Protein AF-A0A7S6S1T5-F1 (afdb_monomer_lite)

Radius of gyration: 40.33 Å; chains: 1; bounding box: 112×84×113 Å

Structure (mmCIF, N/CA/C/O backbone):
data_AF-A0A7S6S1T5-F1
#
_entry.id   AF-A0A7S6S1T5-F1
#
loop_
_atom_site.group_PDB
_atom_site.id
_atom_site.type_symbol
_atom_site.label_atom_id
_atom_site.label_alt_id
_atom_site.label_comp_id
_atom_site.label_asym_id
_atom_site.label_entity_id
_atom_site.label_seq_id
_atom_site.pdbx_PDB_ins_code
_atom_site.Cartn_x
_atom_site.Cartn_y
_atom_site.Cartn_z
_atom_site.occupancy
_atom_site.B_iso_or_equiv
_atom_site.auth_seq_id
_atom_site.auth_comp_id
_atom_site.auth_asym_id
_atom_site.auth_atom_id
_atom_site.pdbx_PDB_model_num
ATOM 1 N N . MET A 1 1 ? -32.052 -44.253 0.504 1.00 46.09 1 MET A N 1
ATOM 2 C CA . MET A 1 1 ? -31.466 -43.103 -0.218 1.00 46.09 1 MET A CA 1
ATOM 3 C C . MET A 1 1 ? -30.905 -43.620 -1.529 1.00 46.09 1 MET A C 1
ATOM 5 O O . MET A 1 1 ? -30.151 -44.583 -1.513 1.00 46.09 1 MET A O 1
ATOM 9 N N . SER A 1 2 ? -31.410 -43.095 -2.644 1.00 46.75 2 SER A N 1
ATOM 10 C CA . SER A 1 2 ? -31.248 -43.653 -3.990 1.00 46.75 2 SER A CA 1
ATOM 11 C C . SER A 1 2 ? -29.966 -43.134 -4.639 1.00 46.75 2 SER A C 1
ATOM 13 O O . SER A 1 2 ? -29.722 -41.930 -4.651 1.00 46.75 2 SER A O 1
ATOM 15 N N . THR A 1 3 ? -29.173 -44.019 -5.244 1.00 53.69 3 THR A N 1
ATOM 16 C CA . THR A 1 3 ? -27.955 -43.706 -6.023 1.00 53.69 3 THR A CA 1
ATOM 17 C C . THR A 1 3 ? -28.199 -42.784 -7.229 1.00 53.69 3 THR A C 1
ATOM 19 O O . THR A 1 3 ? -27.252 -42.365 -7.892 1.00 53.69 3 THR A O 1
ATOM 22 N N . ARG A 1 4 ? -29.458 -42.420 -7.506 1.00 52.22 4 ARG A N 1
ATOM 23 C CA . ARG A 1 4 ? -29.841 -41.433 -8.524 1.00 52.22 4 ARG A CA 1
ATOM 24 C C . ARG A 1 4 ? -29.655 -39.973 -8.085 1.00 52.22 4 ARG A C 1
ATOM 26 O O . ARG A 1 4 ? -29.379 -39.153 -8.953 1.00 52.22 4 ARG A O 1
ATOM 33 N N . ASP A 1 5 ? -29.689 -39.661 -6.786 1.00 51.62 5 ASP A N 1
ATOM 34 C CA . ASP A 1 5 ? -29.563 -38.270 -6.303 1.00 51.62 5 ASP A CA 1
ATOM 35 C C . ASP A 1 5 ? -28.108 -37.790 -6.153 1.00 51.62 5 ASP A C 1
ATOM 37 O O . ASP A 1 5 ? -27.838 -36.591 -6.172 1.00 51.62 5 ASP A O 1
ATOM 41 N N . GLN A 1 6 ? -27.126 -38.698 -6.104 1.00 49.88 6 GLN A N 1
ATOM 42 C CA . GLN A 1 6 ? -25.705 -38.323 -6.006 1.00 49.88 6 GLN A CA 1
ATOM 43 C C . GLN A 1 6 ? -25.082 -37.842 -7.328 1.00 49.88 6 GLN A C 1
ATOM 45 O O . GLN A 1 6 ? -24.028 -37.208 -7.307 1.00 49.88 6 GLN A O 1
ATOM 50 N N . ARG A 1 7 ? -25.716 -38.081 -8.487 1.00 48.19 7 ARG A N 1
ATOM 51 C CA . ARG A 1 7 ? -25.187 -37.612 -9.785 1.00 48.19 7 ARG A CA 1
ATOM 52 C C . ARG A 1 7 ? -25.528 -36.158 -10.115 1.00 48.19 7 ARG A C 1
ATOM 54 O O . ARG A 1 7 ? -24.829 -35.565 -10.929 1.00 48.19 7 ARG A O 1
ATOM 61 N N . VAL A 1 8 ? -26.542 -35.565 -9.481 1.00 52.66 8 VAL A N 1
ATOM 62 C CA . VAL A 1 8 ? -26.924 -34.163 -9.742 1.00 52.66 8 VAL A CA 1
ATOM 63 C C . VAL A 1 8 ? -25.980 -33.184 -9.031 1.00 52.66 8 VAL A C 1
ATOM 65 O O . VAL A 1 8 ? -25.664 -32.129 -9.575 1.00 52.66 8 VAL A O 1
ATOM 68 N N . ILE A 1 9 ? -25.435 -33.573 -7.875 1.00 51.41 9 ILE A N 1
ATOM 69 C CA . ILE A 1 9 ? -24.578 -32.705 -7.050 1.00 51.41 9 ILE A CA 1
ATOM 70 C C . ILE A 1 9 ? -23.128 -32.659 -7.573 1.00 51.41 9 ILE A C 1
ATOM 72 O O . ILE A 1 9 ? -22.481 -31.619 -7.500 1.00 51.41 9 ILE A O 1
ATOM 76 N N . LEU A 1 10 ? -22.624 -33.735 -8.190 1.00 50.78 10 LEU A N 1
ATOM 77 C CA . LEU A 1 10 ? -21.249 -33.781 -8.719 1.00 50.78 10 LEU A CA 1
ATOM 78 C C . LEU A 1 10 ? -21.095 -33.202 -10.140 1.00 50.78 10 LEU A C 1
ATOM 80 O O . LEU A 1 10 ? -19.977 -32.941 -10.576 1.00 50.78 10 LEU A O 1
ATOM 84 N N . GLY A 1 11 ? -22.196 -32.971 -10.863 1.00 51.03 11 GLY A N 1
ATOM 85 C CA . GLY A 1 11 ? -22.166 -32.404 -12.219 1.00 51.03 11 GLY A CA 1
ATOM 86 C C . GLY A 1 11 ? -22.032 -30.876 -12.276 1.00 51.03 11 GLY A C 1
ATOM 87 O O . GLY A 1 11 ? -21.579 -30.348 -13.288 1.00 51.03 11 GLY A O 1
ATOM 88 N N . HIS A 1 12 ? -22.387 -30.162 -11.201 1.00 54.97 12 HIS A N 1
ATOM 89 C CA . HIS A 1 12 ? -22.347 -28.692 -11.176 1.00 54.97 12 HIS A CA 1
ATOM 90 C C . HIS A 1 12 ? -20.927 -28.125 -11.007 1.00 54.97 12 HIS A C 1
ATOM 92 O O . HIS A 1 12 ? -20.636 -27.050 -11.524 1.00 54.97 12 HIS A O 1
ATOM 98 N N . GLY A 1 13 ? -20.013 -28.860 -10.361 1.00 66.94 13 GLY A N 1
ATOM 99 C CA . GLY A 1 13 ? -18.645 -28.378 -10.120 1.00 66.94 13 GLY A CA 1
ATOM 100 C C . GLY A 1 13 ? -17.786 -28.291 -11.386 1.00 66.94 13 GLY A C 1
ATOM 101 O O . GLY A 1 13 ? -17.101 -27.296 -11.610 1.00 66.94 13 GLY A O 1
ATOM 102 N N . ALA A 1 14 ? -17.855 -29.301 -12.260 1.00 76.06 14 ALA A N 1
ATOM 103 C CA . ALA A 1 14 ? -17.019 -29.348 -13.464 1.00 76.06 14 ALA A CA 1
ATOM 104 C C . ALA A 1 14 ? -17.441 -28.315 -14.526 1.00 76.06 14 ALA A C 1
ATOM 106 O O . ALA A 1 14 ? -16.587 -27.725 -15.189 1.00 76.06 14 ALA A O 1
ATOM 107 N N . ALA A 1 15 ? -18.750 -28.075 -14.673 1.00 80.38 15 ALA A N 1
ATOM 108 C CA . ALA A 1 15 ? -19.269 -27.048 -15.574 1.00 80.38 15 ALA A CA 1
ATOM 109 C C . ALA A 1 15 ? -18.910 -25.634 -15.083 1.00 80.38 15 ALA A C 1
ATOM 111 O O . ALA A 1 15 ? -18.465 -24.814 -15.886 1.00 80.38 15 ALA A O 1
ATOM 112 N N . GLY A 1 16 ? -19.007 -25.386 -13.769 1.00 83.44 16 GLY A N 1
ATOM 113 C CA . GLY A 1 16 ? -18.603 -24.118 -13.155 1.00 83.44 16 G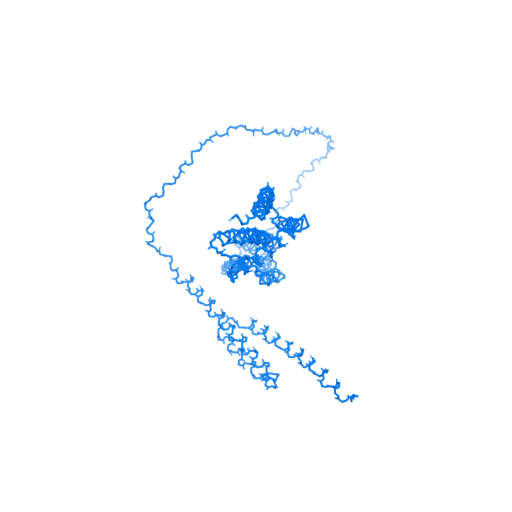LY A CA 1
ATOM 114 C C . GLY A 1 16 ? -17.124 -23.799 -13.384 1.00 83.44 16 GLY A C 1
ATOM 115 O O . GLY A 1 16 ? -16.799 -22.752 -13.930 1.00 83.44 16 GLY A O 1
ATOM 116 N N . HIS A 1 17 ? -16.219 -24.742 -13.098 1.00 85.38 17 HIS A N 1
ATOM 117 C CA . HIS A 1 17 ? -14.779 -24.514 -13.292 1.00 85.38 17 HIS A CA 1
ATOM 118 C C . HIS A 1 17 ? -14.389 -24.259 -14.753 1.00 85.38 17 HIS A C 1
ATOM 120 O O . HIS A 1 17 ? -13.490 -23.459 -15.032 1.00 85.38 17 HIS A O 1
ATOM 126 N N . ARG A 1 18 ? -15.063 -24.920 -15.707 1.00 92.31 18 ARG A N 1
ATOM 127 C CA . ARG A 1 18 ? -14.840 -24.666 -17.136 1.00 92.31 18 ARG A CA 1
ATOM 128 C C . ARG A 1 18 ? -15.276 -23.251 -17.515 1.00 92.31 18 ARG A C 1
ATOM 130 O O . ARG A 1 18 ? -14.526 -22.573 -18.216 1.00 92.31 18 ARG A O 1
ATOM 137 N N . ARG A 1 19 ? -16.437 -22.808 -17.026 1.00 95.19 19 ARG A N 1
ATOM 138 C CA . ARG A 1 19 ? -16.948 -21.453 -17.249 1.00 95.19 19 ARG A CA 1
ATOM 139 C C . ARG A 1 19 ? -16.021 -20.397 -16.664 1.00 95.19 19 ARG A C 1
ATOM 141 O O . ARG A 1 19 ? -15.664 -19.470 -17.381 1.00 95.19 19 ARG A O 1
ATOM 148 N N . ASP A 1 20 ? -15.578 -20.568 -15.421 1.00 87.81 20 ASP A N 1
ATOM 149 C CA . ASP A 1 20 ? -14.663 -19.627 -14.761 1.00 87.81 20 ASP A CA 1
ATOM 150 C C . ASP A 1 20 ? -13.349 -19.504 -15.542 1.00 87.81 20 ASP A C 1
ATOM 152 O O . ASP A 1 20 ? -12.862 -18.405 -15.812 1.00 87.81 20 ASP A O 1
ATOM 156 N N . SER A 1 21 ? -12.809 -20.633 -16.007 1.00 92.25 21 SER A N 1
ATOM 157 C CA . SER A 1 21 ? -11.596 -20.652 -16.832 1.00 92.25 21 SER A CA 1
ATOM 158 C C . SER A 1 21 ? -11.791 -19.919 -18.166 1.00 92.25 21 SER A C 1
ATOM 160 O O . SER A 1 21 ? -10.929 -19.139 -18.576 1.00 92.25 21 SER A O 1
ATOM 162 N N . GLN A 1 22 ? -12.925 -20.135 -18.842 1.00 96.62 22 GLN A N 1
ATOM 163 C CA . GLN A 1 22 ? -13.270 -19.441 -20.089 1.00 96.62 22 GLN A CA 1
ATOM 164 C C . GLN A 1 22 ? -13.498 -17.942 -19.862 1.00 96.62 22 GLN A C 1
ATOM 166 O O . GLN A 1 22 ? -13.008 -17.125 -20.639 1.00 96.62 22 GLN A O 1
ATOM 171 N N . TYR A 1 23 ? -14.176 -17.572 -18.775 1.00 96.56 23 TYR A N 1
ATOM 172 C CA . TYR A 1 23 ? -14.367 -16.186 -18.365 1.00 96.56 23 TYR A CA 1
ATOM 173 C C . TYR A 1 23 ? -13.022 -15.478 -18.185 1.00 96.56 23 TYR A C 1
ATOM 175 O O . TYR A 1 23 ? -12.778 -14.449 -18.814 1.00 96.56 23 TYR A O 1
ATOM 183 N N . HIS A 1 24 ? -12.107 -16.057 -17.404 1.00 91.75 24 HIS A N 1
ATOM 184 C CA . HIS A 1 24 ? -10.778 -15.482 -17.196 1.00 91.75 24 HIS A CA 1
ATOM 185 C C . HIS A 1 24 ? -9.963 -15.391 -18.489 1.00 91.75 24 HIS A C 1
ATOM 187 O O . HIS A 1 24 ? -9.281 -14.387 -18.706 1.00 91.75 24 HIS A O 1
ATOM 193 N N . HIS A 1 25 ? -10.063 -16.393 -19.366 1.00 95.88 25 HIS A N 1
ATOM 194 C CA . HIS A 1 25 ? -9.418 -16.368 -20.676 1.00 95.88 25 HIS A CA 1
ATOM 195 C C . HIS A 1 25 ? -9.897 -15.184 -21.531 1.00 95.88 25 HIS A C 1
ATOM 197 O O . HIS A 1 25 ? -9.075 -14.394 -22.001 1.00 95.88 25 HIS A O 1
ATOM 203 N N . PHE A 1 26 ? -11.213 -15.008 -21.671 1.00 97.38 26 PHE A N 1
ATOM 204 C CA . PHE A 1 26 ? -11.787 -13.911 -22.451 1.00 97.38 26 PHE A CA 1
ATOM 205 C C . PHE A 1 26 ? -11.518 -12.541 -21.818 1.00 97.38 26 PHE A C 1
ATOM 207 O O . PHE A 1 26 ? -11.185 -11.596 -22.531 1.00 97.38 26 PHE A O 1
ATOM 214 N N . CYS A 1 27 ? -11.571 -12.423 -20.488 1.00 95.56 27 CYS A N 1
ATOM 215 C CA . CYS A 1 27 ? -11.186 -11.196 -19.787 1.00 95.56 27 CYS A CA 1
ATOM 216 C C . CYS A 1 27 ? -9.728 -10.811 -20.076 1.00 95.56 27 CYS A C 1
ATOM 218 O O . CYS A 1 27 ? -9.442 -9.646 -20.359 1.00 95.56 27 CYS A O 1
ATOM 220 N N . ALA A 1 28 ? -8.808 -11.779 -20.056 1.00 86.81 28 ALA A N 1
ATOM 221 C CA . ALA A 1 28 ? -7.406 -11.541 -20.387 1.00 86.81 28 ALA A CA 1
ATOM 222 C C . ALA A 1 28 ? -7.225 -11.110 -21.853 1.00 86.81 28 ALA A C 1
ATOM 224 O O . ALA A 1 28 ? -6.453 -10.190 -22.131 1.00 86.81 28 ALA A O 1
ATOM 225 N N . GLU A 1 29 ? -7.956 -11.728 -22.785 1.00 96.38 29 GLU A N 1
ATOM 226 C CA . GLU A 1 29 ? -7.937 -11.354 -24.202 1.00 96.38 29 GLU A CA 1
ATOM 227 C C . GLU A 1 29 ? -8.446 -9.920 -24.420 1.00 96.38 29 GLU A C 1
ATOM 229 O O . GLU A 1 29 ? -7.769 -9.127 -25.080 1.00 96.38 29 GLU A O 1
ATOM 234 N N . ILE A 1 30 ? -9.566 -9.552 -23.786 1.00 96.56 30 ILE A N 1
ATOM 235 C CA . ILE A 1 30 ? -10.125 -8.192 -23.817 1.00 96.56 30 ILE A CA 1
ATOM 236 C C . ILE A 1 30 ? -9.113 -7.183 -23.271 1.00 96.56 30 ILE A C 1
ATOM 238 O O . ILE A 1 30 ? -8.816 -6.200 -23.942 1.00 96.56 30 ILE A O 1
ATOM 242 N N . VAL A 1 31 ? -8.544 -7.418 -22.084 1.00 91.44 31 VAL A N 1
ATOM 243 C CA . VAL A 1 31 ? -7.581 -6.491 -21.457 1.00 91.44 31 VAL A CA 1
ATOM 244 C C . VAL A 1 31 ? -6.328 -6.300 -22.312 1.00 91.44 31 VAL A C 1
ATOM 246 O O . VAL A 1 31 ? -5.751 -5.213 -22.320 1.00 91.44 31 VAL A O 1
ATOM 249 N N . ARG A 1 32 ? -5.903 -7.340 -23.033 1.00 92.94 32 ARG A N 1
ATOM 250 C CA . ARG A 1 32 ? -4.724 -7.292 -23.901 1.00 92.94 32 ARG A CA 1
ATOM 251 C C . ARG A 1 32 ? -4.963 -6.492 -25.185 1.00 92.94 32 ARG A C 1
ATOM 253 O O . ARG A 1 32 ? -4.038 -5.832 -25.649 1.00 92.94 32 ARG A O 1
ATOM 260 N N . GLU A 1 33 ? -6.157 -6.572 -25.772 1.00 95.50 33 GLU A N 1
ATOM 261 C CA . GLU A 1 33 ? -6.464 -5.964 -27.078 1.00 95.50 33 GLU A CA 1
ATOM 262 C C . GLU A 1 33 ? -7.145 -4.589 -26.987 1.00 95.50 33 GLU A C 1
ATOM 264 O O . GLU A 1 33 ? -6.945 -3.745 -27.863 1.00 95.50 33 GLU A O 1
ATOM 269 N N . ALA A 1 34 ? -7.933 -4.343 -25.939 1.00 95.06 34 ALA A N 1
ATOM 270 C CA . ALA A 1 34 ? -8.736 -3.135 -25.782 1.00 95.06 34 ALA A CA 1
ATOM 271 C C . ALA A 1 34 ? -7.922 -1.968 -25.198 1.00 95.06 34 ALA A C 1
ATOM 273 O O . ALA A 1 34 ? -7.898 -1.739 -23.987 1.00 95.06 34 ALA A O 1
ATOM 274 N N . VAL A 1 35 ? -7.262 -1.210 -26.076 1.00 91.62 35 VAL A N 1
ATOM 275 C CA . VAL A 1 35 ? -6.514 0.009 -25.714 1.00 91.62 35 VAL A CA 1
ATOM 276 C C . VAL A 1 35 ? -7.430 1.241 -25.666 1.00 91.62 35 VAL A C 1
ATOM 278 O O . VAL A 1 35 ? -7.197 2.162 -24.886 1.00 91.62 35 VAL A O 1
ATOM 281 N N . ASP A 1 36 ? -8.482 1.250 -26.484 1.00 96.69 36 ASP A N 1
ATOM 282 C CA . ASP A 1 36 ? -9.471 2.321 -26.623 1.00 96.69 36 ASP A CA 1
ATOM 283 C C . ASP A 1 36 ? -10.894 1.747 -26.810 1.00 96.69 36 ASP A C 1
ATOM 285 O O . ASP A 1 36 ? -11.073 0.539 -26.977 1.00 96.69 36 ASP A O 1
ATOM 289 N N . GLU A 1 37 ? -11.933 2.595 -26.797 1.00 97.19 37 GLU A N 1
ATOM 290 C CA . GLU A 1 37 ? -13.323 2.121 -26.952 1.00 97.19 37 GLU A CA 1
ATOM 291 C C . GLU A 1 37 ? -13.551 1.390 -28.288 1.00 97.19 37 GLU A C 1
ATOM 293 O O . GLU A 1 37 ? -14.263 0.391 -28.334 1.00 97.19 37 GLU A O 1
ATOM 298 N N . ARG A 1 38 ? -12.896 1.816 -29.376 1.00 97.25 38 ARG A N 1
ATOM 299 C CA . ARG A 1 38 ? -13.079 1.207 -30.707 1.00 97.25 38 ARG A CA 1
ATOM 300 C C . ARG A 1 38 ? -12.459 -0.182 -30.812 1.00 97.25 38 ARG A C 1
ATOM 302 O O . ARG A 1 38 ? -12.915 -1.004 -31.606 1.00 97.25 38 ARG A O 1
ATOM 309 N N . THR A 1 39 ? -11.345 -0.412 -30.131 1.00 95.94 39 THR A N 1
ATOM 310 C CA . THR A 1 39 ? -10.686 -1.720 -30.050 1.00 95.94 39 THR A CA 1
ATOM 311 C C . THR A 1 39 ? -11.458 -2.636 -29.110 1.00 95.94 39 THR A C 1
ATOM 313 O O . THR A 1 39 ? -11.698 -3.778 -29.488 1.00 95.94 39 THR A O 1
ATOM 316 N N . LEU A 1 40 ? -11.973 -2.115 -27.988 1.00 97.38 40 LEU A N 1
ATOM 317 C CA . LEU A 1 40 ? -12.885 -2.845 -27.102 1.00 97.38 40 LEU A CA 1
ATOM 318 C C . LEU A 1 40 ? -14.129 -3.351 -27.845 1.00 97.38 40 LEU A C 1
ATOM 320 O O . LEU A 1 40 ? -14.436 -4.539 -27.774 1.00 97.38 40 LEU A O 1
ATOM 324 N N . ASP A 1 41 ? -14.805 -2.482 -28.602 1.00 97.81 41 ASP A N 1
ATOM 325 C CA . ASP A 1 41 ? -16.013 -2.849 -29.351 1.00 97.81 41 ASP A CA 1
ATOM 326 C C . ASP A 1 41 ? -15.727 -3.915 -30.417 1.00 97.81 41 ASP A C 1
ATOM 328 O O . ASP A 1 41 ? -16.496 -4.864 -30.573 1.00 97.81 41 ASP A O 1
ATOM 332 N N . ARG A 1 42 ? -14.591 -3.808 -31.122 1.00 97.62 42 ARG A N 1
ATOM 333 C CA . ARG A 1 42 ? -14.170 -4.801 -32.124 1.00 97.62 42 ARG A CA 1
ATOM 334 C C . ARG A 1 42 ? -13.854 -6.157 -31.498 1.00 97.62 42 ARG A C 1
ATOM 336 O O . ARG A 1 42 ? -14.293 -7.181 -32.024 1.00 97.62 42 ARG A O 1
ATOM 343 N N . THR A 1 43 ? -13.115 -6.177 -30.389 1.00 97.38 43 THR A N 1
ATOM 344 C CA . THR A 1 43 ? -12.811 -7.418 -29.665 1.00 97.38 43 THR A CA 1
ATOM 345 C C . THR A 1 43 ? -14.093 -8.037 -29.111 1.00 97.38 43 THR A C 1
ATOM 347 O O . THR A 1 43 ? -14.316 -9.229 -29.304 1.00 97.38 43 THR A O 1
ATOM 350 N N . TRP A 1 44 ? -14.994 -7.237 -28.532 1.00 97.62 44 TRP A N 1
ATOM 351 C CA . TRP A 1 44 ? -16.291 -7.716 -28.052 1.00 97.62 44 TRP A CA 1
ATOM 352 C C . TRP A 1 44 ? -17.144 -8.315 -29.176 1.00 97.62 44 TRP A C 1
ATOM 354 O O . TRP A 1 44 ? -17.630 -9.438 -29.048 1.00 97.62 44 TRP A O 1
ATOM 364 N N . GLN A 1 45 ? -17.262 -7.628 -30.315 1.00 97.69 45 GLN A N 1
ATOM 365 C CA . GLN A 1 45 ? -18.012 -8.130 -31.466 1.00 97.69 45 GLN A CA 1
ATOM 366 C C . GLN A 1 45 ? -17.456 -9.475 -31.960 1.00 97.69 45 GLN A C 1
ATOM 368 O O . GLN A 1 45 ? -18.222 -10.403 -32.214 1.00 97.69 45 GLN A O 1
ATOM 373 N N . ARG A 1 46 ? -16.127 -9.631 -32.020 1.00 97.75 46 ARG A N 1
ATOM 374 C CA . ARG A 1 46 ? -15.491 -10.913 -32.361 1.00 97.75 46 ARG A CA 1
ATOM 375 C C . ARG A 1 46 ? -15.842 -12.012 -31.353 1.00 97.75 46 ARG A C 1
ATOM 377 O O . ARG A 1 46 ? -16.217 -13.107 -31.767 1.00 97.75 46 ARG A O 1
ATOM 384 N N . LEU A 1 47 ? -15.762 -11.717 -30.056 1.00 96.75 47 LEU A N 1
ATOM 385 C CA . LEU A 1 47 ? -16.053 -12.679 -28.991 1.00 96.75 47 LEU A CA 1
ATOM 386 C C . LEU A 1 47 ? -17.519 -13.123 -28.982 1.00 96.75 47 LEU A C 1
ATOM 388 O O . LEU A 1 47 ? -17.785 -14.305 -28.796 1.00 96.75 47 LEU A O 1
ATOM 392 N N . THR A 1 48 ? -18.474 -12.237 -29.284 1.00 96.38 48 THR A N 1
ATOM 393 C CA . THR A 1 48 ? -19.900 -12.624 -29.359 1.00 96.38 48 THR A CA 1
ATOM 394 C C . THR A 1 48 ? -20.209 -13.677 -30.428 1.00 96.38 48 THR A C 1
ATOM 396 O O . THR A 1 48 ? -21.249 -14.331 -30.367 1.00 96.38 48 THR A O 1
ATOM 399 N N . HIS A 1 49 ? -19.311 -13.880 -31.397 1.00 96.12 49 HIS A N 1
ATOM 400 C CA . HIS A 1 49 ? -19.448 -14.930 -32.404 1.00 96.12 49 HIS A CA 1
ATOM 401 C C . HIS A 1 49 ? -18.809 -16.267 -32.002 1.00 96.12 49 HIS A C 1
ATOM 403 O O . HIS A 1 49 ? -19.096 -17.268 -32.670 1.00 96.12 49 HIS A O 1
ATOM 409 N N . ALA A 1 50 ? -18.001 -16.309 -30.935 1.00 96.31 50 ALA A N 1
ATOM 410 C CA . ALA A 1 50 ? -17.393 -17.534 -30.422 1.00 96.31 50 ALA A CA 1
ATOM 411 C C . ALA A 1 50 ? -18.475 -18.543 -30.000 1.00 96.31 50 ALA A C 1
ATOM 413 O O . ALA A 1 50 ? -19.516 -18.166 -29.455 1.00 96.31 50 ALA A O 1
ATOM 414 N N . ALA A 1 51 ? -18.252 -19.826 -30.292 1.00 96.25 51 ALA A N 1
ATOM 415 C CA . ALA A 1 51 ? -19.240 -20.873 -30.032 1.00 96.25 51 ALA A CA 1
ATOM 416 C C . ALA A 1 51 ? -19.512 -21.006 -28.525 1.00 96.25 51 ALA A C 1
ATOM 418 O O . ALA A 1 51 ? -20.658 -21.077 -28.097 1.00 96.25 51 ALA A O 1
ATOM 419 N N . GLU A 1 52 ? -18.458 -20.898 -27.720 1.00 95.19 52 GLU A N 1
ATOM 420 C CA . GLU A 1 52 ? -18.477 -21.000 -26.263 1.00 95.19 52 GLU A CA 1
ATOM 421 C C . GLU A 1 52 ? -19.401 -19.962 -25.610 1.00 95.19 52 GLU A C 1
ATOM 423 O O . GLU A 1 52 ? -20.101 -20.265 -24.651 1.00 95.19 52 GLU A O 1
ATOM 428 N N . LEU A 1 53 ? -19.424 -18.742 -26.150 1.00 95.38 53 LEU A N 1
ATOM 429 C CA . LEU A 1 53 ? -20.257 -17.633 -25.676 1.00 95.38 53 LEU A CA 1
ATOM 430 C C . LEU A 1 53 ? -21.707 -17.734 -26.154 1.00 95.38 53 LEU A C 1
ATOM 432 O O . LEU A 1 53 ? -22.618 -17.236 -25.497 1.00 95.38 53 LEU A O 1
ATOM 436 N N . ARG A 1 54 ? -21.920 -18.358 -27.314 1.00 96.19 54 ARG A N 1
ATOM 437 C CA . ARG A 1 54 ? -23.252 -18.577 -27.880 1.00 96.19 54 ARG A CA 1
ATOM 438 C C . ARG A 1 54 ? -24.020 -19.644 -27.110 1.00 96.19 54 ARG A C 1
ATOM 440 O O . ARG A 1 54 ? -25.228 -19.511 -26.938 1.00 96.19 54 ARG A O 1
ATOM 447 N N . ASP A 1 55 ? -23.303 -20.663 -26.653 1.00 96.19 55 ASP A N 1
ATOM 448 C CA . ASP A 1 55 ? -23.877 -21.818 -25.971 1.00 96.19 55 ASP A CA 1
ATOM 449 C C . ASP A 1 55 ? -24.051 -21.587 -24.453 1.00 96.19 55 ASP A C 1
ATOM 451 O O . ASP A 1 55 ? -24.839 -22.292 -23.823 1.00 96.19 55 ASP A O 1
ATOM 455 N N . ASP A 1 56 ? -23.377 -20.585 -23.864 1.00 97.06 56 ASP A N 1
ATOM 456 C CA . ASP A 1 56 ? -23.477 -20.235 -22.437 1.00 97.06 56 ASP A CA 1
ATOM 457 C C . ASP A 1 56 ? -23.936 -18.768 -22.221 1.00 97.06 56 ASP A C 1
ATOM 459 O O . ASP A 1 56 ? -23.122 -17.833 -22.227 1.00 97.06 56 ASP A O 1
ATOM 463 N N . PRO A 1 57 ? -25.245 -18.525 -21.992 1.00 95.44 57 PRO A N 1
ATOM 464 C CA . PRO A 1 57 ? -25.779 -17.176 -21.801 1.00 95.44 57 PRO A CA 1
ATOM 465 C C . PRO A 1 57 ? -25.335 -16.523 -20.484 1.00 95.44 57 PRO A C 1
ATOM 467 O O . PRO A 1 57 ? -25.329 -15.291 -20.388 1.00 95.44 57 PRO A O 1
ATOM 470 N N . GLU A 1 58 ? -24.966 -17.318 -19.477 1.00 95.31 58 GLU A N 1
ATOM 471 C CA . GLU A 1 58 ? -24.490 -16.829 -18.182 1.00 95.31 58 GLU A CA 1
ATOM 472 C C . GLU A 1 58 ? -23.083 -16.244 -18.339 1.00 95.31 58 GLU A C 1
ATOM 474 O O . GLU A 1 58 ? -22.852 -15.085 -17.983 1.00 95.31 58 GLU A O 1
ATOM 479 N N . LEU A 1 59 ? -22.188 -16.982 -19.006 1.00 96.06 59 LEU A N 1
ATOM 480 C CA . LEU A 1 59 ? -20.860 -16.496 -19.389 1.00 96.06 59 LEU A CA 1
ATOM 481 C C . LEU A 1 59 ? -20.949 -15.215 -20.236 1.00 96.06 59 LEU A C 1
ATOM 483 O O . LEU A 1 59 ? -20.229 -14.244 -19.989 1.00 96.06 59 LEU A O 1
ATOM 487 N N . ALA A 1 60 ? -21.879 -15.171 -21.197 1.00 97.31 60 ALA A N 1
ATOM 488 C CA . ALA A 1 60 ? -22.121 -13.984 -22.016 1.00 97.31 60 ALA A CA 1
ATOM 489 C C . ALA A 1 60 ? -22.651 -12.784 -21.214 1.00 97.31 60 ALA A C 1
ATOM 491 O O . ALA A 1 60 ? -22.421 -11.633 -21.597 1.00 97.31 60 ALA A O 1
ATOM 492 N N . SER A 1 61 ? -23.382 -13.017 -20.122 1.00 96.56 61 SER A N 1
ATOM 493 C CA . SER A 1 61 ? -23.819 -11.960 -19.203 1.00 96.56 61 SER A CA 1
ATOM 494 C C . SER A 1 61 ? -22.651 -11.429 -18.370 1.00 96.56 61 SER A C 1
ATOM 496 O O . SER A 1 61 ? -22.460 -10.215 -18.289 1.00 96.56 61 SER A O 1
ATOM 498 N N . MET A 1 62 ? -21.825 -12.323 -17.814 1.00 96.75 62 MET A N 1
ATOM 499 C CA . MET A 1 62 ? -20.630 -11.952 -17.046 1.00 96.75 62 MET A CA 1
ATOM 500 C C . MET A 1 62 ? -19.663 -11.112 -17.886 1.00 96.75 62 MET A C 1
ATOM 502 O O . MET A 1 62 ? -19.212 -10.053 -17.449 1.00 96.75 62 MET A O 1
ATOM 506 N N . LEU A 1 63 ? -19.391 -11.533 -19.124 1.00 97.81 63 LEU A N 1
ATOM 507 C CA . LEU A 1 63 ? -18.490 -10.799 -20.012 1.00 97.81 63 LEU A CA 1
ATOM 508 C C . LEU A 1 63 ? -19.062 -9.453 -20.465 1.00 97.81 63 LEU A C 1
ATOM 510 O O . LEU A 1 63 ? -18.300 -8.498 -20.594 1.00 97.81 63 LEU A O 1
ATOM 514 N N . ARG A 1 64 ? -20.386 -9.322 -20.631 1.00 98.25 64 ARG A N 1
ATOM 515 C CA . ARG A 1 64 ? -21.017 -8.013 -20.877 1.00 98.25 64 ARG A CA 1
ATOM 516 C C . ARG A 1 64 ? -20.781 -7.044 -19.724 1.00 98.25 64 ARG A C 1
ATOM 518 O O . ARG A 1 64 ? -20.386 -5.908 -19.972 1.00 98.25 64 ARG A O 1
ATOM 525 N N . ALA A 1 65 ? -20.984 -7.493 -18.484 1.00 96.12 65 ALA A N 1
ATOM 526 C CA . ALA A 1 65 ? -20.728 -6.668 -17.305 1.00 96.12 65 ALA A CA 1
ATOM 527 C C . ALA A 1 65 ? -19.256 -6.223 -17.241 1.00 96.12 65 ALA A C 1
ATOM 529 O O . ALA A 1 65 ? -18.973 -5.041 -17.041 1.00 96.12 65 ALA A O 1
ATOM 530 N N . PHE A 1 66 ? -18.326 -7.146 -17.508 1.00 96.50 66 PHE A N 1
ATOM 531 C CA . PHE A 1 66 ? -16.897 -6.844 -17.567 1.00 96.50 66 PHE A CA 1
ATOM 532 C C . PHE A 1 66 ? -16.545 -5.828 -18.669 1.00 96.50 66 PHE A C 1
ATOM 534 O O . PHE A 1 66 ? -15.779 -4.896 -18.429 1.00 96.50 66 PHE A O 1
ATOM 541 N N . VAL A 1 67 ? -17.118 -5.962 -19.871 1.00 97.88 67 VAL A N 1
ATOM 542 C CA . VAL A 1 67 ? -16.894 -5.024 -20.987 1.00 97.88 67 VAL A CA 1
ATOM 543 C C . VAL A 1 67 ? -17.404 -3.622 -20.656 1.00 97.88 67 VAL A C 1
ATOM 545 O O . VAL A 1 67 ? -16.696 -2.653 -20.927 1.00 97.88 67 VAL A O 1
ATOM 548 N N . GLU A 1 68 ? -18.581 -3.484 -20.039 1.00 97.50 68 GLU A N 1
ATOM 549 C CA . GLU A 1 68 ? -19.094 -2.168 -19.627 1.00 97.50 68 GLU A CA 1
ATOM 550 C C . GLU A 1 68 ? -18.213 -1.517 -18.555 1.00 97.50 68 GLU A C 1
ATOM 552 O O . GLU A 1 68 ? -17.871 -0.337 -18.672 1.00 97.50 68 GLU A O 1
ATOM 557 N N . GLN A 1 69 ? -17.766 -2.291 -17.557 1.00 95.00 69 GLN A N 1
ATOM 558 C CA . GLN A 1 69 ? -16.789 -1.813 -16.577 1.00 95.00 69 GLN A CA 1
ATOM 559 C C . GLN A 1 69 ? -15.507 -1.343 -17.276 1.00 95.00 69 GLN A C 1
ATOM 561 O O . GLN A 1 69 ? -15.022 -0.238 -17.022 1.00 95.00 69 GLN A O 1
ATOM 566 N N . LYS A 1 70 ? -14.980 -2.142 -18.211 1.00 96.81 70 LYS A N 1
ATOM 567 C CA . LYS A 1 70 ? -13.750 -1.799 -18.925 1.00 96.81 70 LYS A CA 1
ATOM 568 C C . LYS A 1 70 ? -13.904 -0.547 -19.784 1.00 96.81 70 LYS A C 1
ATOM 570 O O . LYS A 1 70 ? -12.981 0.265 -19.866 1.00 96.81 70 LYS A O 1
ATOM 575 N N . ARG A 1 71 ? -15.075 -0.354 -20.392 1.00 98.25 71 ARG A N 1
ATOM 576 C CA . ARG A 1 71 ? -15.403 0.853 -21.154 1.00 98.25 71 ARG A CA 1
ATOM 577 C C . ARG A 1 71 ? -15.391 2.095 -20.260 1.00 98.25 71 ARG A C 1
ATOM 579 O O . ARG A 1 71 ? -14.837 3.117 -20.661 1.00 98.25 71 ARG A O 1
ATOM 586 N N . ALA A 1 72 ? -15.944 2.006 -19.049 1.00 95.50 72 ALA A N 1
ATOM 587 C CA . ALA A 1 72 ? -15.902 3.097 -18.075 1.00 95.50 72 ALA A CA 1
ATOM 588 C C . ALA A 1 72 ? -14.461 3.456 -17.666 1.00 95.50 72 ALA A C 1
ATOM 590 O O . ALA A 1 72 ? -14.110 4.635 -17.650 1.00 95.50 72 ALA A O 1
ATOM 591 N N . GLU A 1 73 ? -13.602 2.457 -17.428 1.00 90.50 73 GLU A N 1
ATOM 592 C CA . GLU A 1 73 ? -12.174 2.678 -17.141 1.00 90.50 73 GLU A CA 1
ATOM 593 C C . GLU A 1 73 ? -11.452 3.398 -18.292 1.00 90.50 73 GLU A C 1
ATOM 595 O O . GLU A 1 73 ? -10.715 4.359 -18.066 1.00 90.50 73 GLU A O 1
ATOM 600 N N . ILE A 1 74 ? -11.675 2.964 -19.540 1.00 94.50 74 ILE A N 1
ATOM 601 C CA . ILE A 1 74 ? -11.069 3.589 -20.729 1.00 94.50 74 ILE A CA 1
ATOM 602 C C . ILE A 1 74 ? -11.509 5.054 -20.857 1.00 94.50 74 ILE A C 1
ATOM 604 O O . ILE A 1 74 ? -10.676 5.921 -21.129 1.00 94.50 74 ILE A O 1
ATOM 608 N N . ARG A 1 75 ? -12.794 5.348 -20.620 1.00 96.69 75 ARG A N 1
ATOM 609 C CA . ARG A 1 75 ? -13.329 6.721 -20.631 1.00 96.69 75 ARG A CA 1
ATOM 610 C C . ARG A 1 75 ? -12.684 7.600 -19.580 1.00 96.69 75 ARG A C 1
ATOM 612 O O . ARG A 1 75 ? -12.314 8.731 -19.884 1.00 96.69 75 ARG A O 1
ATOM 619 N N . GLU A 1 76 ? -12.529 7.086 -18.367 1.00 91.62 76 GLU A N 1
ATOM 620 C CA . GLU A 1 76 ? -11.913 7.840 -17.283 1.00 91.62 76 GLU A CA 1
ATOM 621 C C . GLU A 1 76 ? -10.439 8.137 -17.578 1.00 91.62 76 GLU A C 1
ATOM 623 O O . GLU A 1 76 ? -9.993 9.277 -17.445 1.00 91.62 76 GLU A O 1
ATOM 628 N N . HIS A 1 77 ? -9.692 7.160 -18.098 1.00 86.75 77 HIS A N 1
ATOM 629 C CA . HIS A 1 77 ? -8.318 7.390 -18.549 1.00 86.75 77 HIS A CA 1
ATOM 630 C C . HIS A 1 77 ? -8.237 8.417 -19.685 1.00 86.75 77 HIS A C 1
ATOM 632 O O . HIS A 1 77 ? -7.367 9.290 -19.660 1.00 86.75 77 HIS A O 1
ATOM 638 N N . ALA A 1 78 ? -9.151 8.357 -20.657 1.00 88.88 78 ALA A N 1
ATOM 639 C CA . ALA A 1 78 ? -9.225 9.343 -21.731 1.00 88.88 78 ALA A CA 1
ATOM 640 C C . ALA A 1 78 ? -9.549 10.747 -21.193 1.00 88.88 78 ALA A C 1
ATOM 642 O O . ALA A 1 78 ? -8.947 11.725 -21.637 1.00 88.88 78 ALA A O 1
ATOM 643 N N . ARG A 1 79 ? -10.436 10.854 -20.194 1.00 91.88 79 ARG A N 1
ATOM 644 C CA . ARG A 1 79 ? -10.777 12.112 -19.515 1.00 91.88 79 ARG A CA 1
ATOM 645 C C . ARG A 1 79 ? -9.572 12.705 -18.785 1.00 91.88 79 ARG A C 1
ATOM 647 O O . ARG A 1 79 ? -9.289 13.889 -18.954 1.00 91.88 79 ARG A O 1
ATOM 654 N N . ILE A 1 80 ? -8.836 11.894 -18.024 1.00 82.31 80 ILE A N 1
ATOM 655 C CA . ILE A 1 80 ? -7.619 12.315 -17.309 1.00 82.31 80 ILE A CA 1
ATOM 656 C C . ILE A 1 80 ? -6.534 12.767 -18.298 1.00 82.31 80 ILE A C 1
ATOM 658 O O . ILE A 1 80 ? -5.902 13.810 -18.101 1.00 82.31 80 ILE A O 1
ATOM 662 N N . ALA A 1 81 ? -6.337 12.018 -19.387 1.00 76.38 81 ALA A N 1
ATOM 663 C CA . ALA A 1 81 ? -5.383 12.372 -20.434 1.00 76.38 81 ALA A CA 1
ATOM 664 C C . ALA A 1 81 ? -5.770 13.683 -21.139 1.00 76.38 81 ALA A C 1
ATOM 666 O O . ALA A 1 81 ? -4.917 14.547 -21.339 1.00 76.38 81 ALA A O 1
ATOM 667 N N . ALA A 1 82 ? -7.055 13.876 -21.453 1.00 80.62 82 ALA A N 1
ATOM 668 C CA . ALA A 1 82 ? -7.565 15.112 -22.040 1.00 80.62 82 ALA A CA 1
ATOM 669 C C . ALA A 1 82 ? -7.416 16.313 -21.091 1.00 80.62 82 ALA A C 1
ATOM 671 O O . ALA A 1 82 ? -7.011 17.384 -21.533 1.00 80.62 82 ALA A O 1
ATOM 672 N N . ALA A 1 83 ? -7.671 16.139 -19.790 1.00 81.69 83 ALA A N 1
ATOM 673 C CA . ALA A 1 83 ? -7.457 17.186 -18.789 1.00 81.69 83 ALA A CA 1
ATOM 674 C C . ALA A 1 83 ? -5.972 17.570 -18.670 1.00 81.69 83 ALA A C 1
ATOM 676 O O . ALA A 1 83 ? -5.641 18.748 -18.563 1.00 81.69 83 ALA A O 1
ATOM 677 N N . SER A 1 84 ? -5.076 16.585 -18.772 1.00 72.81 84 SER A N 1
ATOM 678 C CA . SER A 1 84 ? -3.625 16.795 -18.723 1.00 72.81 84 SER A CA 1
ATOM 679 C C . SER A 1 84 ? -3.084 17.495 -19.977 1.00 72.81 84 SER A C 1
ATOM 681 O O . SER A 1 84 ? -2.142 18.274 -19.885 1.00 72.81 84 SER A O 1
ATOM 683 N N . LEU A 1 85 ? -3.692 17.261 -21.144 1.00 79.25 85 LEU A N 1
ATOM 684 C CA . LEU A 1 85 ? -3.354 17.944 -22.402 1.00 79.25 85 LEU A CA 1
ATOM 685 C C . LEU A 1 85 ? -4.034 19.321 -22.540 1.00 79.25 85 LEU A C 1
ATOM 687 O O . LEU A 1 85 ? -3.524 20.191 -23.243 1.00 79.25 85 LEU A O 1
ATOM 691 N N . GLY A 1 86 ? -5.182 19.519 -21.884 1.00 58.78 86 GLY A N 1
ATOM 692 C CA . GLY A 1 86 ? -5.964 20.760 -21.878 1.00 58.78 86 GLY A CA 1
ATOM 693 C C . GLY A 1 86 ? -5.521 21.789 -20.834 1.00 58.78 86 GLY A C 1
ATOM 694 O O . GLY A 1 86 ? -5.873 22.963 -20.960 1.00 58.78 86 GLY A O 1
ATOM 695 N N . ALA A 1 87 ? -4.710 21.393 -19.849 1.00 50.94 87 ALA A N 1
ATOM 696 C CA . ALA A 1 87 ? -3.986 22.315 -18.985 1.00 50.94 87 ALA A CA 1
ATOM 697 C C . ALA A 1 87 ? -2.862 22.990 -19.789 1.00 50.94 87 ALA A C 1
ATOM 699 O O . ALA A 1 87 ? -1.685 22.644 -19.689 1.00 50.94 87 ALA A O 1
ATOM 700 N N . ARG A 1 88 ? -3.232 23.976 -20.617 1.00 41.00 88 ARG A N 1
ATOM 701 C CA . ARG A 1 88 ? -2.290 25.008 -21.055 1.00 41.00 88 ARG A CA 1
ATOM 702 C C . ARG A 1 88 ? -1.611 25.548 -19.791 1.00 41.00 88 ARG A C 1
ATOM 704 O O . ARG A 1 88 ? -2.337 25.978 -18.895 1.00 41.00 88 ARG A O 1
ATOM 711 N N . PRO A 1 89 ? -0.271 25.563 -19.691 1.00 45.16 89 PRO A N 1
ATOM 712 C CA . PRO A 1 89 ? 0.360 26.382 -18.675 1.00 45.16 89 PRO A CA 1
ATOM 713 C C . PRO A 1 89 ? -0.087 27.812 -18.967 1.00 45.16 89 PRO A C 1
ATOM 715 O O . PRO A 1 89 ? 0.183 28.341 -20.048 1.00 45.16 89 PRO A O 1
ATOM 718 N N . ASP A 1 90 ? -0.856 28.397 -18.053 1.00 42.75 90 ASP A N 1
ATOM 719 C CA . ASP A 1 90 ? -1.220 29.801 -18.112 1.00 42.75 90 ASP A CA 1
ATOM 720 C C . ASP A 1 90 ? 0.074 30.608 -18.238 1.00 42.75 90 ASP A C 1
ATOM 722 O O . ASP A 1 90 ? 0.806 30.813 -17.270 1.00 42.75 90 ASP A O 1
ATOM 726 N N . ALA A 1 91 ? 0.346 31.109 -19.442 1.00 45.00 91 ALA A N 1
ATOM 727 C CA . ALA A 1 91 ? 1.438 32.031 -19.734 1.00 45.00 91 ALA A CA 1
ATOM 728 C C . ALA A 1 91 ? 1.217 33.420 -19.091 1.00 45.00 91 ALA A C 1
ATOM 730 O O . ALA A 1 91 ? 1.802 34.408 -19.523 1.00 45.00 91 ALA A O 1
ATOM 731 N N . ASN A 1 92 ? 0.343 33.517 -18.083 1.00 44.81 92 ASN A N 1
ATOM 732 C CA . ASN A 1 92 ? -0.036 34.760 -17.424 1.00 44.81 92 ASN A CA 1
ATOM 733 C C . ASN A 1 92 ? -0.397 34.606 -15.938 1.00 44.81 92 ASN A C 1
ATOM 735 O O . ASN A 1 92 ? -1.049 35.487 -15.372 1.00 44.81 92 ASN A O 1
ATOM 739 N N . ALA A 1 93 ? 0.074 33.552 -15.263 1.00 41.84 93 ALA A N 1
ATOM 740 C CA . ALA A 1 93 ? 0.092 33.547 -13.804 1.00 41.84 93 ALA A CA 1
ATOM 741 C C . ALA A 1 93 ? 1.131 34.573 -13.310 1.00 41.84 93 ALA A C 1
ATOM 743 O O . ALA A 1 93 ? 2.297 34.262 -13.071 1.00 41.84 93 ALA A O 1
ATOM 744 N N . ARG A 1 94 ? 0.704 35.839 -13.199 1.00 45.28 94 ARG A N 1
ATOM 745 C CA . ARG A 1 94 ? 1.418 36.877 -12.453 1.00 45.28 94 ARG A CA 1
ATOM 746 C C . ARG A 1 94 ? 1.688 36.336 -11.053 1.00 45.28 94 ARG A C 1
ATOM 748 O O . ARG A 1 94 ? 0.760 36.125 -10.277 1.00 45.28 94 ARG A O 1
ATOM 755 N N . LEU A 1 95 ? 2.966 36.121 -10.756 1.00 41.62 95 LEU A N 1
ATOM 756 C CA . LEU A 1 95 ? 3.444 35.818 -9.414 1.00 41.62 95 LEU A CA 1
ATOM 757 C C . LEU A 1 95 ? 2.890 36.866 -8.432 1.00 41.62 95 LEU A C 1
ATOM 759 O O . LEU A 1 95 ? 2.989 38.065 -8.718 1.00 41.62 95 LEU A O 1
ATOM 763 N N . PRO A 1 96 ? 2.333 36.462 -7.279 1.00 40.97 96 PRO A N 1
ATOM 764 C CA . PRO A 1 96 ? 2.011 37.407 -6.226 1.00 40.97 96 PRO A CA 1
ATOM 765 C C . PRO A 1 96 ? 3.311 38.057 -5.740 1.00 40.97 96 PRO A C 1
ATOM 767 O O . PRO A 1 96 ? 4.239 37.392 -5.274 1.00 40.97 96 PRO A O 1
ATOM 770 N N . ALA A 1 97 ? 3.380 39.380 -5.870 1.00 48.75 97 ALA A N 1
ATOM 771 C CA . ALA A 1 97 ? 4.412 40.193 -5.253 1.00 48.75 97 ALA A CA 1
ATOM 772 C C . ALA A 1 97 ? 4.349 39.984 -3.732 1.00 48.75 97 ALA A C 1
ATOM 774 O O . ALA A 1 97 ? 3.399 40.429 -3.093 1.00 48.75 97 ALA A O 1
ATOM 775 N N . GLY A 1 98 ? 5.332 39.293 -3.146 1.00 49.66 98 GLY A N 1
ATOM 776 C CA . GLY A 1 98 ? 5.387 39.198 -1.685 1.00 49.66 98 GLY A CA 1
ATOM 777 C C . GLY A 1 98 ? 6.232 38.105 -1.041 1.00 49.66 98 GLY A C 1
ATOM 778 O O . GLY A 1 98 ? 6.411 38.164 0.171 1.00 49.66 98 GLY A O 1
ATOM 779 N N . VAL A 1 99 ? 6.797 37.138 -1.770 1.00 37.53 99 VAL A N 1
ATOM 780 C CA . VAL A 1 99 ? 7.624 36.103 -1.122 1.00 37.53 99 VAL A CA 1
ATOM 781 C C . VAL A 1 99 ? 9.081 36.565 -1.038 1.00 37.53 99 VAL A C 1
ATOM 783 O O . VAL A 1 99 ? 9.866 36.416 -1.973 1.00 37.53 99 VAL A O 1
ATOM 786 N N . ARG A 1 100 ? 9.445 37.164 0.104 1.00 41.09 100 ARG A N 1
ATOM 787 C CA . ARG A 1 100 ? 10.844 37.394 0.493 1.00 41.09 100 ARG A CA 1
ATOM 788 C C . ARG A 1 100 ? 11.524 36.044 0.713 1.00 41.09 100 ARG A C 1
ATOM 790 O O . ARG A 1 100 ? 11.284 35.378 1.713 1.00 41.09 100 ARG A O 1
ATOM 797 N N . VAL A 1 101 ? 12.407 35.678 -0.208 1.00 38.31 101 VAL A N 1
ATOM 798 C CA . VAL A 1 101 ? 13.370 34.590 -0.022 1.00 38.31 101 VAL A CA 1
ATOM 799 C C . VAL A 1 101 ? 14.353 35.000 1.087 1.00 38.31 101 VAL A C 1
ATOM 801 O O . VAL A 1 101 ? 14.940 36.084 0.992 1.00 38.31 101 VAL A O 1
ATOM 804 N N . PRO A 1 102 ? 14.563 34.193 2.142 1.00 38.88 102 PRO A N 1
ATOM 805 C CA . PRO A 1 102 ? 15.594 34.484 3.124 1.00 38.88 102 PRO A CA 1
ATOM 806 C C . PRO A 1 102 ? 16.975 34.321 2.476 1.00 38.88 102 PRO A C 1
ATOM 808 O O . PRO A 1 102 ? 17.332 33.258 1.968 1.00 38.88 102 PRO A O 1
ATOM 811 N N . ARG A 1 103 ? 17.762 35.403 2.504 1.00 36.94 103 ARG A N 1
ATOM 812 C CA . ARG A 1 103 ? 19.204 35.382 2.238 1.00 36.94 103 ARG A CA 1
ATOM 813 C C . ARG A 1 103 ? 19.856 34.387 3.200 1.00 36.94 103 ARG A C 1
ATOM 815 O O . ARG A 1 103 ? 19.948 34.661 4.393 1.00 36.94 103 ARG A O 1
ATOM 822 N N . ARG A 1 104 ? 20.337 33.256 2.682 1.00 34.16 104 ARG A N 1
ATOM 823 C CA . ARG A 1 104 ? 21.329 32.438 3.384 1.00 34.16 104 ARG A CA 1
ATOM 824 C C . ARG A 1 104 ? 22.653 33.195 3.371 1.00 34.16 104 ARG A C 1
ATOM 826 O O . ARG A 1 104 ? 23.317 33.286 2.343 1.00 34.16 104 ARG A O 1
ATOM 833 N N . SER A 1 105 ? 22.991 33.771 4.517 1.00 36.81 105 SER A N 1
ATOM 834 C CA . SER A 1 105 ? 24.339 34.222 4.834 1.00 36.81 105 SER A CA 1
ATOM 835 C C . SER A 1 105 ? 25.271 33.013 4.814 1.00 36.81 105 SER A C 1
ATOM 837 O O . SER A 1 105 ? 25.063 32.052 5.551 1.00 36.81 105 SER A O 1
ATOM 839 N N . ALA A 1 106 ? 26.278 33.062 3.949 1.00 38.97 106 ALA A N 1
ATOM 840 C CA . ALA A 1 106 ? 27.408 32.153 3.986 1.00 38.97 106 ALA A CA 1
ATOM 841 C C . ALA A 1 106 ? 28.263 32.499 5.212 1.00 38.97 106 ALA A C 1
ATOM 843 O O . ALA A 1 106 ? 28.963 33.509 5.225 1.00 38.97 106 ALA A O 1
ATOM 844 N N . THR A 1 107 ? 28.185 31.679 6.254 1.00 43.69 107 THR A N 1
ATOM 845 C CA . THR A 1 107 ? 29.222 31.618 7.283 1.00 43.69 107 THR A CA 1
ATOM 846 C C . THR A 1 107 ? 30.280 30.632 6.816 1.00 43.69 107 THR A C 1
ATOM 848 O O . THR A 1 107 ? 30.014 29.435 6.712 1.00 43.69 107 THR A O 1
ATOM 851 N N . LEU A 1 108 ? 31.466 31.169 6.515 1.00 50.00 108 LEU A N 1
ATOM 852 C CA . LEU A 1 108 ? 32.727 30.436 6.496 1.00 50.00 108 LEU A CA 1
ATOM 853 C C . LEU A 1 108 ? 32.831 29.631 7.800 1.00 50.00 108 LEU A C 1
ATOM 855 O O . LEU A 1 108 ? 32.897 30.212 8.883 1.00 50.00 108 LEU A O 1
ATOM 859 N N . GLY A 1 109 ? 32.790 28.309 7.668 1.00 39.06 109 GLY A N 1
ATOM 860 C CA . GLY A 1 109 ? 33.032 27.341 8.728 1.00 39.06 109 GLY A CA 1
ATOM 861 C C . GLY A 1 109 ? 34.394 26.706 8.508 1.00 39.06 109 GLY A C 1
ATOM 862 O O . GLY A 1 109 ? 34.607 25.9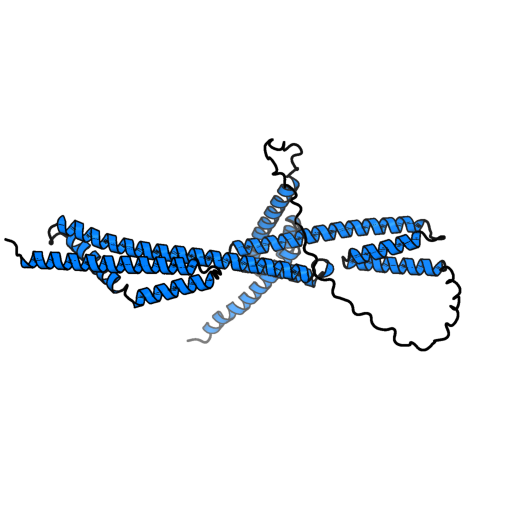96 7.532 1.00 39.06 109 GLY A O 1
ATOM 863 N N . ASP A 1 110 ? 35.283 27.066 9.413 1.00 39.91 110 ASP A N 1
ATOM 864 C CA . ASP A 1 110 ? 36.689 26.736 9.549 1.00 39.91 110 ASP A CA 1
ATOM 865 C C . ASP A 1 110 ? 36.987 25.225 9.642 1.00 39.91 110 ASP A C 1
ATOM 867 O O . ASP A 1 110 ? 36.229 24.456 10.233 1.00 39.91 110 ASP A O 1
ATOM 871 N N . GLY A 1 111 ? 38.135 24.844 9.079 1.00 50.50 111 GLY A N 1
ATOM 872 C CA . GLY A 1 111 ? 39.073 23.871 9.639 1.00 50.50 111 GLY A CA 1
ATOM 873 C C . GLY A 1 111 ? 38.563 22.528 10.170 1.00 50.50 111 GLY A C 1
ATOM 874 O O . GLY A 1 111 ? 38.347 22.369 11.369 1.00 50.50 111 GLY A O 1
ATOM 875 N N . ARG A 1 112 ? 38.604 21.492 9.324 1.00 37.97 112 ARG A N 1
ATOM 876 C CA . ARG A 1 112 ? 39.025 20.150 9.765 1.00 37.97 112 ARG A CA 1
ATOM 877 C C . ARG A 1 112 ? 39.647 19.375 8.608 1.00 37.97 112 ARG A C 1
ATOM 879 O O . ARG A 1 112 ? 38.971 18.778 7.781 1.00 37.97 112 ARG A O 1
ATOM 886 N N . THR A 1 113 ? 40.968 19.467 8.536 1.00 45.97 113 THR A N 1
ATOM 887 C CA . THR A 1 113 ? 41.828 18.561 7.779 1.00 45.97 113 THR A CA 1
ATOM 888 C C . THR A 1 113 ? 41.899 17.241 8.536 1.00 45.97 113 THR A C 1
ATOM 890 O O . THR A 1 113 ? 42.511 17.186 9.605 1.00 45.97 113 THR A O 1
ATOM 893 N N . ASP A 1 114 ? 41.269 16.201 8.001 1.00 43.41 114 ASP A N 1
ATOM 894 C CA . ASP A 1 114 ? 41.547 14.831 8.421 1.00 43.41 114 ASP A CA 1
ATOM 895 C C . ASP A 1 114 ? 42.954 14.415 7.958 1.00 43.41 114 ASP A C 1
ATOM 897 O O . ASP A 1 114 ? 43.458 14.927 6.949 1.00 43.41 114 ASP A O 1
ATOM 901 N N . PRO A 1 115 ? 43.632 13.549 8.729 1.00 49.00 115 PRO A N 1
ATOM 902 C CA . PRO A 1 115 ? 45.039 13.254 8.539 1.00 49.00 115 PRO A CA 1
ATOM 903 C C . PRO A 1 115 ? 45.248 12.512 7.222 1.00 49.00 115 PRO A C 1
ATOM 905 O O . PRO A 1 115 ? 44.673 11.454 6.976 1.00 49.00 115 PRO A O 1
ATOM 908 N N . VAL A 1 116 ? 46.115 13.086 6.390 1.00 44.84 116 VAL A N 1
ATOM 909 C CA . VAL A 1 116 ? 46.732 12.414 5.252 1.00 44.84 116 VAL A CA 1
ATOM 910 C C . VAL A 1 116 ? 47.382 11.142 5.786 1.00 44.84 116 VAL A C 1
ATOM 912 O O . VAL A 1 116 ? 48.325 11.207 6.575 1.00 44.84 116 VAL A O 1
ATOM 915 N N . GLU A 1 117 ? 46.835 9.996 5.392 1.00 44.38 117 GLU A N 1
ATOM 916 C CA . GLU A 1 117 ? 47.422 8.693 5.652 1.00 44.38 117 GLU A CA 1
ATOM 917 C C . GLU A 1 117 ? 48.826 8.693 5.040 1.00 44.38 117 GLU A C 1
ATOM 919 O O . GLU A 1 117 ? 49.018 8.841 3.831 1.00 44.38 117 GLU A O 1
ATOM 924 N N . GLU A 1 118 ? 49.814 8.652 5.926 1.00 47.47 118 GLU A N 1
ATOM 925 C CA . GLU A 1 118 ? 51.234 8.703 5.631 1.00 47.47 118 GLU A CA 1
ATOM 926 C C . GLU A 1 118 ? 51.607 7.446 4.835 1.00 47.47 118 GLU A C 1
ATOM 928 O O . GLU A 1 118 ? 51.925 6.386 5.380 1.00 47.47 118 GLU A O 1
ATOM 933 N N . VAL A 1 119 ? 51.514 7.555 3.507 1.00 52.34 119 VAL A N 1
ATOM 934 C CA . VAL A 1 119 ? 52.005 6.552 2.566 1.00 52.34 119 VAL A CA 1
ATOM 935 C C . VAL A 1 119 ? 53.503 6.413 2.801 1.00 52.34 119 VAL A C 1
ATOM 937 O O . VAL A 1 119 ? 54.310 7.244 2.382 1.00 52.34 119 VAL A O 1
ATOM 940 N N . ARG A 1 120 ? 53.873 5.348 3.515 1.00 49.88 120 ARG A N 1
ATOM 941 C CA . ARG A 1 120 ? 55.261 4.954 3.736 1.00 49.88 120 ARG A CA 1
ATOM 942 C C . ARG A 1 120 ? 55.995 4.883 2.391 1.00 49.88 120 ARG A C 1
ATOM 944 O O . ARG A 1 120 ? 55.516 4.195 1.486 1.00 49.88 120 ARG A O 1
ATOM 951 N N . PRO A 1 121 ? 57.175 5.510 2.255 1.00 45.19 121 PRO A N 1
ATOM 952 C CA . PRO A 1 121 ? 58.003 5.336 1.075 1.00 45.19 121 PRO A CA 1
ATOM 953 C C . PRO A 1 121 ? 58.479 3.881 1.031 1.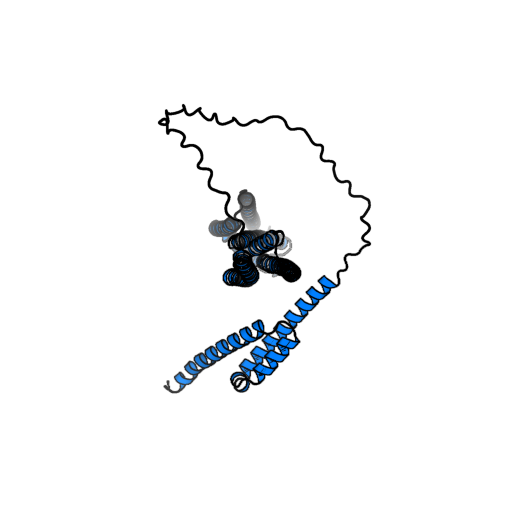00 45.19 121 PRO A C 1
ATOM 955 O O . PRO A 1 121 ? 59.304 3.446 1.835 1.00 45.19 121 PRO A O 1
ATOM 958 N N . VAL A 1 122 ? 57.928 3.110 0.095 1.00 55.94 122 VAL A N 1
ATOM 959 C CA . VAL A 1 122 ? 58.470 1.805 -0.273 1.00 55.94 122 VAL A CA 1
ATOM 960 C C . VAL A 1 122 ? 59.843 2.062 -0.887 1.00 55.94 122 VAL A C 1
ATOM 962 O O . VAL A 1 122 ? 59.965 2.682 -1.943 1.00 55.94 122 VAL A O 1
ATOM 965 N N . LEU A 1 123 ? 60.879 1.626 -0.172 1.00 56.09 123 LEU A N 1
ATOM 966 C CA . LEU A 1 123 ? 62.261 1.602 -0.638 1.00 56.09 123 LEU A CA 1
ATOM 967 C C . LEU A 1 123 ? 62.333 0.955 -2.033 1.00 56.09 123 LEU A C 1
ATOM 969 O O . LEU A 1 123 ? 61.716 -0.093 -2.241 1.00 56.09 123 LEU A O 1
ATOM 973 N N . PRO A 1 124 ? 63.098 1.527 -2.980 1.00 49.81 124 PRO A N 1
ATOM 974 C CA . PRO A 1 124 ? 63.299 0.926 -4.286 1.00 49.81 124 PRO A CA 1
ATOM 975 C C . PRO A 1 124 ? 64.092 -0.371 -4.112 1.00 49.81 124 PRO A C 1
ATOM 977 O O . PRO A 1 124 ? 65.314 -0.369 -3.965 1.00 49.81 124 PRO A O 1
ATOM 980 N N . GLY A 1 125 ? 63.376 -1.494 -4.109 1.00 48.59 125 GLY A N 1
ATOM 981 C CA . GLY A 1 125 ? 63.977 -2.801 -4.301 1.00 48.59 125 GLY A CA 1
ATOM 982 C C . GLY A 1 125 ? 64.700 -2.795 -5.641 1.00 48.59 125 GLY A C 1
ATOM 983 O O . GLY A 1 125 ? 64.112 -2.435 -6.660 1.00 48.59 125 GLY A O 1
ATOM 984 N N . HIS A 1 126 ? 65.983 -3.145 -5.611 1.00 55.47 126 HIS A N 1
ATOM 985 C CA . HIS A 1 126 ? 66.828 -3.348 -6.777 1.00 55.47 126 HIS A CA 1
ATOM 986 C C . HIS A 1 126 ? 66.128 -4.247 -7.801 1.00 55.47 126 HIS A C 1
ATOM 988 O O . HIS A 1 126 ? 66.188 -5.473 -7.725 1.00 55.47 126 HIS A O 1
ATOM 994 N N . LEU A 1 127 ? 65.461 -3.620 -8.770 1.00 58.53 127 LEU A N 1
ATOM 995 C CA . LEU A 1 127 ? 65.066 -4.289 -9.993 1.00 58.53 127 LEU A CA 1
ATOM 996 C C . LEU A 1 127 ? 66.354 -4.648 -10.739 1.00 58.53 127 LEU A C 1
ATOM 998 O O . LEU A 1 127 ? 67.252 -3.802 -10.841 1.00 58.53 127 LEU A O 1
ATOM 1002 N N . PRO A 1 128 ? 66.477 -5.889 -11.239 1.00 55.34 128 PRO A N 1
ATOM 1003 C CA . PRO A 1 128 ? 67.597 -6.257 -12.079 1.00 55.34 128 PRO A CA 1
ATOM 1004 C C . PRO A 1 128 ? 67.653 -5.277 -13.246 1.00 55.34 128 PRO A C 1
ATOM 1006 O O . PRO A 1 128 ? 66.623 -4.891 -13.799 1.00 55.34 128 PRO A O 1
ATOM 1009 N N . HIS A 1 129 ? 68.868 -4.853 -13.573 1.00 48.38 129 HIS A N 1
ATOM 1010 C CA . HIS A 1 129 ? 69.186 -4.016 -14.716 1.00 48.38 129 HIS A CA 1
ATOM 1011 C C . HIS A 1 129 ? 68.777 -4.779 -15.987 1.00 48.38 129 HIS A C 1
ATOM 1013 O O . HIS A 1 129 ? 69.573 -5.492 -16.590 1.00 48.38 129 HIS A O 1
ATOM 1019 N N . VAL A 1 130 ? 67.491 -4.715 -16.339 1.00 53.25 130 VAL A N 1
ATOM 1020 C CA . VAL A 1 130 ? 66.992 -5.144 -17.638 1.00 53.25 130 VAL A CA 1
ATOM 1021 C C . VAL A 1 130 ? 67.505 -4.084 -18.591 1.00 53.25 130 VAL A C 1
ATOM 1023 O O . VAL A 1 130 ? 66.995 -2.966 -18.617 1.00 53.25 130 VAL A O 1
ATOM 1026 N N . GLU A 1 131 ? 68.584 -4.431 -19.288 1.00 48.44 131 GLU A N 1
ATOM 1027 C CA . GLU A 1 131 ? 69.090 -3.739 -20.466 1.00 48.44 131 GLU A CA 1
ATOM 1028 C C . GLU A 1 131 ? 67.892 -3.215 -21.261 1.00 48.44 131 GLU A C 1
ATOM 1030 O O . GLU A 1 131 ? 67.101 -3.994 -21.802 1.00 48.44 131 GLU A O 1
ATOM 1035 N N . ALA A 1 132 ? 67.703 -1.894 -21.228 1.00 56.03 132 ALA A N 1
ATOM 1036 C CA . ALA A 1 132 ? 66.613 -1.221 -21.905 1.00 56.03 132 ALA A CA 1
ATOM 1037 C C . ALA A 1 132 ? 66.790 -1.465 -23.402 1.00 56.03 132 ALA A C 1
ATOM 1039 O O . ALA A 1 132 ? 67.537 -0.765 -24.085 1.00 56.03 132 ALA A O 1
ATOM 1040 N N . GLN A 1 133 ? 66.136 -2.517 -23.892 1.00 59.56 133 GLN A N 1
ATOM 1041 C CA . GLN A 1 133 ? 66.061 -2.817 -25.305 1.00 59.56 133 GLN A CA 1
ATOM 1042 C C . GLN A 1 133 ? 65.479 -1.554 -25.956 1.00 59.56 133 GLN A C 1
ATOM 1044 O O . GLN A 1 133 ? 64.398 -1.122 -25.541 1.00 59.56 133 GLN A O 1
ATOM 1049 N N . PRO A 1 134 ? 66.201 -0.905 -26.890 1.00 61.62 134 PRO A N 1
ATOM 1050 C CA . PRO A 1 134 ? 65.750 0.346 -27.483 1.00 61.62 134 PRO A CA 1
ATOM 1051 C C . PRO A 1 134 ? 64.329 0.133 -28.005 1.00 61.62 134 PRO A C 1
ATOM 1053 O O . PRO A 1 134 ? 64.078 -0.932 -28.584 1.00 61.62 134 PRO A O 1
ATOM 1056 N N . PRO A 1 135 ? 63.395 1.076 -27.761 1.00 63.00 135 PRO A N 1
ATOM 1057 C CA . PRO A 1 135 ? 62.005 0.915 -28.152 1.00 63.00 135 PRO A CA 1
ATOM 1058 C C . PRO A 1 135 ? 62.002 0.544 -29.624 1.00 63.00 135 PRO A C 1
ATOM 1060 O O . PRO A 1 135 ? 62.424 1.330 -30.475 1.00 63.00 135 PRO A O 1
ATOM 1063 N N . ARG A 1 136 ? 61.617 -0.703 -29.917 1.00 62.19 136 ARG A N 1
ATOM 1064 C CA . ARG A 1 136 ? 61.457 -1.149 -31.292 1.00 62.19 136 ARG A CA 1
ATOM 1065 C C . ARG A 1 136 ? 60.415 -0.207 -31.863 1.00 62.19 136 ARG A C 1
ATOM 1067 O O . ARG A 1 136 ? 59.264 -0.241 -31.434 1.00 62.19 136 ARG A O 1
ATOM 1074 N N . LEU A 1 137 ? 60.853 0.689 -32.745 1.00 65.50 137 LEU A N 1
ATOM 1075 C CA . LEU A 1 137 ? 59.990 1.572 -33.510 1.00 65.50 137 LEU A CA 1
ATOM 1076 C C . LEU A 1 137 ? 59.120 0.654 -34.361 1.00 65.50 137 LEU A C 1
ATOM 1078 O O . LEU A 1 137 ? 59.487 0.281 -35.474 1.00 65.50 137 LEU A O 1
ATOM 1082 N N . HIS A 1 138 ? 58.012 0.194 -33.783 1.00 72.75 138 HIS A N 1
ATOM 1083 C CA . HIS A 1 138 ? 57.005 -0.526 -34.525 1.00 72.75 138 HIS A CA 1
ATOM 1084 C C . HIS A 1 138 ? 56.571 0.428 -35.636 1.00 72.75 138 HIS A C 1
ATOM 1086 O O . HIS A 1 138 ? 56.223 1.576 -35.334 1.00 72.75 138 HIS A O 1
ATOM 1092 N N . PRO A 1 139 ? 56.667 0.013 -36.910 1.00 76.44 139 PRO A N 1
ATOM 1093 C CA . PRO A 1 139 ? 56.211 0.851 -38.003 1.00 76.44 139 PRO A CA 1
ATOM 1094 C C . PRO A 1 139 ? 54.773 1.262 -37.697 1.00 76.44 139 PRO A C 1
ATOM 1096 O O . PRO A 1 139 ? 53.972 0.425 -37.267 1.00 76.44 139 PRO A O 1
ATOM 1099 N N . ALA A 1 140 ? 54.479 2.555 -37.853 1.00 75.56 140 ALA A N 1
ATOM 1100 C CA . ALA A 1 140 ? 53.136 3.071 -37.640 1.00 75.56 140 ALA A CA 1
ATOM 1101 C C . ALA A 1 140 ? 52.147 2.178 -38.412 1.00 75.56 140 ALA A C 1
ATOM 1103 O O . ALA A 1 140 ? 52.427 1.843 -39.570 1.00 75.56 140 ALA A O 1
ATOM 1104 N N . PRO A 1 141 ? 51.047 1.729 -37.780 1.00 83.06 141 PRO A N 1
ATOM 1105 C CA . PRO A 1 141 ? 50.100 0.842 -38.435 1.00 83.06 141 PRO A CA 1
ATOM 1106 C C . PRO A 1 141 ? 49.652 1.484 -39.746 1.00 83.06 141 PRO A C 1
ATOM 1108 O O . PRO A 1 141 ? 49.334 2.675 -39.786 1.00 83.06 141 PRO A O 1
ATOM 1111 N N . ALA A 1 142 ? 49.675 0.701 -40.826 1.00 86.00 142 ALA A N 1
ATOM 1112 C CA . ALA A 1 142 ? 49.228 1.178 -42.125 1.00 86.00 142 ALA A CA 1
ATOM 1113 C C . ALA A 1 142 ? 47.800 1.746 -41.999 1.00 86.00 142 ALA A C 1
ATOM 1115 O O . ALA A 1 142 ? 46.990 1.182 -41.253 1.00 86.00 142 ALA A O 1
ATOM 1116 N N . PRO A 1 143 ? 47.477 2.854 -42.695 1.00 87.38 143 PRO A N 1
ATOM 1117 C CA . PRO A 1 143 ? 46.135 3.412 -42.653 1.00 87.38 143 PRO A CA 1
ATOM 1118 C C . PRO A 1 143 ? 45.116 2.348 -43.092 1.00 87.38 143 PRO A C 1
ATOM 1120 O O . PRO A 1 143 ? 45.408 1.556 -43.994 1.00 87.38 143 PRO A O 1
ATOM 1123 N N . PRO A 1 144 ? 43.931 2.304 -42.461 1.00 90.25 144 PRO A N 1
ATOM 1124 C CA . PRO A 1 144 ? 42.921 1.308 -42.779 1.00 90.25 144 PRO A CA 1
ATOM 1125 C C . PRO A 1 144 ? 42.513 1.411 -44.248 1.00 90.25 144 PRO A C 1
ATOM 1127 O O . PRO A 1 144 ? 42.304 2.497 -44.790 1.00 90.25 144 PRO A O 1
ATOM 1130 N N . THR A 1 145 ? 42.381 0.258 -44.891 1.00 91.56 145 THR A N 1
ATOM 1131 C CA . THR A 1 145 ? 41.909 0.167 -46.275 1.00 91.56 145 THR A CA 1
ATOM 1132 C C . THR A 1 145 ? 40.429 0.548 -46.371 1.00 91.56 145 THR A C 1
ATOM 1134 O O . THR A 1 145 ? 39.669 0.428 -45.408 1.00 91.56 145 THR A O 1
ATOM 1137 N N . ARG A 1 146 ? 39.981 0.962 -47.564 1.00 89.88 146 ARG A N 1
ATOM 1138 C CA . ARG A 1 146 ? 38.566 1.279 -47.826 1.00 89.88 146 ARG A CA 1
ATOM 1139 C C . ARG A 1 146 ? 37.633 0.122 -47.452 1.00 89.88 146 ARG A C 1
ATOM 1141 O O . ARG A 1 146 ? 36.572 0.353 -46.885 1.00 89.88 146 ARG A O 1
ATOM 1148 N N . GLU A 1 147 ? 38.034 -1.112 -47.743 1.00 91.06 147 GLU A N 1
ATOM 1149 C CA . GLU A 1 147 ? 37.263 -2.310 -47.395 1.00 91.06 147 GLU A CA 1
ATOM 1150 C C . GLU A 1 147 ? 37.132 -2.483 -45.878 1.00 91.06 147 GLU A C 1
ATOM 1152 O O . GLU A 1 147 ? 36.038 -2.746 -45.383 1.00 91.06 147 GLU A O 1
ATOM 1157 N N . GLN A 1 148 ? 38.214 -2.252 -45.127 1.00 92.44 148 GLN A N 1
ATOM 1158 C CA . GLN A 1 148 ? 38.186 -2.281 -43.663 1.00 92.44 148 GLN A CA 1
ATOM 1159 C C . GLN A 1 148 ? 37.270 -1.197 -43.084 1.00 92.44 148 GLN A C 1
ATOM 1161 O O . GLN A 1 148 ? 36.537 -1.478 -42.139 1.00 92.44 148 GLN A O 1
ATOM 1166 N N . LEU A 1 149 ? 37.258 0.011 -43.661 1.00 91.00 149 LEU A N 1
ATOM 1167 C CA . LEU A 1 149 ? 36.345 1.082 -43.241 1.00 91.00 149 LEU A CA 1
ATOM 1168 C C . LEU A 1 149 ? 34.875 0.715 -43.500 1.00 91.00 149 LEU A C 1
ATOM 1170 O O . LEU A 1 149 ? 34.036 0.905 -42.623 1.00 91.00 149 LEU A O 1
ATOM 1174 N N . VAL A 1 150 ? 34.564 0.128 -44.662 1.00 91.19 150 VAL A N 1
ATOM 1175 C CA . VAL A 1 150 ? 33.203 -0.342 -44.986 1.00 91.19 150 VAL A CA 1
ATOM 1176 C C . VAL A 1 150 ? 32.758 -1.457 -44.035 1.00 91.19 150 VAL A C 1
ATOM 1178 O O . VAL A 1 150 ? 31.615 -1.453 -43.575 1.00 91.19 150 VAL A O 1
ATOM 1181 N N . LEU A 1 151 ? 33.642 -2.408 -43.718 1.00 93.62 151 LEU A N 1
ATOM 1182 C CA . LEU A 1 151 ? 33.345 -3.486 -42.771 1.00 93.62 151 LEU A CA 1
ATOM 1183 C C . LEU A 1 151 ? 33.134 -2.963 -41.346 1.00 93.62 151 LEU A C 1
ATOM 1185 O O . LEU A 1 151 ? 32.164 -3.362 -40.703 1.00 93.62 151 LEU A O 1
ATOM 1189 N N . ALA A 1 152 ? 33.990 -2.051 -40.876 1.00 94.06 152 ALA A N 1
ATOM 1190 C CA . ALA A 1 152 ? 33.844 -1.415 -39.568 1.00 94.06 152 ALA A CA 1
ATOM 1191 C C . ALA A 1 152 ? 32.505 -0.672 -39.463 1.00 94.06 152 ALA A C 1
ATOM 1193 O O . ALA A 1 152 ? 31.737 -0.913 -38.538 1.00 94.06 152 ALA A O 1
ATOM 1194 N N . ARG A 1 153 ? 32.157 0.119 -40.483 1.00 94.31 153 ARG A N 1
ATOM 1195 C CA . ARG A 1 153 ? 30.893 0.862 -40.532 1.00 94.31 153 ARG A CA 1
ATOM 1196 C C . ARG A 1 153 ? 29.669 -0.056 -40.505 1.00 94.31 153 ARG A C 1
ATOM 1198 O O . ARG A 1 153 ? 28.721 0.202 -39.770 1.00 94.31 153 ARG A O 1
ATOM 1205 N N . ARG A 1 154 ? 29.683 -1.158 -41.267 1.00 95.06 154 ARG A N 1
ATOM 1206 C CA . ARG A 1 154 ? 28.602 -2.165 -41.232 1.00 95.06 154 ARG A CA 1
ATOM 1207 C C . ARG A 1 154 ? 28.449 -2.794 -39.853 1.00 95.06 154 ARG A C 1
ATOM 1209 O O . ARG A 1 154 ? 27.323 -3.017 -39.415 1.00 95.06 154 ARG A O 1
ATOM 1216 N N . ARG A 1 155 ? 29.567 -3.077 -39.187 1.00 96.75 155 ARG A N 1
ATOM 1217 C CA . ARG A 1 155 ? 29.577 -3.622 -37.832 1.00 96.75 155 ARG A CA 1
ATOM 1218 C C . ARG A 1 155 ? 28.996 -2.620 -36.832 1.00 96.75 155 ARG A C 1
ATOM 1220 O O . ARG A 1 155 ? 28.040 -2.973 -36.154 1.00 96.75 155 ARG A O 1
ATOM 1227 N N . ASP A 1 156 ? 29.497 -1.387 -36.790 1.00 96.94 156 ASP A N 1
ATOM 1228 C CA . ASP A 1 156 ? 28.993 -0.354 -35.870 1.00 96.94 156 ASP A CA 1
ATOM 1229 C C . ASP A 1 156 ? 27.509 -0.043 -36.125 1.00 96.94 156 ASP A C 1
ATOM 1231 O O . ASP A 1 156 ? 26.736 0.181 -35.195 1.00 96.94 156 ASP A O 1
ATOM 1235 N N . ARG A 1 157 ? 27.062 -0.114 -37.386 1.00 96.88 157 ARG A N 1
ATOM 1236 C CA . ARG A 1 157 ? 25.645 0.006 -37.742 1.00 96.88 157 ARG A CA 1
ATOM 1237 C C . ARG A 1 157 ? 24.798 -1.141 -37.193 1.00 96.88 157 ARG A C 1
ATOM 1239 O O . ARG A 1 157 ? 23.715 -0.887 -36.668 1.00 96.88 157 ARG A O 1
ATOM 1246 N N . ALA A 1 158 ? 25.272 -2.379 -37.314 1.00 97.44 158 ALA A N 1
ATOM 1247 C CA . ALA A 1 158 ? 24.591 -3.537 -36.747 1.00 97.44 158 ALA A CA 1
ATOM 1248 C C . ALA A 1 158 ? 24.520 -3.441 -35.213 1.00 97.44 158 ALA A C 1
ATOM 1250 O O . ALA A 1 158 ? 23.454 -3.666 -34.645 1.00 97.44 158 ALA A O 1
ATOM 1251 N N . GLU A 1 159 ? 25.610 -3.018 -34.564 1.00 98.06 159 GLU A N 1
ATOM 1252 C CA . GLU A 1 159 ? 25.659 -2.766 -33.117 1.00 98.06 159 GLU A CA 1
ATOM 1253 C C . GLU A 1 159 ? 24.673 -1.654 -32.703 1.00 98.06 159 GLU A C 1
ATOM 1255 O O . GLU A 1 159 ? 23.930 -1.818 -31.736 1.00 98.06 159 GLU A O 1
ATOM 1260 N N . PHE A 1 160 ? 24.579 -0.558 -33.467 1.00 98.06 160 PHE A N 1
ATOM 1261 C CA . PHE A 1 160 ? 23.580 0.496 -33.248 1.00 98.06 160 PHE A CA 1
ATOM 1262 C C . PHE A 1 160 ? 22.144 -0.035 -33.368 1.00 98.06 160 PHE A C 1
ATOM 1264 O O . PHE A 1 160 ? 21.292 0.248 -32.525 1.00 98.06 160 PHE A O 1
ATOM 1271 N N . ASP A 1 161 ? 21.846 -0.799 -34.421 1.00 97.88 161 ASP A N 1
ATOM 1272 C CA . ASP A 1 161 ? 20.504 -1.338 -34.655 1.00 97.88 161 ASP A CA 1
ATOM 1273 C C . ASP A 1 161 ? 20.096 -2.354 -33.576 1.00 97.88 161 ASP A C 1
ATOM 1275 O O . ASP A 1 161 ? 18.937 -2.373 -33.142 1.00 97.88 161 ASP A O 1
ATOM 1279 N N . GLU A 1 162 ? 21.050 -3.149 -33.095 1.00 97.44 162 GLU A N 1
ATOM 1280 C CA . GLU A 1 162 ? 20.879 -4.051 -31.962 1.00 97.44 162 GLU A CA 1
ATOM 1281 C C . GLU A 1 162 ? 20.624 -3.286 -30.656 1.00 97.44 162 GLU A C 1
ATOM 1283 O O . GLU A 1 162 ? 19.650 -3.584 -29.958 1.00 97.44 162 GLU A O 1
ATOM 1288 N N . ALA A 1 163 ? 21.422 -2.257 -30.355 1.00 97.00 163 ALA A N 1
ATOM 1289 C CA . ALA A 1 163 ? 21.243 -1.410 -29.176 1.00 97.00 163 ALA A CA 1
ATOM 1290 C C . ALA A 1 163 ? 19.865 -0.726 -29.169 1.00 97.00 163 ALA A C 1
ATOM 1292 O O . ALA A 1 163 ? 19.137 -0.787 -28.175 1.00 97.00 163 ALA A O 1
ATOM 1293 N N . VAL A 1 164 ? 19.435 -0.176 -30.312 1.00 97.19 164 VAL A N 1
ATOM 1294 C CA . VAL A 1 164 ? 18.093 0.410 -30.467 1.00 97.19 164 VAL A CA 1
ATOM 1295 C C . VAL A 1 164 ? 16.990 -0.625 -30.236 1.00 97.19 164 VAL A C 1
ATOM 1297 O O . VAL A 1 164 ? 15.970 -0.307 -29.621 1.00 97.19 164 VAL A O 1
ATOM 1300 N N . SER A 1 165 ? 17.180 -1.861 -30.699 1.00 95.31 165 SER A N 1
ATOM 1301 C CA . SER A 1 165 ? 16.207 -2.948 -30.512 1.00 95.31 165 SER A CA 1
ATOM 1302 C C . SER A 1 165 ? 16.107 -3.398 -29.051 1.00 95.31 165 SER A C 1
ATOM 1304 O O . SER A 1 165 ? 15.025 -3.764 -28.590 1.00 95.31 165 SER A O 1
ATOM 1306 N N . ARG A 1 166 ? 17.218 -3.324 -28.309 1.00 95.31 166 ARG A N 1
ATOM 1307 C CA . ARG A 1 166 ? 17.307 -3.637 -26.873 1.00 95.31 166 ARG A CA 1
ATOM 1308 C C . ARG A 1 166 ? 16.950 -2.466 -25.955 1.00 95.31 166 ARG A C 1
ATOM 1310 O O . ARG A 1 166 ? 16.871 -2.666 -24.749 1.00 95.31 166 ARG A O 1
ATOM 1317 N N . PHE A 1 167 ? 16.676 -1.286 -26.513 1.00 96.50 167 PHE A N 1
ATOM 1318 C CA . PHE A 1 167 ? 16.456 -0.031 -25.785 1.00 96.50 167 PHE A CA 1
ATOM 1319 C C . PHE A 1 167 ? 17.661 0.458 -24.966 1.00 96.50 167 PHE A C 1
ATOM 1321 O O . PHE A 1 167 ? 17.493 1.168 -23.978 1.00 96.50 167 PHE A O 1
ATOM 1328 N N . ASP A 1 168 ? 18.873 0.112 -25.390 1.00 96.25 168 ASP A N 1
ATOM 1329 C CA . ASP A 1 168 ? 20.103 0.563 -24.746 1.00 96.25 168 ASP A CA 1
ATOM 1330 C C . ASP A 1 168 ? 20.558 1.892 -25.366 1.00 96.25 168 ASP A C 1
ATOM 1332 O O . ASP A 1 168 ? 21.150 1.933 -26.448 1.00 96.25 168 ASP A O 1
ATOM 1336 N N . VAL A 1 169 ? 20.214 2.998 -24.701 1.00 96.88 169 VAL A N 1
ATOM 1337 C CA . VAL A 1 169 ? 20.538 4.356 -25.168 1.00 96.88 169 VAL A CA 1
ATOM 1338 C C . VAL A 1 169 ? 22.047 4.580 -25.189 1.00 96.88 169 VAL A C 1
ATOM 1340 O O . VAL A 1 169 ? 22.557 5.125 -26.163 1.00 96.88 169 VAL A O 1
ATOM 1343 N N . HIS A 1 170 ? 22.759 4.118 -24.160 1.00 96.69 170 HIS A N 1
ATOM 1344 C CA . HIS A 1 170 ? 24.194 4.341 -24.029 1.00 96.69 170 HIS A CA 1
ATOM 1345 C C . HIS A 1 170 ? 24.983 3.568 -25.092 1.00 96.69 170 HIS A C 1
ATOM 1347 O O . HIS A 1 170 ? 25.841 4.135 -25.767 1.00 96.69 170 HIS A O 1
ATOM 1353 N N . ALA A 1 171 ? 24.657 2.292 -25.320 1.00 97.00 171 ALA A N 1
ATOM 1354 C CA . ALA A 1 171 ? 25.298 1.518 -26.383 1.00 97.00 171 ALA A CA 1
ATOM 1355 C C . ALA A 1 171 ? 25.002 2.095 -27.780 1.00 97.00 171 ALA A C 1
ATOM 1357 O O . ALA A 1 171 ? 25.886 2.109 -28.641 1.00 97.00 171 ALA A O 1
ATOM 1358 N N . ALA A 1 172 ? 23.785 2.607 -28.003 1.00 97.81 172 ALA A N 1
ATOM 1359 C CA . ALA A 1 172 ? 23.419 3.258 -29.258 1.00 97.81 172 ALA A CA 1
ATOM 1360 C C . ALA A 1 172 ? 24.165 4.590 -29.465 1.00 97.81 172 ALA A C 1
ATOM 1362 O O . ALA A 1 172 ? 24.591 4.870 -30.584 1.00 97.81 172 ALA A O 1
ATOM 1363 N N . GLU A 1 173 ? 24.364 5.386 -28.410 1.00 98.19 173 GLU A N 1
ATOM 1364 C CA . GLU A 1 173 ? 25.206 6.594 -28.431 1.00 98.19 173 GLU A CA 1
ATOM 1365 C C . GLU A 1 173 ? 26.645 6.248 -28.807 1.00 98.19 173 GLU A C 1
ATOM 1367 O O . GLU A 1 173 ? 27.156 6.750 -29.804 1.00 98.19 173 GLU A O 1
ATOM 1372 N N . MET A 1 174 ? 27.248 5.291 -28.100 1.00 98.00 174 MET A N 1
ATOM 1373 C CA . MET A 1 174 ? 28.617 4.852 -28.362 1.00 98.00 174 MET A CA 1
ATOM 1374 C C . MET A 1 174 ? 28.812 4.338 -29.796 1.00 98.00 174 MET A C 1
ATOM 1376 O O . MET A 1 174 ? 29.857 4.573 -30.401 1.00 98.00 174 MET A O 1
ATOM 1380 N N . ALA A 1 175 ? 27.836 3.610 -30.348 1.00 97.69 175 ALA A N 1
ATOM 1381 C CA . ALA A 1 175 ? 27.888 3.135 -31.730 1.00 97.69 175 ALA A CA 1
ATOM 1382 C C . ALA A 1 175 ? 27.745 4.282 -32.746 1.00 97.69 175 ALA A C 1
ATOM 1384 O O . ALA A 1 175 ? 28.427 4.283 -33.770 1.00 97.69 175 ALA A O 1
ATOM 1385 N N . LEU A 1 176 ? 26.897 5.276 -32.461 1.00 97.69 176 LEU A N 1
ATOM 1386 C CA . LEU A 1 176 ? 26.749 6.463 -33.303 1.00 97.69 176 LEU A CA 1
ATOM 1387 C C . LEU A 1 176 ? 28.014 7.332 -33.297 1.00 97.69 176 LEU A C 1
ATOM 1389 O O . LEU A 1 176 ? 28.415 7.814 -34.355 1.00 97.69 176 LEU A O 1
ATOM 1393 N N . ASP A 1 177 ? 28.665 7.477 -32.145 1.00 97.56 177 ASP A N 1
ATOM 1394 C CA . ASP A 1 177 ? 29.926 8.211 -32.023 1.00 97.56 177 ASP A CA 1
ATOM 1395 C C . ASP A 1 177 ? 31.029 7.544 -32.859 1.00 97.56 177 ASP A C 1
ATOM 1397 O O . ASP A 1 177 ? 31.688 8.217 -33.655 1.00 97.56 177 ASP A O 1
ATOM 1401 N N . ARG A 1 178 ? 31.154 6.206 -32.798 1.00 96.94 178 ARG A N 1
ATOM 1402 C CA . ARG A 1 178 ? 32.081 5.443 -33.662 1.00 96.94 178 ARG A CA 1
ATOM 1403 C C . ARG A 1 178 ? 31.787 5.623 -35.154 1.00 96.94 178 ARG A C 1
ATOM 1405 O O . ARG A 1 178 ? 32.715 5.797 -35.946 1.00 96.94 178 ARG A O 1
ATOM 1412 N N . LEU A 1 179 ? 30.512 5.633 -35.555 1.00 95.94 179 LEU A N 1
ATOM 1413 C CA . LEU A 1 179 ? 30.122 5.929 -36.942 1.00 95.94 179 LEU A CA 1
ATOM 1414 C C . LEU A 1 179 ? 30.547 7.347 -37.358 1.00 95.94 179 LEU A C 1
ATOM 1416 O O . LEU A 1 179 ? 31.064 7.530 -38.464 1.00 95.94 179 LEU A O 1
ATOM 1420 N N . GLY A 1 180 ? 30.400 8.326 -36.461 1.00 95.31 180 GLY A N 1
ATOM 1421 C CA . GLY A 1 180 ? 30.860 9.700 -36.659 1.00 95.31 180 GLY A CA 1
ATOM 1422 C C . GLY A 1 180 ? 32.381 9.811 -36.808 1.00 95.31 180 GLY A C 1
ATOM 1423 O O . GLY A 1 180 ? 32.862 10.520 -37.694 1.00 95.31 180 GLY A O 1
ATOM 1424 N N . GLU A 1 181 ? 33.151 9.069 -36.010 1.00 95.00 181 GLU A N 1
ATOM 1425 C CA . GLU A 1 181 ? 34.614 8.997 -36.135 1.00 95.00 181 GLU A CA 1
ATOM 1426 C C . GLU A 1 181 ? 35.054 8.390 -37.473 1.00 95.00 181 GLU A C 1
ATOM 1428 O O . GLU A 1 181 ? 35.989 8.887 -38.107 1.00 95.00 181 GLU A O 1
ATOM 1433 N N . LEU A 1 182 ? 34.379 7.330 -37.934 1.00 93.69 182 LEU A N 1
ATOM 1434 C CA . LEU A 1 182 ? 34.638 6.739 -39.250 1.00 93.69 182 LEU A CA 1
ATOM 1435 C C . LEU A 1 182 ? 34.304 7.721 -40.379 1.00 93.69 182 LEU A C 1
ATOM 1437 O O . LEU A 1 182 ? 35.040 7.777 -41.364 1.00 93.69 182 LEU A O 1
ATOM 1441 N N . HIS A 1 183 ? 33.249 8.526 -40.223 1.00 91.69 183 HIS A N 1
ATOM 1442 C CA . HIS A 1 183 ? 32.850 9.528 -41.209 1.00 91.69 183 HIS A CA 1
ATOM 1443 C C . HIS A 1 183 ? 33.909 10.620 -41.419 1.00 91.69 183 HIS A C 1
ATOM 1445 O O . HIS A 1 183 ? 34.155 11.031 -42.552 1.00 91.69 183 HIS A O 1
ATOM 1451 N N . GLN A 1 184 ? 34.595 11.038 -40.351 1.00 92.12 184 GLN A N 1
ATOM 1452 C CA . GLN A 1 184 ? 35.659 12.049 -40.416 1.00 92.12 184 GLN A CA 1
ATOM 1453 C C . GLN A 1 184 ? 36.926 11.567 -41.148 1.00 92.12 184 GLN A C 1
ATOM 1455 O O . GLN A 1 184 ? 37.807 12.375 -41.452 1.00 92.12 184 GLN A O 1
ATOM 1460 N N . ARG A 1 185 ? 37.050 10.265 -41.448 1.00 90.69 185 ARG A N 1
ATOM 1461 C CA . ARG A 1 185 ? 38.223 9.719 -42.143 1.00 90.69 185 ARG A CA 1
ATOM 1462 C C . ARG A 1 185 ? 38.170 10.008 -43.654 1.00 90.69 185 ARG A C 1
ATOM 1464 O O . ARG A 1 185 ? 37.106 9.899 -44.265 1.00 90.69 185 ARG A O 1
ATOM 1471 N N . PRO A 1 186 ? 39.311 10.328 -44.298 1.00 88.06 186 PRO A N 1
ATOM 1472 C CA . PRO A 1 186 ? 39.358 10.562 -45.741 1.00 88.06 186 PRO A CA 1
ATOM 1473 C C . PRO A 1 186 ? 38.910 9.327 -46.538 1.00 88.06 186 PRO A C 1
ATOM 1475 O O . PRO A 1 186 ? 39.401 8.225 -46.302 1.00 88.06 186 PRO A O 1
ATOM 1478 N N . GLY A 1 187 ? 38.026 9.519 -47.524 1.00 82.06 187 GLY A N 1
ATOM 1479 C CA . GLY A 1 187 ? 37.566 8.453 -48.427 1.00 82.06 187 GLY A CA 1
ATOM 1480 C C . GLY A 1 187 ? 36.176 7.876 -48.129 1.00 82.06 187 GLY A C 1
ATOM 1481 O O . GLY A 1 187 ? 35.761 6.940 -48.816 1.00 82.06 187 GLY A O 1
ATOM 1482 N N . THR A 1 188 ? 35.449 8.433 -47.157 1.00 80.62 188 THR A N 1
ATOM 1483 C CA . THR A 1 188 ? 34.068 8.038 -46.836 1.00 80.62 188 THR A CA 1
ATOM 1484 C C . THR A 1 188 ? 33.061 8.596 -47.869 1.00 80.62 188 THR A C 1
ATOM 1486 O O . THR A 1 188 ? 33.097 9.791 -48.169 1.00 80.62 188 THR A O 1
ATOM 1489 N N . PRO A 1 189 ? 32.176 7.766 -48.459 1.00 82.25 189 PRO A N 1
ATOM 1490 C CA . PRO A 1 189 ? 31.131 8.198 -49.397 1.00 82.25 189 PRO A CA 1
ATOM 1491 C C . PRO A 1 189 ? 30.161 9.253 -48.833 1.00 82.25 189 PRO A C 1
ATOM 1493 O O . PRO A 1 189 ? 29.777 9.194 -47.676 1.00 82.25 189 PRO A O 1
ATOM 1496 N N . ALA A 1 190 ? 29.642 10.161 -49.669 1.00 78.75 190 ALA A N 1
ATOM 1497 C CA . ALA A 1 190 ? 28.629 11.142 -49.242 1.00 78.75 190 ALA A CA 1
ATOM 1498 C C . ALA A 1 190 ? 27.279 10.514 -48.821 1.00 78.75 190 ALA A C 1
ATOM 1500 O O . ALA A 1 190 ? 26.569 11.087 -47.997 1.00 78.75 190 ALA A O 1
ATOM 1501 N N . ALA A 1 191 ? 26.931 9.332 -49.351 1.00 76.94 191 ALA A N 1
ATOM 1502 C CA . ALA A 1 191 ? 25.720 8.590 -48.973 1.00 76.94 191 ALA A CA 1
ATOM 1503 C C . ALA A 1 191 ? 25.687 8.228 -47.473 1.00 76.94 191 ALA A C 1
ATOM 1505 O O . ALA A 1 191 ? 24.617 8.113 -46.879 1.00 76.94 191 ALA A O 1
ATOM 1506 N N . ASP A 1 192 ? 26.861 8.142 -46.851 1.00 84.62 192 ASP A N 1
ATOM 1507 C CA . ASP A 1 192 ? 27.029 7.801 -45.444 1.00 84.62 192 ASP A CA 1
ATOM 1508 C C . ASP A 1 192 ? 26.542 8.927 -44.510 1.00 84.62 192 ASP A C 1
ATOM 1510 O O . ASP A 1 192 ? 26.039 8.655 -43.420 1.00 84.62 192 ASP A O 1
ATOM 1514 N N . VAL A 1 193 ? 26.568 10.188 -44.966 1.00 87.06 193 VAL A N 1
ATOM 1515 C CA . VAL A 1 193 ? 26.072 11.350 -44.197 1.00 87.06 193 VAL A CA 1
ATOM 1516 C C . VAL A 1 193 ? 24.575 11.225 -43.901 1.00 87.06 193 VAL A C 1
ATOM 1518 O O . VAL A 1 193 ? 24.114 11.510 -42.794 1.00 87.06 193 VAL A O 1
ATOM 1521 N N . GLU A 1 194 ? 23.787 10.813 -44.898 1.00 91.25 194 GLU A N 1
ATOM 1522 C CA . GLU A 1 194 ? 22.335 10.703 -44.751 1.00 91.25 194 GLU A CA 1
ATOM 1523 C C . GLU A 1 194 ? 21.955 9.536 -43.828 1.00 91.25 194 GLU A C 1
ATOM 1525 O O . GLU A 1 194 ? 20.989 9.621 -43.057 1.00 91.25 194 GLU A O 1
ATOM 1530 N N . GLU A 1 195 ? 22.728 8.449 -43.878 1.00 92.38 195 GLU A N 1
ATOM 1531 C CA . GLU A 1 195 ? 22.574 7.319 -42.968 1.00 92.38 195 GLU A CA 1
ATOM 1532 C C . GLU A 1 195 ? 22.891 7.704 -41.524 1.00 92.38 195 GLU A C 1
ATOM 1534 O O . GLU A 1 195 ? 22.091 7.390 -40.642 1.00 92.38 195 GLU A O 1
ATOM 1539 N N . ASP A 1 196 ? 23.976 8.441 -41.279 1.00 92.69 196 ASP A N 1
ATOM 1540 C CA . ASP A 1 196 ? 24.347 8.902 -39.936 1.00 92.69 196 ASP A CA 1
ATOM 1541 C C . ASP A 1 196 ? 23.280 9.851 -39.374 1.00 92.69 196 ASP A C 1
ATOM 1543 O O . ASP A 1 196 ? 22.818 9.686 -38.241 1.00 92.69 196 ASP A O 1
ATOM 1547 N N . ALA A 1 197 ? 22.751 10.757 -40.204 1.00 93.50 197 ALA A N 1
ATOM 1548 C CA . ALA A 1 197 ? 21.616 11.599 -39.831 1.00 93.50 197 ALA A CA 1
ATOM 1549 C C . ALA A 1 197 ? 20.351 10.776 -39.506 1.00 93.50 197 ALA A C 1
ATOM 1551 O O . ALA A 1 197 ? 19.559 11.145 -38.633 1.00 93.50 197 ALA A O 1
ATOM 1552 N N . ARG A 1 198 ? 20.134 9.644 -40.188 1.00 95.88 198 ARG A N 1
ATOM 1553 C CA . ARG A 1 198 ? 19.026 8.716 -39.906 1.00 95.88 198 ARG A CA 1
ATOM 1554 C C . ARG A 1 198 ? 19.241 7.958 -38.598 1.00 95.88 198 ARG A C 1
ATOM 1556 O O . ARG A 1 198 ? 18.273 7.781 -37.858 1.00 95.88 198 ARG A O 1
ATOM 1563 N N . CYS A 1 199 ? 20.470 7.532 -38.304 1.00 96.94 199 CYS A N 1
ATOM 1564 C CA . CYS A 1 199 ? 20.845 6.956 -37.012 1.00 96.94 199 CYS A CA 1
ATOM 1565 C C . CYS A 1 199 ? 20.581 7.960 -35.883 1.00 96.94 199 CYS A C 1
ATOM 1567 O O . CYS A 1 199 ? 19.863 7.631 -34.943 1.00 96.94 199 CYS A O 1
ATOM 1569 N N . ALA A 1 200 ? 21.034 9.208 -36.029 1.00 97.50 200 ALA A N 1
ATOM 1570 C CA . ALA A 1 200 ? 20.808 10.268 -35.047 1.00 97.50 200 ALA A CA 1
ATOM 1571 C C . ALA A 1 200 ? 19.311 10.503 -34.766 1.00 97.50 200 ALA A C 1
ATOM 1573 O O . ALA A 1 200 ? 18.888 10.520 -33.611 1.00 97.50 200 ALA A O 1
ATOM 1574 N N . ARG A 1 201 ? 18.467 10.578 -35.809 1.00 98.25 201 ARG A N 1
ATOM 1575 C CA . ARG A 1 201 ? 17.002 10.684 -35.634 1.00 98.25 201 ARG A CA 1
ATOM 1576 C C . ARG A 1 201 ? 16.401 9.479 -34.905 1.00 98.25 201 ARG A C 1
ATOM 1578 O O . ARG A 1 201 ? 15.485 9.642 -34.102 1.00 98.25 201 ARG A O 1
ATOM 1585 N N . ARG A 1 202 ? 16.890 8.265 -35.180 1.00 98.06 202 ARG A N 1
ATOM 1586 C CA . ARG A 1 202 ? 16.437 7.041 -34.497 1.00 98.06 202 ARG A CA 1
ATOM 1587 C C . ARG A 1 202 ? 16.861 7.008 -33.032 1.00 98.06 202 ARG A C 1
ATOM 1589 O O . ARG A 1 202 ? 16.067 6.556 -32.212 1.00 98.06 202 ARG A O 1
ATOM 1596 N N . LEU A 1 203 ? 18.060 7.491 -32.709 1.00 98.00 203 LEU A N 1
ATOM 1597 C CA . LEU A 1 203 ? 18.529 7.620 -31.331 1.00 98.00 203 LEU A CA 1
ATOM 1598 C C . LEU A 1 203 ? 17.656 8.604 -30.543 1.00 98.00 203 LEU A C 1
ATOM 1600 O O . LEU A 1 203 ? 17.218 8.287 -29.443 1.00 98.00 203 LEU A O 1
ATOM 1604 N N . GLU A 1 204 ? 17.316 9.751 -31.129 1.00 97.94 204 GLU A N 1
ATOM 1605 C CA . GLU A 1 204 ? 16.441 10.726 -30.470 1.00 97.94 204 GLU A CA 1
ATOM 1606 C C . GLU A 1 204 ? 15.021 10.176 -30.244 1.00 97.94 204 GLU A C 1
ATOM 1608 O O . GLU A 1 204 ? 14.436 10.309 -29.164 1.00 97.94 204 GLU A O 1
ATOM 1613 N N . ALA A 1 205 ? 14.485 9.453 -31.233 1.00 97.44 205 ALA A N 1
ATOM 1614 C CA . ALA A 1 205 ? 13.221 8.738 -31.082 1.00 97.44 205 ALA A CA 1
ATOM 1615 C C . ALA A 1 205 ? 13.297 7.645 -29.999 1.00 97.44 205 ALA A C 1
ATOM 1617 O O . ALA A 1 205 ? 12.328 7.436 -29.265 1.00 97.44 205 ALA A O 1
ATOM 1618 N N . LEU A 1 206 ? 14.434 6.949 -29.878 1.00 97.06 206 LEU A N 1
ATOM 1619 C CA . LEU A 1 206 ? 14.672 5.984 -28.807 1.00 97.06 206 LEU A C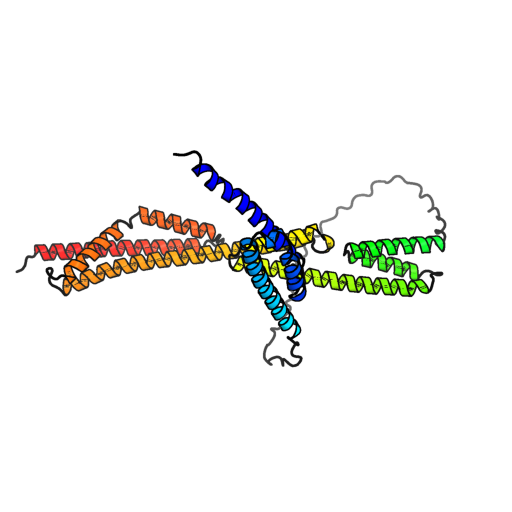A 1
ATOM 1620 C C . LEU A 1 206 ? 14.670 6.675 -27.439 1.00 97.06 206 LEU A C 1
ATOM 1622 O O . LEU A 1 206 ? 13.916 6.242 -26.571 1.00 97.06 206 LEU A O 1
ATOM 1626 N N . ARG A 1 207 ? 15.430 7.764 -27.261 1.00 97.75 207 ARG A N 1
ATOM 1627 C CA . ARG A 1 207 ? 15.461 8.552 -26.016 1.00 97.75 207 ARG A CA 1
ATOM 1628 C C . ARG A 1 207 ? 14.065 9.002 -25.600 1.00 97.75 207 ARG A C 1
ATOM 1630 O O . ARG A 1 207 ? 13.655 8.764 -24.468 1.00 97.75 207 ARG A O 1
ATOM 1637 N N . THR A 1 208 ? 13.290 9.546 -26.539 1.00 96.62 208 THR A N 1
ATOM 1638 C CA . THR A 1 208 ? 11.895 9.950 -26.295 1.00 96.62 208 THR A CA 1
ATOM 1639 C C . THR A 1 208 ? 11.036 8.774 -25.818 1.00 96.62 208 THR A C 1
ATOM 1641 O O . THR A 1 208 ? 10.268 8.900 -24.862 1.00 96.62 208 THR A O 1
ATOM 1644 N N . ARG A 1 209 ? 11.166 7.600 -26.450 1.00 96.75 209 ARG A N 1
ATOM 1645 C CA . ARG A 1 209 ? 10.422 6.391 -26.056 1.00 96.75 209 ARG A CA 1
ATOM 1646 C C . ARG A 1 209 ? 10.835 5.871 -24.682 1.00 96.75 209 ARG A C 1
ATOM 1648 O O . ARG A 1 209 ? 9.958 5.470 -23.920 1.00 96.75 209 ARG A O 1
ATOM 1655 N N . VAL A 1 210 ? 12.132 5.869 -24.376 1.00 96.75 210 VAL A N 1
ATOM 1656 C CA . VAL A 1 210 ? 12.670 5.464 -23.069 1.00 96.75 210 VAL A CA 1
ATOM 1657 C C . VAL A 1 210 ? 12.168 6.412 -21.981 1.00 96.75 210 VAL A C 1
ATOM 1659 O O . VAL A 1 210 ? 11.622 5.944 -20.987 1.00 96.75 210 VAL A O 1
ATOM 1662 N N . ALA A 1 211 ? 12.223 7.728 -22.203 1.00 96.25 211 ALA A N 1
ATOM 1663 C CA . ALA A 1 211 ? 11.699 8.724 -21.268 1.00 96.25 211 ALA A CA 1
ATOM 1664 C C . ALA A 1 211 ? 10.189 8.558 -21.023 1.00 96.25 211 ALA A C 1
ATOM 1666 O O . ALA A 1 211 ? 9.733 8.531 -19.880 1.00 96.25 211 ALA A O 1
ATOM 1667 N N . HIS A 1 212 ? 9.401 8.372 -22.088 1.00 96.00 212 HIS A N 1
ATOM 1668 C CA . HIS A 1 212 ? 7.966 8.105 -21.966 1.00 96.00 212 HIS A CA 1
ATOM 1669 C C . HIS A 1 212 ? 7.683 6.823 -21.164 1.00 96.00 212 HIS A C 1
ATOM 1671 O O . HIS A 1 212 ? 6.740 6.776 -20.369 1.00 96.00 212 HIS A O 1
ATOM 1677 N N . PHE A 1 213 ? 8.491 5.780 -21.368 1.00 96.19 213 PHE A N 1
ATOM 1678 C CA . PHE A 1 213 ? 8.375 4.531 -20.624 1.00 96.19 213 PHE A CA 1
ATOM 1679 C C . PHE A 1 213 ? 8.733 4.700 -19.145 1.00 96.19 213 PHE A C 1
ATOM 1681 O O . PHE A 1 213 ? 7.976 4.232 -18.298 1.00 96.19 213 PHE A O 1
ATOM 1688 N N . GLY A 1 214 ? 9.814 5.423 -18.836 1.00 96.06 214 GLY A N 1
ATOM 1689 C CA . GLY A 1 214 ? 10.175 5.795 -17.466 1.00 96.06 214 GLY A CA 1
ATOM 1690 C C . GLY A 1 214 ? 9.012 6.487 -16.753 1.00 96.06 214 GLY A C 1
ATOM 1691 O O . GLY A 1 214 ? 8.564 6.027 -15.707 1.00 96.06 214 GLY A O 1
ATOM 1692 N N . GLY A 1 215 ? 8.384 7.470 -17.406 1.00 96.81 215 GLY A N 1
ATOM 1693 C CA . GLY A 1 215 ? 7.185 8.116 -16.865 1.00 96.81 215 GLY A CA 1
ATOM 1694 C C . GLY A 1 215 ? 5.988 7.170 -16.673 1.00 96.81 215 GLY A C 1
ATOM 1695 O O . GLY A 1 215 ? 5.154 7.403 -15.800 1.00 96.81 215 GLY A O 1
ATOM 1696 N N . HIS A 1 216 ? 5.862 6.095 -17.460 1.00 96.81 216 HIS A N 1
ATOM 1697 C CA . HIS A 1 216 ? 4.838 5.070 -17.224 1.00 96.81 216 HIS A CA 1
ATOM 1698 C C . HIS A 1 216 ? 5.152 4.210 -15.994 1.00 96.81 216 HIS A C 1
ATOM 1700 O O . HIS A 1 216 ? 4.238 3.943 -15.213 1.00 96.81 216 HIS A O 1
ATOM 1706 N N . VAL A 1 217 ? 6.414 3.810 -15.813 1.00 98.00 217 VAL A N 1
ATOM 1707 C CA . VAL A 1 217 ? 6.889 3.086 -14.623 1.00 98.00 217 VAL A CA 1
ATOM 1708 C C . VAL A 1 217 ? 6.627 3.909 -13.365 1.00 98.00 217 VAL A C 1
ATOM 1710 O O . VAL A 1 217 ? 6.013 3.396 -12.431 1.00 98.00 217 VAL A O 1
ATOM 1713 N N . ASP A 1 218 ? 6.989 5.193 -13.372 1.00 97.62 218 ASP A N 1
ATOM 1714 C CA . ASP A 1 218 ? 6.775 6.079 -12.224 1.00 97.62 218 ASP A CA 1
ATOM 1715 C C . ASP A 1 218 ? 5.282 6.239 -11.896 1.00 97.62 218 ASP A C 1
ATOM 1717 O O . ASP A 1 218 ? 4.897 6.207 -10.729 1.00 97.62 218 ASP A O 1
ATOM 1721 N N . ARG A 1 219 ? 4.404 6.318 -12.909 1.00 98.12 219 ARG A N 1
ATOM 1722 C CA . ARG A 1 219 ? 2.945 6.319 -12.688 1.00 98.12 219 ARG A CA 1
ATOM 1723 C C . ARG A 1 219 ? 2.448 5.021 -12.054 1.00 98.12 219 ARG A C 1
ATOM 1725 O O . ARG A 1 219 ? 1.622 5.078 -11.152 1.00 98.12 219 ARG A O 1
ATOM 1732 N N . LEU A 1 220 ? 2.929 3.860 -12.505 1.00 97.50 220 LEU A N 1
ATOM 1733 C CA . LEU A 1 220 ? 2.554 2.572 -11.907 1.00 97.50 220 LEU A CA 1
ATOM 1734 C C . LEU A 1 220 ? 3.015 2.475 -10.447 1.00 97.50 220 LEU A C 1
ATOM 1736 O O . LEU A 1 220 ? 2.241 2.029 -9.605 1.00 97.50 220 LEU A O 1
ATOM 1740 N N . ALA A 1 221 ? 4.235 2.925 -10.146 1.00 98.06 221 ALA A N 1
ATOM 1741 C CA . ALA A 1 221 ? 4.746 2.985 -8.779 1.00 98.06 221 ALA A CA 1
ATOM 1742 C C . ALA A 1 221 ? 3.913 3.938 -7.904 1.00 98.06 221 ALA A C 1
ATOM 1744 O O . ALA A 1 221 ? 3.551 3.584 -6.784 1.00 98.06 221 ALA A O 1
ATOM 1745 N N . ALA A 1 222 ? 3.536 5.108 -8.432 1.00 97.81 222 ALA A N 1
ATOM 1746 C CA . ALA A 1 222 ? 2.668 6.056 -7.737 1.00 97.81 222 ALA A CA 1
ATOM 1747 C C . ALA A 1 222 ? 1.267 5.482 -7.465 1.00 97.81 222 ALA A C 1
ATOM 1749 O O . ALA A 1 222 ? 0.746 5.656 -6.366 1.00 97.81 222 ALA A O 1
ATOM 1750 N N . TYR A 1 223 ? 0.670 4.760 -8.421 1.00 97.62 223 TYR A N 1
ATOM 1751 C CA . TYR A 1 223 ? -0.613 4.083 -8.208 1.00 97.62 223 TYR A CA 1
ATOM 1752 C C . TYR A 1 223 ? -0.519 2.946 -7.189 1.00 97.62 223 TYR A C 1
ATOM 1754 O O . TYR A 1 223 ? -1.442 2.775 -6.398 1.00 97.62 223 TYR A O 1
ATOM 1762 N N . ALA A 1 224 ? 0.585 2.195 -7.174 1.00 97.75 224 ALA A N 1
ATOM 1763 C CA . ALA A 1 224 ? 0.824 1.177 -6.155 1.00 97.75 224 ALA A CA 1
ATOM 1764 C C . ALA A 1 224 ? 0.930 1.801 -4.755 1.00 97.75 224 ALA A C 1
ATOM 1766 O O . ALA A 1 224 ? 0.293 1.319 -3.824 1.00 97.75 224 ALA A O 1
ATOM 1767 N N . ALA A 1 225 ? 1.674 2.903 -4.620 1.00 97.44 225 ALA A N 1
ATOM 1768 C CA . ALA A 1 225 ? 1.812 3.615 -3.351 1.00 97.44 225 ALA A CA 1
ATOM 1769 C C . ALA A 1 225 ? 0.470 4.187 -2.876 1.00 97.44 225 ALA A C 1
ATOM 1771 O O . ALA A 1 225 ? 0.131 4.084 -1.704 1.00 97.44 225 ALA A O 1
ATOM 1772 N N . GLU A 1 226 ? -0.316 4.762 -3.785 1.00 96.50 226 GLU A N 1
ATOM 1773 C CA . GLU A 1 226 ? -1.645 5.282 -3.461 1.00 96.50 226 GLU A CA 1
ATOM 1774 C C . GLU A 1 226 ? -2.630 4.179 -3.055 1.00 96.50 226 GLU A C 1
ATOM 1776 O O . GLU A 1 226 ? -3.433 4.392 -2.155 1.00 96.50 226 GLU A O 1
ATOM 1781 N N . ALA A 1 227 ? -2.559 3.001 -3.678 1.00 95.38 227 ALA A N 1
ATOM 1782 C CA . ALA A 1 227 ? -3.352 1.848 -3.262 1.00 95.38 227 ALA A CA 1
ATOM 1783 C C . ALA A 1 227 ? -2.990 1.393 -1.838 1.00 95.38 227 ALA A C 1
ATOM 1785 O O . ALA A 1 227 ? -3.886 1.161 -1.033 1.00 95.38 227 ALA A O 1
ATOM 1786 N N . LEU A 1 228 ? -1.696 1.349 -1.493 1.00 95.44 228 LEU A N 1
ATOM 1787 C CA . LEU A 1 228 ? -1.260 1.034 -0.126 1.00 95.44 228 LEU A CA 1
ATOM 1788 C C . LEU A 1 228 ? -1.782 2.045 0.896 1.00 95.44 228 LEU A C 1
ATOM 1790 O O . LEU A 1 228 ? -2.315 1.634 1.916 1.00 95.44 228 LEU A O 1
ATOM 1794 N N . ARG A 1 229 ? -1.747 3.348 0.585 1.00 93.06 229 ARG A N 1
ATOM 1795 C CA . ARG A 1 229 ? -2.317 4.396 1.459 1.00 93.06 229 ARG A CA 1
ATOM 1796 C C . ARG A 1 229 ? -3.829 4.294 1.679 1.00 93.06 229 ARG A C 1
ATOM 1798 O O . ARG A 1 229 ? -4.386 5.024 2.490 1.00 93.06 229 ARG A O 1
ATOM 1805 N N . ARG A 1 230 ? -4.522 3.473 0.892 1.00 93.00 230 ARG A N 1
ATOM 1806 C CA . ARG A 1 230 ? -5.958 3.205 1.044 1.00 93.00 230 ARG A CA 1
ATOM 1807 C C . ARG A 1 230 ? -6.231 1.868 1.730 1.00 93.00 230 ARG A C 1
ATOM 1809 O O . ARG A 1 230 ? -7.393 1.525 1.905 1.00 93.00 230 ARG A O 1
ATOM 1816 N N . GLY A 1 231 ? -5.187 1.114 2.079 1.00 91.12 231 GLY A N 1
ATOM 1817 C CA . GLY A 1 231 ? -5.298 -0.257 2.574 1.00 91.12 231 GLY A CA 1
ATOM 1818 C C . GLY A 1 231 ? -5.568 -1.302 1.481 1.00 91.12 231 GLY A C 1
ATOM 1819 O O . GLY A 1 231 ? -5.822 -2.462 1.794 1.00 91.12 231 GLY A O 1
ATOM 1820 N N . ASP A 1 232 ? -5.490 -0.943 0.193 1.00 95.19 232 ASP A N 1
ATOM 1821 C CA . ASP A 1 232 ? -5.775 -1.844 -0.932 1.00 95.19 232 ASP A CA 1
ATOM 1822 C C . ASP A 1 232 ? -4.528 -2.663 -1.343 1.00 95.19 232 ASP A C 1
ATOM 1824 O O . ASP A 1 232 ? -4.002 -2.532 -2.459 1.00 95.19 232 ASP A O 1
ATOM 1828 N N . ALA A 1 233 ? -4.037 -3.530 -0.450 1.00 92.81 233 ALA A N 1
ATOM 1829 C CA . ALA A 1 233 ? -2.807 -4.310 -0.656 1.00 92.81 233 ALA A CA 1
ATOM 1830 C C . ALA A 1 233 ? -2.825 -5.162 -1.945 1.00 92.81 233 ALA A C 1
ATOM 1832 O O . ALA A 1 233 ? -1.834 -5.213 -2.679 1.00 92.81 233 ALA A O 1
ATOM 1833 N N . ASP A 1 234 ? -3.971 -5.754 -2.293 1.00 92.25 234 ASP A N 1
ATOM 1834 C CA . ASP A 1 234 ? -4.136 -6.548 -3.519 1.00 92.25 234 ASP A CA 1
ATOM 1835 C C . ASP A 1 234 ? -3.939 -5.717 -4.794 1.00 92.25 234 ASP A C 1
ATOM 1837 O O . ASP A 1 234 ? -3.358 -6.171 -5.787 1.00 92.25 234 ASP A O 1
ATOM 1841 N N . VAL A 1 235 ? -4.435 -4.476 -4.793 1.00 95.06 235 VAL A N 1
ATOM 1842 C CA . VAL A 1 235 ? -4.285 -3.558 -5.928 1.00 95.06 235 VAL A CA 1
ATOM 1843 C C . VAL A 1 235 ? -2.811 -3.187 -6.090 1.00 95.06 235 VAL A C 1
ATOM 1845 O O . VAL A 1 235 ? -2.288 -3.241 -7.208 1.00 95.06 235 VAL A O 1
ATOM 1848 N N . ALA A 1 236 ? -2.127 -2.873 -4.987 1.00 96.75 236 ALA A N 1
ATOM 1849 C CA . ALA A 1 236 ? -0.699 -2.578 -4.987 1.00 96.75 236 ALA A CA 1
ATOM 1850 C C . ALA A 1 236 ? 0.137 -3.769 -5.487 1.00 96.75 236 ALA A C 1
ATOM 1852 O O . ALA A 1 236 ? 1.001 -3.597 -6.355 1.00 96.75 236 ALA A O 1
ATOM 1853 N N . ALA A 1 237 ? -0.174 -4.988 -5.033 1.00 94.50 237 ALA A N 1
ATOM 1854 C CA . ALA A 1 237 ? 0.491 -6.215 -5.466 1.00 94.50 237 ALA A CA 1
ATOM 1855 C C . ALA A 1 237 ? 0.361 -6.442 -6.982 1.00 94.50 237 ALA A C 1
ATOM 1857 O O . ALA A 1 237 ? 1.347 -6.770 -7.648 1.00 94.50 237 ALA A O 1
ATOM 1858 N N . ARG A 1 238 ? -0.817 -6.182 -7.570 1.00 96.88 238 ARG A N 1
ATOM 1859 C CA . ARG A 1 238 ? -1.014 -6.259 -9.031 1.00 96.88 238 ARG A CA 1
ATOM 1860 C C . ARG A 1 238 ? -0.143 -5.260 -9.794 1.00 96.88 238 ARG A C 1
ATOM 1862 O O . ARG A 1 238 ? 0.423 -5.607 -10.835 1.00 96.88 238 ARG A O 1
ATOM 1869 N N . PHE A 1 239 ? -0.002 -4.031 -9.297 1.00 97.69 239 PHE A N 1
ATOM 1870 C CA . PHE A 1 239 ? 0.899 -3.051 -9.910 1.00 97.69 239 PHE A CA 1
ATOM 1871 C C . PHE A 1 239 ? 2.368 -3.479 -9.802 1.00 97.69 239 PHE A C 1
ATOM 1873 O O . PHE A 1 239 ? 3.099 -3.385 -10.791 1.00 97.69 239 PHE A O 1
ATOM 1880 N N . LEU A 1 240 ? 2.788 -4.028 -8.660 1.00 97.31 240 LEU A N 1
ATOM 1881 C CA . LEU A 1 240 ? 4.146 -4.541 -8.475 1.00 97.31 240 LEU A CA 1
ATOM 1882 C C . LEU A 1 240 ? 4.443 -5.761 -9.364 1.00 97.31 240 LEU A C 1
ATOM 1884 O O . LEU A 1 240 ? 5.530 -5.867 -9.942 1.00 97.31 240 LEU A O 1
ATOM 1888 N N . GLN A 1 241 ? 3.470 -6.656 -9.547 1.00 96.50 241 GLN A N 1
ATOM 1889 C CA . GLN A 1 241 ? 3.572 -7.774 -10.487 1.00 96.50 241 GLN A CA 1
ATOM 1890 C C . GLN A 1 241 ? 3.723 -7.273 -11.929 1.00 96.50 241 GLN A C 1
ATOM 1892 O O . GLN A 1 241 ? 4.544 -7.793 -12.691 1.00 96.50 241 GLN A O 1
ATOM 1897 N N . ARG A 1 242 ? 2.981 -6.225 -12.308 1.00 97.38 242 ARG A N 1
ATOM 1898 C CA . ARG A 1 242 ? 3.109 -5.588 -13.625 1.00 97.38 242 ARG A CA 1
ATOM 1899 C C . ARG A 1 242 ? 4.489 -4.957 -13.824 1.00 97.38 242 ARG A C 1
ATOM 1901 O O . ARG A 1 242 ? 5.072 -5.133 -14.891 1.00 97.38 242 ARG A O 1
ATOM 1908 N N . LEU A 1 243 ? 5.032 -4.276 -12.814 1.00 97.69 243 LEU A N 1
ATOM 1909 C CA . LEU A 1 243 ? 6.398 -3.735 -12.838 1.00 97.69 243 LEU A CA 1
ATOM 1910 C C . LEU A 1 243 ? 7.451 -4.846 -12.963 1.00 97.69 243 LEU A C 1
ATOM 1912 O O . LEU A 1 243 ? 8.353 -4.753 -13.791 1.00 97.69 243 LEU A O 1
ATOM 1916 N N . SER A 1 244 ? 7.287 -5.941 -12.223 1.00 96.31 244 SER A N 1
ATOM 1917 C CA . SER A 1 244 ? 8.175 -7.109 -12.317 1.00 96.31 244 SER A CA 1
ATOM 1918 C C . SER A 1 244 ? 8.112 -7.757 -13.707 1.00 96.31 244 SER A C 1
ATOM 1920 O O . SER A 1 244 ? 9.137 -8.132 -14.271 1.00 96.31 244 SER A O 1
ATOM 1922 N N . SER A 1 245 ? 6.920 -7.815 -14.309 1.00 95.75 245 SER A N 1
ATOM 1923 C CA . SER A 1 245 ? 6.725 -8.308 -15.681 1.00 95.75 245 SER A CA 1
ATOM 1924 C C . SER A 1 245 ? 7.395 -7.399 -16.719 1.00 95.75 245 SER A C 1
ATOM 1926 O O . SER A 1 245 ? 7.978 -7.884 -17.686 1.00 95.75 245 SER A O 1
ATOM 1928 N N . ILE A 1 246 ? 7.345 -6.079 -16.509 1.00 95.38 246 ILE A N 1
ATOM 1929 C CA . ILE A 1 246 ? 8.062 -5.092 -17.324 1.00 95.38 246 ILE A CA 1
ATOM 1930 C C . ILE A 1 246 ? 9.575 -5.324 -17.252 1.00 95.38 246 ILE A C 1
ATOM 1932 O O . ILE A 1 246 ? 10.213 -5.393 -18.302 1.00 95.38 246 ILE A O 1
ATOM 1936 N N . HIS A 1 247 ? 10.128 -5.473 -16.044 1.00 96.06 247 HIS A N 1
ATOM 1937 C CA . HIS A 1 247 ? 11.550 -5.744 -15.839 1.00 96.06 247 HIS A CA 1
ATOM 1938 C C . HIS A 1 247 ? 11.974 -7.034 -16.551 1.00 96.06 247 HIS A C 1
ATOM 1940 O O . HIS A 1 247 ? 12.907 -7.014 -17.348 1.00 96.06 247 HIS A O 1
ATOM 1946 N N . ALA A 1 248 ? 11.231 -8.128 -16.353 1.00 93.94 248 ALA A N 1
ATOM 1947 C CA . ALA A 1 248 ? 11.527 -9.414 -16.983 1.00 93.94 248 ALA A CA 1
ATOM 1948 C C . ALA A 1 248 ? 11.503 -9.341 -18.520 1.00 93.94 248 ALA A C 1
ATOM 1950 O O . ALA A 1 248 ? 12.341 -9.943 -19.187 1.00 93.94 248 ALA A O 1
ATOM 1951 N N . ALA A 1 249 ? 10.557 -8.590 -19.093 1.00 93.25 249 ALA A N 1
ATOM 1952 C CA . ALA A 1 249 ? 10.454 -8.436 -20.539 1.00 93.25 249 ALA A CA 1
ATOM 1953 C C . ALA A 1 249 ? 11.516 -7.487 -21.119 1.00 93.25 249 ALA A C 1
ATOM 1955 O O . ALA A 1 249 ? 11.929 -7.664 -22.267 1.00 93.25 249 ALA A O 1
ATOM 1956 N N . ARG A 1 250 ? 11.903 -6.436 -20.380 1.00 95.38 250 ARG A N 1
ATOM 1957 C CA . ARG A 1 250 ? 12.798 -5.365 -20.853 1.00 95.38 250 ARG A CA 1
ATOM 1958 C C . ARG A 1 250 ? 13.680 -4.814 -19.720 1.00 95.38 250 ARG A C 1
ATOM 1960 O O . ARG A 1 250 ? 13.447 -3.689 -19.271 1.00 95.38 250 ARG A O 1
ATOM 1967 N N . PRO A 1 251 ? 14.741 -5.537 -19.319 1.00 94.56 251 PRO A N 1
ATOM 1968 C CA . PRO A 1 251 ? 15.605 -5.126 -18.208 1.00 94.56 251 PRO A CA 1
ATOM 1969 C C . PRO A 1 251 ? 16.288 -3.767 -18.423 1.00 94.56 251 PRO A C 1
ATOM 1971 O O . PRO A 1 251 ? 16.505 -3.028 -17.471 1.00 94.56 251 PRO A O 1
ATOM 1974 N N . ALA A 1 252 ? 16.579 -3.401 -19.677 1.00 91.12 252 ALA A N 1
ATOM 1975 C CA . ALA A 1 252 ? 17.180 -2.109 -20.017 1.00 91.12 252 ALA A CA 1
ATOM 1976 C C . ALA A 1 252 ? 16.258 -0.907 -19.733 1.00 91.12 252 ALA A C 1
ATOM 1978 O O . ALA A 1 252 ? 16.741 0.203 -19.538 1.00 91.12 252 ALA A O 1
ATOM 1979 N N . LEU A 1 253 ? 14.933 -1.109 -19.709 1.00 94.62 253 LEU A N 1
ATOM 1980 C CA . LEU A 1 253 ? 13.961 -0.040 -19.447 1.00 94.62 253 LEU A CA 1
ATOM 1981 C C . LEU A 1 253 ? 13.616 0.123 -17.963 1.00 94.62 253 LEU A C 1
ATOM 1983 O O . LEU A 1 253 ? 13.125 1.175 -17.562 1.00 94.62 253 LEU A O 1
ATOM 1987 N N . LEU A 1 254 ? 13.812 -0.926 -17.170 1.00 96.75 254 LEU A N 1
ATOM 1988 C CA . LEU A 1 254 ? 13.598 -0.930 -15.730 1.00 96.75 254 LEU A CA 1
ATOM 1989 C C . LEU A 1 254 ? 14.684 -1.802 -15.115 1.00 96.75 254 LEU A C 1
ATOM 1991 O O . LEU A 1 254 ? 14.573 -3.028 -15.145 1.00 96.75 254 LEU A O 1
ATOM 1995 N N . SER A 1 255 ? 15.735 -1.175 -14.592 1.00 96.12 255 SER A N 1
ATOM 1996 C CA . SER A 1 255 ? 16.825 -1.896 -13.937 1.00 96.12 255 SER A CA 1
ATOM 1997 C C . SER A 1 255 ? 16.332 -2.608 -12.673 1.00 96.12 255 SER A C 1
ATOM 1999 O O . SER A 1 255 ? 15.324 -2.222 -12.074 1.00 96.12 255 SER A O 1
ATOM 2001 N N . GLN A 1 256 ? 17.056 -3.651 -12.260 1.00 97.31 256 GLN A N 1
ATOM 2002 C CA . GLN A 1 256 ? 16.764 -4.363 -11.014 1.00 97.31 256 GLN A CA 1
ATOM 2003 C C . GLN A 1 256 ? 16.869 -3.422 -9.803 1.00 97.31 256 GLN A C 1
ATOM 2005 O O . GLN A 1 256 ? 15.975 -3.408 -8.966 1.00 97.31 256 GLN A O 1
ATOM 2010 N N . GLU A 1 257 ? 17.897 -2.568 -9.777 1.00 97.81 257 GLU A N 1
ATOM 2011 C CA . GLU A 1 257 ? 18.091 -1.535 -8.752 1.00 97.81 257 GLU A CA 1
ATOM 2012 C C . GLU A 1 257 ? 16.863 -0.627 -8.620 1.00 97.81 257 GLU A C 1
ATOM 2014 O O . GLU A 1 257 ? 16.310 -0.484 -7.533 1.00 97.81 257 GLU A O 1
ATOM 2019 N N . ARG A 1 258 ? 16.349 -0.097 -9.738 1.00 97.56 258 ARG A N 1
ATOM 2020 C CA . ARG A 1 258 ? 15.161 0.766 -9.727 1.00 97.56 258 ARG A CA 1
ATOM 2021 C C . ARG A 1 258 ? 13.898 0.021 -9.284 1.00 97.56 258 ARG A C 1
ATOM 2023 O O . ARG A 1 258 ? 13.041 0.602 -8.620 1.00 97.56 258 ARG A O 1
ATOM 2030 N N . LEU A 1 259 ? 13.748 -1.252 -9.650 1.00 98.19 259 LEU A N 1
ATOM 2031 C CA . LEU A 1 259 ? 12.636 -2.076 -9.170 1.00 98.19 259 LEU A CA 1
ATOM 2032 C C . LEU A 1 259 ? 12.715 -2.294 -7.650 1.00 98.19 259 LEU A C 1
ATOM 2034 O O . LEU A 1 259 ? 11.686 -2.231 -6.976 1.00 98.19 259 LEU A O 1
ATOM 2038 N N . ASP A 1 260 ? 13.912 -2.509 -7.110 1.00 97.69 260 ASP A N 1
ATOM 2039 C CA . ASP A 1 260 ? 14.132 -2.696 -5.675 1.00 97.69 260 ASP A CA 1
ATOM 2040 C C . ASP A 1 260 ? 13.972 -1.387 -4.883 1.00 97.69 260 ASP A C 1
ATOM 2042 O O . ASP A 1 260 ? 13.410 -1.405 -3.786 1.00 97.69 260 ASP A O 1
ATOM 2046 N N . GLU A 1 261 ? 14.337 -0.236 -5.458 1.00 97.94 261 GLU A N 1
ATOM 2047 C CA . GLU A 1 261 ? 13.987 1.085 -4.914 1.00 97.94 261 GLU A CA 1
ATOM 2048 C C . GLU A 1 261 ? 12.468 1.257 -4.790 1.00 97.94 261 GLU A C 1
ATOM 2050 O O . GLU A 1 261 ? 11.972 1.670 -3.741 1.00 97.94 261 GLU A O 1
ATOM 2055 N N . ILE A 1 262 ? 11.715 0.911 -5.843 1.00 98.12 262 ILE A N 1
ATOM 2056 C CA . ILE A 1 262 ? 10.248 0.984 -5.825 1.00 98.12 262 ILE A CA 1
ATOM 2057 C C . ILE A 1 262 ? 9.683 0.037 -4.762 1.00 98.12 262 ILE A C 1
ATOM 2059 O O . ILE A 1 262 ? 8.805 0.440 -4.007 1.00 98.12 262 ILE A O 1
ATOM 2063 N N . ARG A 1 263 ? 10.188 -1.199 -4.658 1.00 98.00 263 ARG A N 1
ATOM 2064 C CA . ARG A 1 263 ? 9.772 -2.152 -3.613 1.00 98.00 263 ARG A CA 1
ATOM 2065 C C . ARG A 1 263 ? 10.030 -1.607 -2.213 1.00 98.00 263 ARG A C 1
ATOM 2067 O O . ARG A 1 263 ? 9.131 -1.649 -1.384 1.00 98.00 263 ARG A O 1
ATOM 2074 N N . SER A 1 264 ? 11.216 -1.052 -1.978 1.00 97.19 264 SER A N 1
ATOM 2075 C CA . SER A 1 264 ? 11.598 -0.476 -0.684 1.00 97.19 264 SER A CA 1
ATOM 2076 C C . SER A 1 264 ? 10.734 0.734 -0.326 1.00 97.19 264 SER A C 1
ATOM 2078 O O . SER A 1 264 ? 10.309 0.882 0.814 1.00 97.19 264 SER A O 1
ATOM 2080 N N . MET A 1 265 ? 10.433 1.589 -1.307 1.00 97.94 265 MET A N 1
ATOM 2081 C CA . MET A 1 265 ? 9.501 2.703 -1.140 1.00 97.94 265 MET A CA 1
ATOM 2082 C C . MET A 1 265 ? 8.092 2.207 -0.787 1.00 97.94 265 MET A C 1
ATOM 2084 O O . MET A 1 265 ? 7.475 2.751 0.121 1.00 97.94 265 MET A O 1
ATOM 2088 N N . LEU A 1 266 ? 7.579 1.194 -1.491 1.00 96.44 266 LEU A N 1
ATOM 2089 C CA . LEU A 1 266 ? 6.251 0.636 -1.229 1.00 96.44 266 LEU A CA 1
ATOM 2090 C C . LEU A 1 266 ? 6.174 -0.056 0.136 1.00 96.44 266 LEU A C 1
ATOM 2092 O O . LEU A 1 266 ? 5.174 0.117 0.817 1.00 96.44 266 LEU A O 1
ATOM 2096 N N . ALA A 1 267 ? 7.223 -0.767 0.557 1.00 94.88 267 ALA A N 1
ATOM 2097 C CA . ALA A 1 267 ? 7.295 -1.370 1.887 1.00 94.88 267 ALA A CA 1
ATOM 2098 C C . ALA A 1 267 ? 7.141 -0.310 2.989 1.00 94.88 267 ALA A C 1
ATOM 2100 O O . ALA A 1 267 ? 6.244 -0.429 3.813 1.00 94.88 267 ALA A O 1
ATOM 2101 N N . ARG A 1 268 ? 7.902 0.793 2.909 1.00 94.88 268 ARG A N 1
ATOM 2102 C CA . ARG A 1 268 ? 7.783 1.920 3.854 1.00 94.88 268 ARG A CA 1
ATOM 2103 C C . ARG A 1 268 ? 6.386 2.543 3.866 1.00 94.88 268 ARG A C 1
ATOM 2105 O O . ARG A 1 268 ? 5.865 2.866 4.920 1.00 94.88 268 ARG A O 1
ATOM 2112 N N . VAL A 1 269 ? 5.762 2.707 2.695 1.00 96.00 269 VAL A N 1
ATOM 2113 C CA . VAL A 1 269 ? 4.385 3.232 2.614 1.00 96.00 269 VAL A CA 1
ATOM 2114 C C . VAL A 1 269 ? 3.376 2.269 3.251 1.00 96.00 269 VAL A C 1
ATOM 2116 O O . VAL A 1 269 ? 2.396 2.731 3.828 1.00 96.00 269 VAL A O 1
ATOM 2119 N N . GLY A 1 270 ? 3.600 0.957 3.130 1.00 92.75 270 GLY A N 1
ATOM 2120 C CA . GLY A 1 270 ? 2.800 -0.066 3.803 1.00 92.75 270 GLY A CA 1
ATOM 2121 C C . GLY A 1 270 ? 2.942 0.010 5.322 1.00 92.75 270 GLY A C 1
ATOM 2122 O O . GLY A 1 270 ? 1.935 0.148 6.006 1.00 92.75 270 GLY A O 1
ATOM 2123 N N . GLU A 1 271 ? 4.180 0.034 5.824 1.00 91.38 271 GLU A N 1
ATOM 2124 C CA . GLU A 1 271 ? 4.500 0.198 7.252 1.00 91.38 271 GLU A CA 1
ATOM 2125 C C . GLU A 1 271 ? 3.844 1.467 7.835 1.00 91.38 271 GLU A C 1
ATOM 2127 O O . GLU A 1 271 ? 3.198 1.416 8.880 1.00 91.38 271 GLU A O 1
ATOM 2132 N N . ASP A 1 272 ? 3.918 2.598 7.121 1.00 90.31 272 ASP A N 1
ATOM 2133 C CA . ASP A 1 272 ? 3.290 3.863 7.530 1.00 90.31 272 ASP A CA 1
ATOM 2134 C C . ASP A 1 272 ? 1.747 3.795 7.584 1.00 90.31 272 ASP A C 1
ATOM 2136 O O . ASP A 1 272 ? 1.117 4.555 8.325 1.00 90.31 272 ASP A O 1
ATOM 2140 N N . GLU A 1 273 ? 1.101 2.978 6.743 1.00 90.12 273 GLU A N 1
ATOM 2141 C CA . GLU A 1 273 ? -0.356 2.773 6.787 1.00 90.12 273 GLU A CA 1
ATOM 2142 C C . GLU A 1 273 ? -0.748 1.841 7.931 1.00 90.12 273 GLU A C 1
ATOM 2144 O O . GLU A 1 273 ? -1.680 2.161 8.664 1.00 90.12 273 GLU A O 1
ATOM 2149 N N . GLU A 1 274 ? -0.023 0.738 8.117 1.00 87.25 274 GLU A N 1
ATOM 2150 C CA . GLU A 1 274 ? -0.238 -0.205 9.220 1.00 87.25 274 GLU A CA 1
ATOM 2151 C C . GLU A 1 274 ? -0.093 0.502 10.573 1.00 87.25 274 GLU A C 1
ATOM 2153 O O . GLU A 1 274 ? -1.003 0.438 11.400 1.00 87.25 274 GLU A O 1
ATOM 2158 N N . ALA A 1 275 ? 0.963 1.303 10.749 1.00 88.38 275 ALA A N 1
ATOM 2159 C CA . ALA A 1 275 ? 1.153 2.129 11.938 1.00 88.38 275 ALA A CA 1
ATOM 2160 C C . ALA A 1 275 ? 0.002 3.135 12.141 1.00 88.38 275 ALA A C 1
ATOM 2162 O O . ALA A 1 275 ? -0.500 3.308 13.254 1.00 88.38 275 ALA A O 1
ATOM 2163 N N . ARG A 1 276 ? -0.483 3.788 11.072 1.00 88.31 276 ARG A N 1
ATOM 2164 C CA . ARG A 1 276 ? -1.642 4.699 11.162 1.00 88.31 276 ARG A CA 1
ATOM 2165 C C . ARG A 1 276 ? -2.932 3.969 11.530 1.00 88.31 276 ARG A C 1
ATOM 2167 O O . ARG A 1 276 ? -3.723 4.512 12.305 1.00 88.31 276 ARG A O 1
ATOM 2174 N N . ALA A 1 277 ? -3.151 2.773 10.993 1.00 89.25 277 ALA A N 1
ATOM 2175 C CA . ALA A 1 277 ? -4.302 1.943 11.316 1.00 89.25 277 ALA A CA 1
ATOM 2176 C C . ALA A 1 277 ? -4.261 1.483 12.783 1.00 89.25 277 ALA A C 1
ATOM 2178 O O . ALA A 1 277 ? -5.260 1.642 13.487 1.00 89.25 277 ALA A O 1
ATOM 2179 N N . ALA A 1 278 ? -3.102 1.023 13.265 1.00 89.88 278 ALA A N 1
ATOM 2180 C CA . ALA A 1 278 ? -2.876 0.655 14.663 1.00 89.88 278 ALA A CA 1
ATOM 2181 C C . ALA A 1 278 ? -3.113 1.844 15.612 1.00 89.88 278 ALA A C 1
ATOM 2183 O O . ALA A 1 278 ? -3.872 1.728 16.575 1.00 89.88 278 ALA A O 1
ATOM 2184 N N . ALA A 1 279 ? -2.576 3.030 15.295 1.00 90.50 279 ALA A N 1
ATOM 2185 C CA . ALA A 1 279 ? -2.821 4.249 16.073 1.00 90.50 279 ALA A CA 1
ATOM 2186 C C . ALA A 1 279 ? -4.314 4.620 16.128 1.00 90.50 279 ALA A C 1
ATOM 2188 O O . ALA A 1 279 ? -4.840 4.987 17.181 1.00 90.50 279 ALA A O 1
ATOM 2189 N N . ALA A 1 280 ? -5.024 4.523 14.999 1.00 91.69 280 ALA A N 1
ATOM 2190 C CA . ALA A 1 280 ? -6.456 4.800 14.951 1.00 91.69 280 ALA A CA 1
ATOM 2191 C C . ALA A 1 280 ? -7.266 3.787 15.778 1.00 91.69 280 ALA A C 1
ATOM 2193 O O . ALA A 1 280 ? -8.207 4.184 16.471 1.00 91.69 280 ALA A O 1
ATOM 2194 N N . ALA A 1 281 ? -6.892 2.505 15.730 1.00 92.50 281 ALA A N 1
ATOM 2195 C CA . ALA A 1 281 ? -7.501 1.446 16.527 1.00 92.50 281 ALA A CA 1
ATOM 2196 C C . ALA A 1 281 ? -7.269 1.662 18.030 1.00 92.50 281 ALA A C 1
ATOM 2198 O O . ALA A 1 281 ? -8.227 1.588 18.801 1.00 92.50 281 ALA A O 1
ATOM 2199 N N . LEU A 1 282 ? -6.046 2.030 18.430 1.00 93.38 282 LEU A N 1
ATOM 2200 C CA . LEU A 1 282 ? -5.694 2.364 19.812 1.00 93.38 282 LEU A CA 1
ATOM 2201 C C . LEU A 1 282 ? -6.579 3.496 20.347 1.00 93.38 282 LEU A C 1
ATOM 2203 O O . LEU A 1 282 ? -7.299 3.317 21.329 1.00 93.38 282 LEU A O 1
ATOM 2207 N N . VAL A 1 283 ? -6.637 4.625 19.634 1.00 93.81 283 VAL A N 1
ATOM 2208 C CA . VAL A 1 283 ? -7.467 5.778 20.023 1.00 93.81 283 VAL A CA 1
ATOM 2209 C C . VAL A 1 283 ? -8.958 5.425 20.057 1.00 93.81 283 VAL A C 1
ATOM 2211 O O . VAL A 1 283 ? -9.693 5.882 20.938 1.00 93.81 283 VAL A O 1
ATOM 2214 N N . ALA A 1 284 ? -9.447 4.635 19.097 1.00 95.00 284 ALA A N 1
ATOM 2215 C CA . ALA A 1 284 ? -10.839 4.192 19.086 1.00 95.00 284 ALA A CA 1
ATOM 2216 C C . ALA A 1 284 ? -11.159 3.328 20.313 1.00 95.00 284 ALA A C 1
ATOM 2218 O O . ALA A 1 284 ? -12.216 3.504 20.929 1.00 95.00 284 ALA A O 1
ATOM 2219 N N . ARG A 1 285 ? -10.236 2.444 20.701 1.00 96.69 285 ARG A N 1
ATOM 2220 C CA . ARG A 1 285 ? -10.402 1.573 21.860 1.00 96.69 285 ARG A CA 1
ATOM 2221 C C . ARG A 1 285 ? -10.361 2.344 23.174 1.00 96.69 285 ARG A C 1
ATOM 2223 O O . ARG A 1 285 ? -11.247 2.152 24.006 1.00 96.69 285 ARG A O 1
ATOM 2230 N N . GLU A 1 286 ? -9.418 3.270 23.334 1.00 94.88 286 GLU A N 1
ATOM 2231 C CA . GLU A 1 286 ? -9.357 4.162 24.498 1.00 94.88 286 GLU A CA 1
ATOM 2232 C C . GLU A 1 286 ? -10.663 4.943 24.687 1.00 94.88 286 GLU A C 1
ATOM 2234 O O . GLU A 1 286 ? -11.209 5.016 25.792 1.00 94.88 286 GLU A O 1
ATOM 2239 N N . ARG A 1 287 ? -11.212 5.492 23.593 1.00 95.75 287 ARG A N 1
ATOM 2240 C CA . ARG A 1 287 ? -12.502 6.199 23.611 1.00 95.75 287 ARG A CA 1
ATOM 2241 C C . ARG A 1 287 ? -13.647 5.288 24.038 1.00 95.75 287 ARG A C 1
ATOM 2243 O O . ARG A 1 287 ? -14.448 5.704 24.870 1.00 95.75 287 ARG A O 1
ATOM 2250 N N . ALA A 1 288 ? -13.701 4.062 23.518 1.00 95.88 288 ALA A N 1
ATOM 2251 C CA . ALA A 1 288 ? -14.722 3.091 23.899 1.00 95.88 288 ALA A CA 1
ATOM 2252 C C . ALA A 1 288 ? -14.682 2.795 25.408 1.00 95.88 288 ALA A C 1
ATOM 2254 O O . ALA A 1 288 ? -15.713 2.874 26.071 1.00 95.88 288 ALA A O 1
ATOM 2255 N N . VAL A 1 289 ? -13.491 2.569 25.973 1.00 94.75 289 VAL A N 1
ATOM 2256 C CA . VAL A 1 289 ? -13.312 2.346 27.419 1.00 94.75 289 VAL A CA 1
ATOM 2257 C C . VAL A 1 289 ? -13.748 3.567 28.236 1.00 94.75 289 VAL A C 1
ATOM 2259 O O . VAL A 1 289 ? -14.438 3.439 29.247 1.00 94.75 289 VAL A O 1
ATOM 2262 N N . VAL A 1 290 ? -13.392 4.779 27.802 1.00 94.69 290 VAL A N 1
ATOM 2263 C CA . VAL A 1 290 ? -13.833 6.015 28.473 1.00 94.69 290 VAL A CA 1
ATOM 2264 C C . VAL A 1 290 ? -15.356 6.149 28.447 1.00 94.69 290 VAL A C 1
ATOM 2266 O O . VAL A 1 290 ? -15.956 6.548 29.449 1.00 94.69 290 VAL A O 1
ATOM 2269 N N . ASP A 1 291 ? -15.993 5.827 27.325 1.00 96.19 291 ASP A N 1
ATOM 2270 C CA . ASP A 1 291 ? -17.444 5.902 27.180 1.00 96.19 291 ASP A CA 1
ATOM 2271 C C . ASP A 1 291 ? -18.166 4.833 28.013 1.00 96.19 291 ASP A C 1
ATOM 2273 O O . ASP A 1 291 ? -19.184 5.143 28.642 1.00 96.19 291 ASP A O 1
ATOM 2277 N N . GLU A 1 292 ? -17.611 3.621 28.109 1.00 94.25 292 GLU A N 1
ATOM 2278 C CA . GLU A 1 292 ? -18.065 2.567 29.026 1.00 94.25 292 GLU A CA 1
ATOM 2279 C C . GLU A 1 292 ? -18.039 3.061 30.483 1.00 94.25 292 GLU A C 1
ATOM 2281 O O . GLU A 1 292 ? -19.063 3.022 31.175 1.00 94.25 292 GLU A O 1
ATOM 2286 N N . LEU A 1 293 ? -16.919 3.638 30.935 1.00 91.81 293 LEU A N 1
ATOM 2287 C CA . LEU A 1 293 ? -16.787 4.189 32.290 1.00 91.81 293 LEU A CA 1
ATOM 2288 C C . LEU A 1 293 ? -17.759 5.348 32.549 1.00 91.81 293 LEU A C 1
ATOM 2290 O O . LEU A 1 293 ? -18.434 5.381 33.580 1.00 91.81 293 LEU A O 1
ATOM 2294 N N . LYS A 1 294 ? -17.894 6.290 31.608 1.00 94.06 294 LYS A N 1
ATOM 2295 C CA . LYS A 1 294 ? -18.868 7.392 31.714 1.00 94.06 294 LYS A CA 1
ATOM 2296 C C . LYS A 1 294 ? -20.302 6.882 31.778 1.00 94.06 294 LYS A C 1
ATOM 2298 O O . LYS A 1 294 ? -21.141 7.477 32.454 1.00 94.06 294 LYS A O 1
ATOM 2303 N N . ASN A 1 295 ? -20.622 5.814 31.052 1.00 94.81 295 ASN A N 1
ATOM 2304 C CA . ASN A 1 295 ? -21.938 5.196 31.106 1.00 94.81 295 ASN A CA 1
ATOM 2305 C C . ASN A 1 295 ? -22.224 4.611 32.495 1.00 94.81 295 ASN A C 1
ATOM 2307 O O . ASN A 1 295 ? -23.299 4.855 33.041 1.00 94.81 295 ASN A O 1
ATOM 2311 N N . LEU A 1 296 ? -21.249 3.924 33.095 1.00 92.00 296 LEU A N 1
ATOM 2312 C CA . LEU A 1 296 ? -21.352 3.403 34.461 1.00 92.00 296 LEU A CA 1
ATOM 2313 C C . LEU A 1 296 ? -21.564 4.522 35.490 1.00 92.00 296 LEU A C 1
ATOM 2315 O O . LEU A 1 296 ? -22.501 4.442 36.284 1.00 92.00 296 LEU A O 1
ATOM 2319 N N . ILE A 1 297 ? -20.772 5.599 35.417 1.00 91.88 297 ILE A N 1
ATOM 2320 C CA . ILE A 1 297 ? -20.916 6.784 36.284 1.00 91.88 297 ILE A CA 1
ATOM 2321 C C . ILE A 1 297 ? -22.327 7.374 36.163 1.00 91.88 297 ILE A C 1
ATOM 2323 O O . ILE A 1 297 ? -22.997 7.611 37.166 1.00 91.88 297 ILE A O 1
ATOM 2327 N N . ARG A 1 298 ? -22.827 7.563 34.934 1.00 95.00 298 ARG A N 1
ATOM 2328 C CA . ARG A 1 298 ? -24.176 8.106 34.705 1.00 95.00 298 ARG A CA 1
ATOM 2329 C C . ARG A 1 298 ? -25.275 7.224 35.294 1.00 95.00 298 ARG A C 1
ATOM 2331 O O . ARG A 1 298 ? -26.201 7.767 35.890 1.00 95.00 298 ARG A O 1
ATOM 2338 N N . LYS A 1 299 ? -25.190 5.895 35.142 1.00 93.00 299 LYS A N 1
ATOM 2339 C CA . LYS A 1 299 ? -26.158 4.952 35.738 1.00 93.00 299 LYS A CA 1
ATOM 2340 C C . LYS A 1 299 ? -26.177 5.075 37.268 1.00 93.00 299 LYS A C 1
ATOM 2342 O O . LYS A 1 299 ? -27.253 5.075 37.862 1.00 93.00 299 LYS A O 1
ATOM 2347 N N . ILE A 1 300 ? -25.004 5.220 37.888 1.00 91.88 300 ILE A N 1
ATOM 2348 C CA . ILE A 1 300 ? -24.852 5.399 39.339 1.00 91.88 300 ILE A CA 1
ATOM 2349 C C . ILE A 1 300 ? -25.479 6.721 39.789 1.00 91.88 300 ILE A C 1
ATOM 2351 O O . ILE A 1 300 ? -26.434 6.698 40.563 1.00 91.88 300 ILE A O 1
ATOM 2355 N N . HIS A 1 301 ? -25.044 7.857 39.237 1.00 92.38 301 HIS A N 1
ATOM 2356 C CA . HIS A 1 301 ? -25.58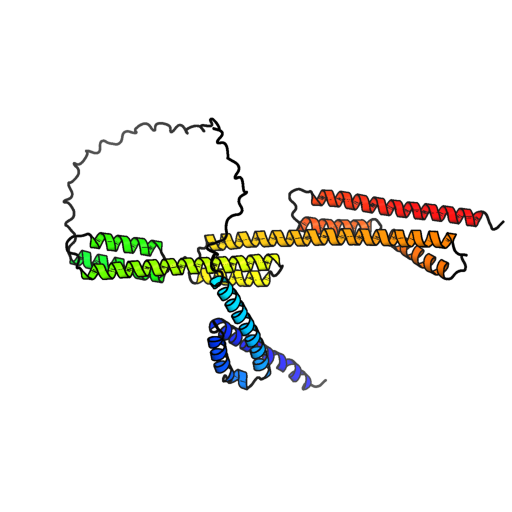7 9.173 39.598 1.00 92.38 301 HIS A CA 1
ATOM 2357 C C . HIS A 1 301 ? -27.104 9.264 39.384 1.00 92.38 301 HIS A C 1
ATOM 2359 O O . HIS A 1 301 ? -27.821 9.723 40.269 1.00 92.38 301 HIS A O 1
ATOM 2365 N N . ARG A 1 302 ? -27.618 8.748 38.256 1.00 93.56 302 ARG A N 1
ATOM 2366 C CA . ARG A 1 302 ? -29.062 8.732 37.965 1.00 93.56 302 ARG A CA 1
ATOM 2367 C C . ARG A 1 302 ? -29.853 8.012 39.053 1.00 93.56 302 ARG A C 1
ATOM 2369 O O . ARG A 1 302 ? -30.925 8.473 39.436 1.00 93.56 302 ARG A O 1
ATOM 2376 N N . PHE A 1 303 ? -29.353 6.875 39.533 1.00 93.88 303 PHE A N 1
ATOM 2377 C CA . PHE A 1 303 ? -30.008 6.163 40.622 1.00 93.88 303 PHE A CA 1
ATOM 2378 C C . PHE A 1 303 ? -30.027 7.004 41.903 1.00 93.88 303 PHE A C 1
ATOM 2380 O O . PHE A 1 303 ? -31.068 7.083 42.548 1.00 93.88 303 PHE A O 1
ATOM 2387 N N . HIS A 1 304 ? -28.932 7.690 42.236 1.00 88.75 304 HIS A N 1
ATOM 2388 C CA . HIS A 1 304 ? -28.872 8.568 43.411 1.00 88.75 304 HIS A CA 1
ATOM 2389 C C . HIS A 1 304 ? -29.846 9.740 43.337 1.00 88.75 304 HIS A C 1
ATOM 2391 O O . HIS A 1 304 ? -30.551 10.009 44.312 1.00 88.75 304 HIS A O 1
ATOM 2397 N N . ASP A 1 305 ? -29.941 10.389 42.180 1.00 92.31 305 ASP A N 1
ATOM 2398 C CA . ASP A 1 305 ? -30.893 11.478 41.972 1.00 92.31 305 ASP A CA 1
ATOM 2399 C C . ASP A 1 305 ? -32.338 10.991 42.171 1.00 92.31 305 ASP A C 1
ATOM 2401 O O . ASP A 1 305 ? -33.141 11.646 42.838 1.00 92.31 305 ASP A O 1
ATOM 2405 N N . LEU A 1 306 ? -32.662 9.794 41.667 1.00 93.31 306 LEU A N 1
ATOM 2406 C CA . LEU A 1 306 ? -33.997 9.204 41.798 1.00 93.31 306 LEU A CA 1
ATOM 2407 C C . LEU A 1 306 ? -34.316 8.727 43.217 1.00 93.31 306 LEU A C 1
ATOM 2409 O O . LEU A 1 306 ? -35.459 8.868 43.645 1.00 93.31 306 LEU A O 1
ATOM 2413 N N . VAL A 1 307 ? -33.330 8.217 43.962 1.00 90.06 307 VAL A N 1
ATOM 2414 C CA . VAL A 1 307 ? -33.492 7.845 45.380 1.00 90.06 307 VAL A CA 1
ATOM 2415 C C . VAL A 1 307 ? -33.918 9.052 46.218 1.00 90.06 307 VAL A C 1
ATOM 2417 O O . VAL A 1 307 ? -34.725 8.904 47.129 1.00 90.06 307 VAL A O 1
ATOM 2420 N N . ARG A 1 308 ? -33.413 10.251 45.899 1.00 88.81 308 ARG A N 1
ATOM 2421 C CA . ARG A 1 308 ? -33.776 11.493 46.601 1.00 88.81 308 ARG A CA 1
ATOM 2422 C C . ARG A 1 308 ? -35.129 12.055 46.169 1.00 88.81 308 ARG A C 1
ATOM 2424 O O . ARG A 1 308 ? -35.797 12.708 46.964 1.00 88.81 308 ARG A O 1
ATOM 2431 N N . ALA A 1 309 ? -35.508 11.847 44.910 1.00 93.06 309 ALA A N 1
ATOM 2432 C CA . ALA A 1 309 ? -36.689 12.469 44.319 1.00 93.06 309 ALA A CA 1
ATOM 2433 C C . ALA A 1 309 ? -37.968 11.624 44.427 1.00 93.06 309 ALA A C 1
ATOM 2435 O O . ALA A 1 309 ? -39.063 12.187 44.415 1.00 93.06 309 ALA A O 1
ATOM 2436 N N . HIS A 1 310 ? -37.857 10.296 44.522 1.00 92.38 310 HIS A N 1
ATOM 2437 C CA . HIS A 1 310 ? -39.003 9.394 44.430 1.00 92.38 310 HIS A CA 1
ATOM 2438 C C . HIS A 1 310 ? -39.100 8.427 45.616 1.00 92.38 310 HIS A C 1
ATOM 2440 O O . HIS A 1 310 ? -38.080 7.941 46.107 1.00 92.38 310 HIS A O 1
ATOM 2446 N N . PRO A 1 311 ? -40.326 8.073 46.049 1.00 90.81 311 PRO A N 1
ATOM 2447 C CA . PRO A 1 311 ? -40.513 7.037 47.051 1.00 90.81 311 PRO A CA 1
ATOM 2448 C C . PRO A 1 311 ? -40.052 5.663 46.520 1.00 90.81 311 PRO A C 1
ATOM 2450 O O . PRO A 1 311 ? -40.184 5.396 45.316 1.00 90.81 311 PRO A O 1
ATOM 2453 N N . PRO A 1 312 ? -39.591 4.748 47.399 1.00 89.38 312 PRO A N 1
ATOM 2454 C CA . PRO A 1 312 ? -39.048 3.435 47.011 1.00 89.38 312 PRO A CA 1
ATOM 2455 C C . PRO A 1 312 ? -40.029 2.533 46.245 1.00 89.38 312 PRO A C 1
ATOM 2457 O O . PRO A 1 312 ? -39.643 1.571 45.580 1.00 89.38 312 PRO A O 1
ATOM 2460 N N . GLU A 1 313 ? -41.322 2.817 46.371 1.00 93.06 313 GLU A N 1
ATOM 2461 C CA . GLU A 1 313 ? -42.408 2.052 45.762 1.00 93.06 313 GLU A CA 1
ATOM 2462 C C . GLU A 1 313 ? -42.652 2.422 44.295 1.00 93.06 313 GLU A C 1
ATOM 2464 O O . GLU A 1 313 ? -43.285 1.643 43.581 1.00 93.06 313 GLU A O 1
ATOM 2469 N N . SER A 1 314 ? -42.133 3.569 43.841 1.00 95.69 314 SER A N 1
ATOM 2470 C CA . SER A 1 314 ? -42.306 4.043 42.466 1.00 95.69 314 SER A CA 1
ATOM 2471 C C . SER A 1 314 ? -41.667 3.101 41.437 1.00 95.69 314 SER A C 1
ATOM 2473 O O . SER A 1 314 ? -40.633 2.465 41.681 1.00 95.69 314 SER A O 1
ATOM 2475 N N . GLU A 1 315 ? -42.283 3.001 40.257 1.00 95.19 315 GLU A N 1
ATOM 2476 C CA . GLU A 1 315 ? -41.738 2.188 39.167 1.00 95.19 315 GLU A CA 1
ATOM 2477 C C . GLU A 1 315 ? -40.408 2.750 38.658 1.00 95.19 315 GLU A C 1
ATOM 2479 O O . GLU A 1 315 ? -39.495 1.969 38.367 1.00 95.19 315 GLU A O 1
ATOM 2484 N N . GLU A 1 316 ? -40.261 4.080 38.619 1.00 93.56 316 GLU A N 1
ATOM 2485 C CA . GLU A 1 316 ? -39.020 4.749 38.227 1.00 93.56 316 GLU A CA 1
ATOM 2486 C C . GLU A 1 316 ? -37.862 4.379 39.159 1.00 93.56 316 GLU A C 1
ATOM 2488 O O . GLU A 1 316 ? -36.777 4.034 38.683 1.00 93.56 316 GLU A O 1
ATOM 2493 N N . PHE A 1 317 ? -38.101 4.366 40.476 1.00 93.06 317 PHE A N 1
ATOM 2494 C CA . PHE A 1 317 ? -37.107 3.935 41.458 1.00 93.06 317 PHE A CA 1
ATOM 2495 C C . PHE A 1 317 ? -36.698 2.479 41.233 1.00 93.06 317 PHE A C 1
ATOM 2497 O O . PHE A 1 317 ? -35.509 2.174 41.135 1.00 93.06 317 PHE A O 1
ATOM 2504 N N . ARG A 1 318 ? -37.668 1.563 41.097 1.00 93.00 318 ARG A N 1
ATOM 2505 C CA . ARG A 1 318 ? -37.381 0.132 40.887 1.00 93.00 318 ARG A CA 1
ATOM 2506 C C . ARG A 1 318 ? -36.635 -0.122 39.578 1.00 93.00 318 ARG A C 1
ATOM 2508 O O . ARG A 1 318 ? -35.802 -1.025 39.521 1.00 93.00 318 ARG A O 1
ATOM 2515 N N . ALA A 1 319 ? -36.936 0.633 38.521 1.00 93.75 319 ALA A N 1
ATOM 2516 C CA . ALA A 1 319 ? -36.222 0.548 37.250 1.00 93.75 319 ALA A CA 1
ATOM 2517 C C . ALA A 1 319 ? -34.766 1.007 37.393 1.00 93.75 319 ALA A C 1
ATOM 2519 O O . ALA A 1 319 ? -33.856 0.262 37.024 1.00 93.75 319 ALA A O 1
ATOM 2520 N N . ALA A 1 320 ? -34.544 2.171 38.003 1.00 92.25 320 ALA A N 1
ATOM 2521 C CA . ALA A 1 320 ? -33.206 2.690 38.253 1.00 92.25 320 ALA A CA 1
ATOM 2522 C C . ALA A 1 320 ? -32.400 1.798 39.208 1.00 92.25 320 ALA A C 1
ATOM 2524 O O . ALA A 1 320 ? -31.204 1.619 39.014 1.00 92.25 320 ALA A O 1
ATOM 2525 N N . GLU A 1 321 ? -33.044 1.168 40.193 1.00 92.31 321 GLU A N 1
ATOM 2526 C CA . GLU A 1 321 ? -32.383 0.224 41.097 1.00 92.31 321 GLU A CA 1
ATOM 2527 C C . GLU A 1 321 ? -31.875 -1.021 40.354 1.00 92.31 321 GLU A C 1
ATOM 2529 O O . GLU A 1 321 ? -30.781 -1.514 40.639 1.00 92.31 321 GLU A O 1
ATOM 2534 N N . ARG A 1 322 ? -32.636 -1.532 39.376 1.00 94.38 322 ARG A N 1
ATOM 2535 C CA . ARG A 1 322 ? -32.174 -2.632 38.514 1.00 94.38 322 ARG A CA 1
ATOM 2536 C C . ARG A 1 322 ? -30.984 -2.208 37.657 1.00 94.38 322 ARG A C 1
ATOM 2538 O O . ARG A 1 322 ? -30.001 -2.943 37.611 1.00 94.38 322 ARG A O 1
ATOM 2545 N N . GLU A 1 323 ? -31.055 -1.037 37.021 1.00 94.62 323 GLU A N 1
ATOM 2546 C CA . GLU A 1 323 ? -29.944 -0.480 36.231 1.00 94.62 323 GLU A CA 1
ATOM 2547 C C . GLU A 1 323 ? -28.688 -0.274 37.089 1.00 94.62 323 GLU A C 1
ATOM 2549 O O . GLU A 1 323 ? -27.591 -0.645 36.676 1.00 94.62 323 GLU A O 1
ATOM 2554 N N . TYR A 1 324 ? -28.851 0.250 38.304 1.00 93.50 324 TYR A N 1
ATOM 2555 C CA . TYR A 1 324 ? -27.778 0.432 39.275 1.00 93.50 324 TYR A CA 1
ATOM 2556 C C . TYR A 1 324 ? -27.150 -0.900 39.686 1.00 93.50 324 TYR A C 1
ATOM 2558 O O . TYR A 1 324 ? -25.935 -1.054 39.606 1.00 93.50 324 TYR A O 1
ATOM 2566 N N . ARG A 1 325 ? -27.955 -1.901 40.074 1.00 93.00 325 ARG A N 1
ATOM 2567 C CA . ARG A 1 325 ? -27.440 -3.236 40.427 1.00 93.00 325 ARG A CA 1
ATOM 2568 C C . ARG A 1 325 ? -26.695 -3.887 39.260 1.00 93.00 325 ARG A C 1
ATOM 2570 O O . ARG A 1 325 ? -25.662 -4.509 39.491 1.00 93.00 325 ARG A O 1
ATOM 2577 N N . ALA A 1 326 ? -27.187 -3.722 38.031 1.00 93.81 326 ALA A N 1
ATOM 2578 C CA . ALA A 1 326 ? -26.492 -4.186 36.833 1.00 93.81 326 ALA A CA 1
ATOM 2579 C C . ALA A 1 326 ? -25.151 -3.458 36.642 1.00 93.81 326 ALA A C 1
ATOM 2581 O O . ALA A 1 326 ? -24.130 -4.119 36.482 1.00 93.81 326 ALA A O 1
ATOM 2582 N N . ALA A 1 327 ? -25.124 -2.127 36.777 1.00 93.31 327 ALA A N 1
ATOM 2583 C CA . ALA A 1 327 ? -23.896 -1.332 36.712 1.00 93.31 327 ALA A CA 1
ATOM 2584 C C . ALA A 1 327 ? -22.876 -1.733 37.790 1.00 93.31 327 ALA A C 1
ATOM 2586 O O . ALA A 1 327 ? -21.681 -1.791 37.520 1.00 93.31 327 ALA A O 1
ATOM 2587 N N . LEU A 1 328 ? -23.328 -2.065 39.004 1.00 91.69 328 LEU A N 1
ATOM 2588 C CA . LEU A 1 328 ? -22.452 -2.604 40.047 1.00 91.69 328 LEU A CA 1
ATOM 2589 C C . LEU A 1 328 ? -21.883 -3.974 39.678 1.00 91.69 328 LEU A C 1
ATOM 2591 O O . LEU A 1 328 ? -20.724 -4.249 39.982 1.00 91.69 328 LEU A O 1
ATOM 2595 N N . GLY A 1 329 ? -22.695 -4.831 39.056 1.00 90.19 329 GLY A N 1
ATOM 2596 C CA . GLY A 1 329 ? -22.242 -6.104 38.504 1.00 90.19 329 GLY A CA 1
ATOM 2597 C C . GLY A 1 329 ? -21.159 -5.898 37.447 1.00 90.19 329 GLY A C 1
ATOM 2598 O O . GLY A 1 329 ? -20.105 -6.515 37.547 1.00 90.19 329 GLY A O 1
ATOM 2599 N N . GLU A 1 330 ? -21.381 -4.969 36.513 1.00 90.81 330 GLU A N 1
ATOM 2600 C CA . GLU A 1 330 ? -20.405 -4.566 35.492 1.00 90.81 330 GLU A CA 1
ATOM 2601 C C . GLU A 1 330 ? -19.111 -4.043 36.142 1.00 90.81 330 GLU A C 1
ATOM 2603 O O . GLU A 1 330 ? -18.039 -4.546 35.843 1.00 90.81 330 GLU A O 1
ATOM 2608 N N . ILE A 1 331 ? -19.172 -3.104 37.095 1.00 89.50 331 ILE A N 1
ATOM 2609 C CA . ILE A 1 331 ? -17.976 -2.576 37.789 1.00 89.50 331 ILE A CA 1
ATOM 2610 C C . ILE A 1 331 ? -17.199 -3.674 38.517 1.00 89.50 331 ILE A C 1
ATOM 2612 O O . ILE A 1 331 ? -15.973 -3.654 38.521 1.00 89.50 331 ILE A O 1
ATOM 2616 N N . ARG A 1 332 ? -17.893 -4.630 39.146 1.00 87.81 332 ARG A N 1
ATOM 2617 C CA . ARG A 1 332 ? -17.237 -5.767 39.808 1.00 87.81 332 ARG A CA 1
ATOM 2618 C C . ARG A 1 332 ? -16.610 -6.736 38.812 1.00 87.81 332 ARG A C 1
ATOM 2620 O O . ARG A 1 332 ? -15.620 -7.356 39.168 1.00 87.81 332 ARG A O 1
ATOM 2627 N N . ALA A 1 333 ? -17.192 -6.879 37.623 1.00 87.62 333 ALA A N 1
ATOM 2628 C CA . ALA A 1 333 ? -16.633 -7.676 36.535 1.00 87.62 333 ALA A CA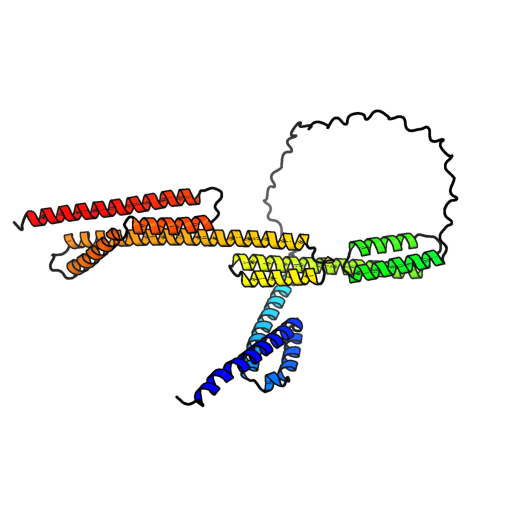 1
ATOM 2629 C C . ALA A 1 333 ? -15.454 -6.973 35.839 1.00 87.62 333 ALA A C 1
ATOM 2631 O O . ALA A 1 333 ? -14.585 -7.643 35.295 1.00 87.62 333 ALA A O 1
ATOM 2632 N N . HIS A 1 334 ? -15.383 -5.639 35.899 1.00 87.25 334 HIS A N 1
ATOM 2633 C CA . HIS A 1 334 ? -14.207 -4.848 35.522 1.00 87.25 334 HIS A CA 1
ATOM 2634 C C . HIS A 1 334 ? -13.105 -4.931 36.596 1.00 87.25 334 HIS A C 1
ATOM 2636 O O . HIS A 1 334 ? -12.648 -3.920 37.137 1.00 87.25 334 HIS A O 1
ATOM 2642 N N . ASP A 1 335 ? -12.719 -6.152 36.953 1.00 83.94 335 ASP A N 1
ATOM 2643 C CA . ASP A 1 335 ? -11.708 -6.440 37.960 1.00 83.94 335 ASP A CA 1
ATOM 2644 C C . ASP A 1 335 ? -10.286 -6.473 37.364 1.00 83.94 335 ASP A C 1
ATOM 2646 O O . ASP A 1 335 ? -9.996 -5.906 36.305 1.00 83.94 335 ASP A O 1
ATOM 2650 N N . ASN A 1 336 ? -9.366 -7.123 38.081 1.00 83.38 336 ASN A N 1
ATOM 2651 C CA . ASN A 1 336 ? -7.992 -7.300 37.628 1.00 83.38 336 ASN A CA 1
ATOM 2652 C C . ASN A 1 336 ? -7.892 -8.128 36.337 1.00 83.38 336 ASN A C 1
ATOM 2654 O O . ASN A 1 336 ? -6.945 -7.914 35.587 1.00 83.38 336 ASN A O 1
ATOM 2658 N N . GLU A 1 337 ? -8.824 -9.048 36.070 1.00 85.75 337 GLU A N 1
ATOM 2659 C CA . GLU A 1 337 ? -8.822 -9.883 34.866 1.00 85.75 337 GLU A CA 1
ATOM 2660 C C . GLU A 1 337 ? -9.236 -9.068 33.639 1.00 85.75 337 GLU A C 1
ATOM 2662 O O . GLU A 1 337 ? -8.543 -9.102 32.623 1.00 85.75 337 GLU A O 1
ATOM 2667 N N . TRP A 1 338 ? -10.283 -8.244 33.751 1.00 93.38 338 TRP A N 1
ATOM 2668 C CA . TRP A 1 338 ? -10.644 -7.313 32.677 1.00 93.38 338 TRP A CA 1
ATOM 2669 C C . TRP A 1 338 ? -9.529 -6.302 32.398 1.00 93.38 338 TRP A C 1
ATOM 2671 O O . TRP A 1 338 ? -9.174 -6.080 31.241 1.00 93.38 338 TRP A O 1
ATOM 2681 N N . LEU A 1 339 ? -8.938 -5.718 33.449 1.00 90.12 339 LEU A N 1
ATOM 2682 C CA . LEU A 1 339 ? -7.810 -4.798 33.293 1.00 90.12 339 LEU A CA 1
ATOM 2683 C C . LEU A 1 339 ? -6.611 -5.485 32.636 1.00 90.12 339 LEU A C 1
ATOM 2685 O O . LEU A 1 339 ? -5.975 -4.875 31.786 1.00 90.12 339 LEU A O 1
ATOM 2689 N N . ALA A 1 340 ? -6.298 -6.728 33.008 1.00 89.06 340 ALA A N 1
ATOM 2690 C CA . ALA A 1 340 ? -5.234 -7.492 32.365 1.00 89.06 340 ALA A CA 1
ATOM 2691 C C . ALA A 1 340 ? -5.544 -7.748 30.883 1.00 89.06 340 ALA A C 1
ATOM 2693 O O . ALA A 1 340 ? -4.670 -7.553 30.046 1.00 89.06 340 ALA A O 1
ATOM 2694 N N . GLY A 1 341 ? -6.788 -8.107 30.550 1.00 93.38 341 GLY A N 1
ATOM 2695 C CA . GLY A 1 341 ? -7.232 -8.265 29.164 1.00 93.38 341 GLY A CA 1
ATOM 2696 C C . GLY A 1 341 ? -7.097 -6.979 28.347 1.00 93.38 341 GLY A C 1
ATOM 2697 O O . GLY A 1 341 ? -6.553 -7.014 27.248 1.00 93.38 341 GLY A O 1
ATOM 2698 N N . LEU A 1 342 ? -7.514 -5.838 28.904 1.00 92.31 342 LEU A N 1
ATOM 2699 C CA . LEU A 1 342 ? -7.361 -4.530 28.264 1.00 92.31 342 LEU A CA 1
ATOM 2700 C C . LEU A 1 342 ? -5.885 -4.152 28.078 1.00 92.31 342 LEU A C 1
ATOM 2702 O O . LEU A 1 342 ? -5.524 -3.620 27.038 1.00 92.31 342 LEU A O 1
ATOM 2706 N N . ILE A 1 343 ? -5.031 -4.421 29.069 1.00 92.50 343 ILE A N 1
ATOM 2707 C CA . ILE A 1 343 ? -3.589 -4.156 28.965 1.00 92.50 343 ILE A CA 1
ATOM 2708 C C . ILE A 1 343 ? -2.993 -4.953 27.810 1.00 92.50 343 ILE A C 1
ATOM 2710 O O . ILE A 1 343 ? -2.355 -4.357 26.956 1.00 92.50 343 ILE A O 1
ATOM 2714 N N . LEU A 1 344 ? -3.266 -6.258 27.740 1.00 94.88 344 LEU A N 1
ATOM 2715 C CA . LEU A 1 344 ? -2.764 -7.111 26.660 1.00 94.88 344 LEU A CA 1
ATOM 2716 C C . LEU A 1 344 ? -3.280 -6.667 25.283 1.00 94.88 344 LEU A C 1
ATOM 2718 O O . LEU A 1 344 ? -2.535 -6.692 24.309 1.00 94.88 344 LEU A O 1
ATOM 2722 N N . GLU A 1 345 ? -4.546 -6.247 25.199 1.00 94.44 345 GLU A N 1
ATOM 2723 C CA . GLU A 1 345 ? -5.136 -5.703 23.971 1.00 94.44 345 GLU A CA 1
ATOM 2724 C C . GLU A 1 345 ? -4.403 -4.431 23.510 1.00 94.44 345 GLU A C 1
ATOM 2726 O O . GLU A 1 345 ? -4.016 -4.321 22.348 1.00 94.44 345 GLU A O 1
ATOM 2731 N N . LEU A 1 346 ? -4.185 -3.477 24.421 1.00 92.19 346 LEU A N 1
ATOM 2732 C CA . LEU A 1 346 ? -3.532 -2.204 24.105 1.00 92.19 346 LEU A CA 1
ATOM 2733 C C . LEU A 1 346 ? -2.024 -2.372 23.855 1.00 92.19 346 LEU A C 1
ATOM 2735 O O . LEU A 1 346 ? -1.483 -1.704 22.979 1.00 92.19 346 LEU A O 1
ATOM 2739 N N . GLU A 1 347 ? -1.353 -3.281 24.567 1.00 90.50 347 GLU A N 1
ATOM 2740 C CA . GLU A 1 347 ? 0.047 -3.648 24.315 1.00 90.50 347 GLU A CA 1
ATOM 2741 C C . GLU A 1 347 ? 0.224 -4.233 22.909 1.00 90.50 347 GLU A C 1
ATOM 2743 O O . GLU A 1 347 ? 1.153 -3.834 22.209 1.00 90.50 347 GLU A O 1
ATOM 2748 N N . GLY A 1 348 ? -0.696 -5.093 22.455 1.00 92.75 348 GLY A N 1
ATOM 2749 C CA . GLY A 1 348 ? -0.683 -5.615 21.085 1.00 92.75 348 GLY A CA 1
ATOM 2750 C C . GLY A 1 348 ? -0.794 -4.511 20.026 1.00 92.75 348 GLY A C 1
ATOM 2751 O O . GLY A 1 348 ? -0.022 -4.489 19.072 1.00 92.75 348 GLY A O 1
ATOM 2752 N N . LEU A 1 349 ? -1.686 -3.535 20.229 1.00 89.38 349 LEU A N 1
ATOM 2753 C CA . LEU A 1 349 ? -1.824 -2.387 19.319 1.00 89.38 349 LEU A CA 1
ATOM 2754 C C . LEU A 1 349 ? -0.578 -1.484 19.301 1.00 89.38 349 LEU A C 1
ATOM 2756 O O . LEU A 1 349 ? -0.263 -0.882 18.275 1.00 89.38 349 LEU A O 1
ATOM 2760 N N . ILE A 1 350 ? 0.142 -1.377 20.420 1.00 90.81 350 ILE A N 1
ATOM 2761 C CA . ILE A 1 350 ? 1.402 -0.624 20.490 1.00 90.81 350 ILE A CA 1
ATOM 2762 C C . ILE A 1 350 ? 2.544 -1.370 19.807 1.00 90.81 350 ILE A C 1
ATOM 2764 O O . ILE A 1 350 ? 3.375 -0.733 19.160 1.00 90.81 350 ILE A O 1
ATOM 2768 N N . GLU A 1 351 ? 2.595 -2.696 19.932 1.00 90.06 351 GLU A N 1
ATOM 2769 C CA . GLU A 1 351 ? 3.575 -3.514 19.217 1.00 90.06 351 GLU A CA 1
ATOM 2770 C C . GLU A 1 351 ? 3.424 -3.326 17.699 1.00 90.06 351 GLU A C 1
ATOM 2772 O O . GLU A 1 351 ? 4.410 -3.068 17.010 1.00 90.06 351 GLU A O 1
ATOM 2777 N N . GLU A 1 352 ? 2.185 -3.317 17.194 1.00 88.19 352 GLU A N 1
ATOM 2778 C CA . GLU A 1 352 ? 1.876 -3.046 15.782 1.00 88.19 352 GLU A CA 1
ATOM 2779 C C . GLU A 1 352 ? 2.226 -1.614 15.336 1.00 88.19 352 GLU A C 1
ATOM 2781 O O . GLU A 1 352 ? 2.587 -1.393 14.178 1.00 88.19 352 GLU A O 1
ATOM 2786 N N . LEU A 1 353 ? 2.169 -0.631 16.240 1.00 88.88 353 LEU A N 1
ATOM 2787 C CA . LEU A 1 353 ? 2.499 0.765 15.937 1.00 88.88 353 LEU A CA 1
ATOM 2788 C C . LEU A 1 353 ? 3.995 0.979 15.642 1.00 88.88 353 LEU A C 1
ATOM 2790 O O . LEU A 1 353 ? 4.349 1.968 15.000 1.00 88.88 353 LEU A O 1
ATOM 2794 N N . HIS A 1 354 ? 4.866 0.074 16.104 1.00 88.25 354 HIS A N 1
ATOM 2795 C CA . HIS A 1 354 ? 6.323 0.161 15.951 1.00 88.25 354 HIS A CA 1
ATOM 2796 C C . HIS A 1 354 ? 6.915 1.525 16.369 1.00 88.25 354 HIS A C 1
ATOM 2798 O O . HIS A 1 354 ? 7.862 2.000 15.745 1.00 88.25 354 HIS A O 1
ATOM 2804 N N . ASP A 1 355 ? 6.381 2.178 17.411 1.00 87.31 355 ASP A N 1
ATOM 2805 C CA . ASP A 1 355 ? 6.830 3.511 17.844 1.00 87.31 355 ASP A CA 1
ATOM 2806 C C . ASP A 1 355 ? 8.251 3.465 18.451 1.00 87.31 355 ASP A C 1
ATOM 2808 O O . ASP A 1 355 ? 8.421 3.049 19.603 1.00 87.31 355 ASP A O 1
ATOM 2812 N N . PRO A 1 356 ? 9.291 3.954 17.744 1.00 83.69 356 PRO A N 1
ATOM 2813 C CA . PRO A 1 356 ? 10.662 3.887 18.238 1.00 83.69 356 PRO A CA 1
ATOM 2814 C C . PRO A 1 356 ? 10.930 4.887 19.368 1.00 83.69 356 PRO A C 1
ATOM 2816 O O . PRO A 1 356 ? 11.967 4.810 20.027 1.00 83.69 356 PRO A O 1
ATOM 2819 N N . THR A 1 357 ? 10.042 5.864 19.569 1.00 88.44 357 THR A N 1
ATOM 2820 C CA . THR A 1 357 ? 10.213 6.910 20.583 1.00 88.44 357 THR A CA 1
ATOM 2821 C C . THR A 1 357 ? 9.731 6.472 21.963 1.00 88.44 357 THR A C 1
ATOM 2823 O O . THR A 1 357 ? 10.112 7.091 22.957 1.00 88.44 357 THR A O 1
ATOM 2826 N N . GLY A 1 358 ? 8.915 5.412 22.031 1.00 89.81 358 GLY A N 1
ATOM 2827 C CA . GLY A 1 358 ? 8.259 4.957 23.257 1.00 89.81 358 GLY A CA 1
ATOM 2828 C C . GLY A 1 358 ? 7.182 5.918 23.775 1.00 89.81 358 GLY A C 1
ATOM 2829 O O . GLY A 1 358 ? 6.729 5.778 24.910 1.00 89.81 358 GLY A O 1
ATOM 2830 N N . HIS A 1 359 ? 6.767 6.902 22.975 1.00 88.75 359 HIS A N 1
ATOM 2831 C CA . HIS A 1 359 ? 5.749 7.871 23.357 1.00 88.75 359 HIS A CA 1
ATOM 2832 C C . HIS A 1 359 ? 4.389 7.201 23.568 1.00 88.75 359 HIS A C 1
ATOM 2834 O O . HIS A 1 359 ? 3.754 7.450 24.592 1.00 88.75 359 HIS A O 1
ATOM 2840 N N . ALA A 1 360 ? 3.994 6.292 22.673 1.00 87.56 360 ALA A N 1
ATOM 2841 C CA . ALA A 1 360 ? 2.731 5.560 22.772 1.00 87.56 360 ALA A CA 1
ATOM 2842 C C . ALA A 1 360 ? 2.638 4.714 24.053 1.00 87.56 360 ALA A C 1
ATOM 2844 O O . ALA A 1 360 ? 1.590 4.664 24.692 1.00 87.56 360 ALA A O 1
ATOM 2845 N N . ILE A 1 361 ? 3.754 4.110 24.484 1.00 89.31 361 ILE A N 1
ATOM 2846 C CA . ILE A 1 361 ? 3.831 3.355 25.747 1.00 89.31 361 ILE A CA 1
ATOM 2847 C C . ILE A 1 361 ? 3.563 4.282 26.938 1.00 89.31 361 ILE A C 1
ATOM 2849 O O . ILE A 1 361 ? 2.778 3.953 27.825 1.00 89.31 361 ILE A O 1
ATOM 2853 N N . HIS A 1 362 ? 4.174 5.468 26.951 1.00 90.25 362 HIS A N 1
ATOM 2854 C CA . HIS A 1 362 ? 3.954 6.442 28.019 1.00 90.25 362 HIS A CA 1
ATOM 2855 C C . HIS A 1 362 ? 2.520 6.985 28.054 1.00 90.25 362 HIS A C 1
ATOM 2857 O O . HIS A 1 362 ? 1.970 7.186 29.141 1.00 90.25 362 HIS A O 1
ATOM 2863 N N . GLU A 1 363 ? 1.906 7.222 26.892 1.00 89.62 363 GLU A N 1
ATOM 2864 C CA . GLU A 1 363 ? 0.497 7.618 26.812 1.00 89.62 363 GLU A CA 1
ATOM 2865 C C . GLU A 1 363 ? -0.427 6.506 27.327 1.00 89.62 363 GLU A C 1
ATOM 2867 O O . GLU A 1 363 ? -1.317 6.786 28.138 1.00 89.62 363 GLU A O 1
ATOM 2872 N N . LEU A 1 364 ? -0.152 5.247 26.968 1.00 90.94 364 LEU A N 1
ATOM 2873 C CA . LEU A 1 364 ? -0.889 4.088 27.468 1.00 90.94 364 LEU A CA 1
ATOM 2874 C C . LEU A 1 364 ? -0.790 3.950 28.990 1.00 90.94 364 LEU A C 1
ATOM 2876 O O . LEU A 1 364 ? -1.807 3.775 29.661 1.00 90.94 364 LEU A O 1
ATOM 2880 N N . ASP A 1 365 ? 0.409 4.059 29.561 1.00 89.62 365 ASP A N 1
ATOM 2881 C CA . ASP A 1 365 ? 0.602 3.990 31.012 1.00 89.62 365 ASP A CA 1
ATOM 2882 C C . ASP A 1 365 ? -0.230 5.053 31.741 1.00 89.62 365 ASP A C 1
ATOM 2884 O O . ASP A 1 365 ? -0.880 4.778 32.761 1.00 89.62 365 ASP A O 1
ATOM 2888 N N . HIS A 1 366 ? -0.249 6.274 31.201 1.00 93.44 366 HIS A N 1
ATOM 2889 C CA . HIS A 1 366 ? -1.050 7.367 31.734 1.00 93.44 366 HIS A CA 1
ATOM 2890 C C . HIS A 1 366 ? -2.556 7.080 31.611 1.00 93.44 366 HIS A C 1
ATOM 2892 O O . HIS A 1 366 ? -3.308 7.278 32.573 1.00 93.44 366 HIS A O 1
ATOM 2898 N N . PHE A 1 367 ? -3.004 6.565 30.464 1.00 93.19 367 PHE A N 1
ATOM 2899 C CA . PHE A 1 367 ? -4.388 6.156 30.242 1.00 93.19 367 PHE A CA 1
ATOM 2900 C C . PHE A 1 367 ? -4.827 5.053 31.220 1.00 93.19 367 PHE A C 1
ATOM 2902 O O . PHE A 1 367 ? -5.834 5.201 31.919 1.00 93.19 367 PHE A O 1
ATOM 2909 N N . LEU A 1 368 ? -4.038 3.988 31.363 1.00 91.50 368 LEU A N 1
ATOM 2910 C CA . LEU A 1 368 ? -4.300 2.892 32.298 1.00 91.50 368 LEU A CA 1
ATOM 2911 C C . LEU A 1 368 ? -4.325 3.375 33.751 1.00 91.50 368 LEU A C 1
ATOM 2913 O O . LEU A 1 368 ? -5.145 2.914 34.554 1.00 91.50 368 LEU A O 1
ATOM 2917 N N . HIS A 1 369 ? -3.457 4.324 34.111 1.00 90.69 369 HIS A N 1
ATOM 2918 C CA . HIS A 1 369 ? -3.499 4.961 35.423 1.00 90.69 369 HIS A CA 1
ATOM 2919 C C . HIS A 1 369 ? -4.828 5.696 35.648 1.00 90.69 369 HIS A C 1
ATOM 2921 O O . HIS A 1 369 ? -5.452 5.514 36.700 1.00 90.69 369 HIS A O 1
ATOM 2927 N N . ALA A 1 370 ? -5.294 6.466 34.660 1.00 91.12 370 ALA A N 1
ATOM 2928 C CA . ALA A 1 370 ? -6.566 7.180 34.718 1.00 91.12 370 ALA A CA 1
ATOM 2929 C C . ALA A 1 370 ? -7.768 6.223 34.826 1.00 91.12 370 ALA A C 1
ATOM 2931 O O . ALA A 1 370 ? -8.632 6.426 35.682 1.00 91.12 370 ALA A O 1
ATOM 2932 N N . VAL A 1 371 ? -7.791 5.134 34.048 1.00 91.25 371 VAL A N 1
ATOM 2933 C CA . VAL A 1 371 ? -8.826 4.083 34.125 1.00 91.25 371 VAL A CA 1
ATOM 2934 C C . VAL A 1 371 ? -8.864 3.457 35.522 1.00 91.25 371 VAL A C 1
ATOM 2936 O O . VAL A 1 371 ? -9.920 3.392 36.156 1.00 91.25 371 VAL A O 1
ATOM 2939 N N . ARG A 1 372 ? -7.705 3.063 36.068 1.00 91.31 372 ARG A N 1
ATOM 2940 C CA . ARG A 1 372 ? -7.605 2.500 37.428 1.00 91.31 372 ARG A CA 1
ATOM 2941 C C . ARG A 1 372 ? -8.037 3.490 38.507 1.00 91.31 372 ARG A C 1
ATOM 2943 O O . ARG A 1 372 ? -8.554 3.068 39.544 1.00 91.31 372 ARG A O 1
ATOM 2950 N N . ALA A 1 373 ? -7.762 4.780 38.330 1.00 90.56 373 ALA A N 1
ATOM 2951 C CA . ALA A 1 373 ? -8.202 5.820 39.254 1.00 90.56 373 ALA A CA 1
ATOM 2952 C C . ALA A 1 373 ? -9.730 5.990 39.203 1.00 90.56 373 ALA A C 1
ATOM 2954 O O . ALA A 1 373 ? -10.369 6.004 40.256 1.00 90.56 373 ALA A O 1
ATOM 2955 N N . ALA A 1 374 ? -10.319 6.015 38.004 1.00 88.50 374 ALA A N 1
ATOM 2956 C CA . ALA A 1 374 ? -11.763 6.119 37.802 1.00 88.50 374 ALA A CA 1
ATOM 2957 C C . ALA A 1 374 ? -12.527 4.927 38.404 1.00 88.50 374 ALA A C 1
ATOM 2959 O O . ALA A 1 374 ? -13.489 5.127 39.144 1.00 88.50 374 ALA A O 1
ATOM 2960 N N . LEU A 1 375 ? -12.063 3.693 38.175 1.00 88.56 375 LEU A N 1
ATOM 2961 C CA . LEU A 1 375 ? -12.668 2.491 38.765 1.00 88.56 375 LEU A CA 1
ATOM 2962 C C . LEU A 1 375 ? -12.594 2.495 40.299 1.00 88.56 375 LEU A C 1
ATOM 2964 O O . LEU A 1 375 ? -13.568 2.159 40.974 1.00 88.56 375 LEU A O 1
ATOM 2968 N N . ARG A 1 376 ? -11.459 2.919 40.874 1.00 89.69 376 ARG A N 1
ATOM 2969 C CA . ARG A 1 376 ? -11.311 3.053 42.334 1.00 89.69 376 ARG A CA 1
ATOM 2970 C C . ARG A 1 376 ? -12.245 4.111 42.910 1.00 89.69 376 ARG A C 1
ATOM 2972 O O . ARG A 1 376 ? -12.832 3.870 43.966 1.00 89.69 376 ARG A O 1
ATOM 2979 N N . HIS A 1 377 ? -12.389 5.242 42.223 1.00 89.94 377 HIS A N 1
ATOM 2980 C CA . HIS A 1 377 ? -13.305 6.307 42.614 1.00 89.94 377 HIS A CA 1
ATOM 2981 C C . HIS A 1 377 ? -14.758 5.816 42.606 1.00 89.94 377 HIS A C 1
ATOM 2983 O O . HIS A 1 377 ? -15.410 5.858 43.648 1.00 89.94 377 HIS A O 1
ATOM 2989 N N . LEU A 1 378 ? -15.203 5.205 41.504 1.00 87.69 378 LEU A N 1
ATOM 2990 C CA . LEU A 1 378 ? -16.520 4.570 41.387 1.00 87.69 378 LEU A CA 1
ATOM 2991 C C . LEU A 1 378 ? -16.782 3.560 42.511 1.00 87.69 378 LEU A C 1
ATOM 2993 O O . LEU A 1 378 ? -17.816 3.594 43.173 1.00 87.69 378 LEU A O 1
ATOM 2997 N N . ALA A 1 379 ? -15.822 2.676 42.786 1.00 87.44 379 ALA A N 1
ATOM 2998 C CA . ALA A 1 379 ? -15.954 1.694 43.857 1.00 87.44 379 ALA A CA 1
ATOM 2999 C C . ALA A 1 379 ? -15.998 2.331 45.259 1.00 87.44 379 ALA A C 1
ATOM 3001 O O . ALA A 1 379 ? -16.563 1.741 46.183 1.00 87.44 379 ALA A O 1
ATOM 3002 N N . SER A 1 380 ? -15.353 3.484 45.466 1.00 90.12 380 SER A N 1
ATOM 3003 C CA . SER A 1 380 ? -15.430 4.226 46.732 1.00 90.12 380 SER A CA 1
ATOM 3004 C C . SER A 1 380 ? -16.778 4.919 46.910 1.00 90.12 380 SER A C 1
ATOM 3006 O O . SER A 1 380 ? -17.376 4.768 47.972 1.00 90.12 380 SER A O 1
ATOM 3008 N N . GLU A 1 381 ? -17.287 5.555 45.855 1.00 88.81 381 GLU A N 1
ATOM 3009 C CA . GLU A 1 381 ? -18.580 6.237 45.828 1.00 88.81 381 GLU A CA 1
ATOM 3010 C C . GLU A 1 381 ? -19.719 5.243 46.095 1.00 88.81 381 GLU A C 1
ATOM 3012 O O . GLU A 1 381 ? -20.501 5.410 47.026 1.00 88.81 381 GLU A O 1
ATOM 3017 N N . VAL A 1 382 ? -19.725 4.102 45.400 1.00 85.50 382 VAL A N 1
ATOM 3018 C CA . VAL A 1 382 ? -20.689 3.017 45.649 1.00 85.50 382 VAL A CA 1
ATOM 3019 C C . VAL A 1 382 ? -20.691 2.568 47.115 1.00 85.50 382 VAL A C 1
ATOM 3021 O O . VAL A 1 382 ? -21.757 2.340 47.687 1.00 85.50 382 VAL A O 1
ATOM 3024 N N . ARG A 1 383 ? -19.510 2.439 47.737 1.00 89.19 383 ARG A N 1
ATOM 3025 C CA . ARG A 1 383 ? -19.378 2.044 49.151 1.00 89.19 383 ARG A CA 1
ATOM 3026 C C . ARG A 1 383 ? -19.830 3.134 50.114 1.00 89.19 383 ARG A C 1
ATOM 3028 O O . ARG A 1 383 ? -20.224 2.817 51.233 1.00 89.19 383 ARG A O 1
ATOM 3035 N N . GLU A 1 384 ? -19.674 4.399 49.753 1.00 90.25 384 GLU A N 1
ATOM 3036 C CA . GLU A 1 384 ? -20.164 5.532 50.537 1.00 90.25 384 GLU A CA 1
ATOM 3037 C C . GLU A 1 384 ? -21.689 5.555 50.531 1.00 90.25 384 GLU A C 1
ATOM 3039 O O . GLU A 1 384 ? -22.291 5.489 51.600 1.00 90.25 384 GLU A O 1
ATOM 3044 N N . ILE A 1 385 ? -22.315 5.452 49.356 1.00 84.00 385 ILE A N 1
ATOM 3045 C CA . ILE A 1 385 ? -23.778 5.422 49.283 1.00 84.00 385 ILE A CA 1
ATOM 3046 C C . ILE A 1 385 ? -24.370 4.191 49.980 1.00 84.00 385 ILE A C 1
ATOM 3048 O O . ILE A 1 385 ? -25.400 4.288 50.646 1.00 84.00 385 ILE A O 1
ATOM 3052 N N . GLN A 1 386 ? -23.749 3.016 49.851 1.00 85.31 386 GLN A N 1
ATOM 3053 C CA . GLN A 1 386 ? -24.228 1.831 50.572 1.00 85.31 386 GLN A CA 1
ATOM 3054 C C . GLN A 1 386 ? -24.245 2.063 52.091 1.00 85.31 386 GLN A C 1
ATOM 3056 O O . GLN A 1 386 ? -25.233 1.724 52.738 1.00 85.31 386 GLN A O 1
ATOM 3061 N N . ARG A 1 387 ? -23.214 2.725 52.636 1.00 90.81 387 ARG A N 1
ATOM 3062 C CA . ARG A 1 387 ? -23.144 3.088 54.059 1.00 90.81 387 ARG A CA 1
ATOM 3063 C C . ARG A 1 387 ? -24.203 4.115 54.457 1.00 90.81 387 ARG A C 1
ATOM 3065 O O . ARG A 1 387 ? -24.830 3.946 55.500 1.00 90.81 387 ARG A O 1
ATOM 3072 N N . GLU A 1 388 ? -24.433 5.142 53.639 1.00 88.25 388 GLU A N 1
ATOM 3073 C CA . GLU A 1 388 ? -25.491 6.134 53.886 1.00 88.25 388 GLU A CA 1
ATOM 3074 C C . GLU A 1 388 ? -26.869 5.461 53.963 1.00 88.25 388 GLU A C 1
ATOM 3076 O O . GLU A 1 388 ? -27.594 5.642 54.941 1.00 88.25 388 GLU A O 1
ATOM 3081 N N . ARG A 1 389 ? -27.191 4.580 53.009 1.00 83.88 389 ARG A N 1
ATOM 3082 C CA . ARG A 1 389 ? -28.480 3.866 52.988 1.00 83.88 389 ARG A CA 1
ATOM 3083 C C . ARG A 1 389 ? -28.656 2.905 54.161 1.00 83.88 389 ARG A C 1
ATOM 3085 O O . ARG A 1 389 ? -29.754 2.798 54.703 1.00 83.88 389 ARG A O 1
ATOM 3092 N N . GLU A 1 390 ? -27.601 2.197 54.556 1.00 88.06 390 GLU A N 1
ATOM 3093 C CA . GLU A 1 390 ? -27.630 1.334 55.743 1.00 88.06 390 GLU A CA 1
ATOM 3094 C C . GLU A 1 390 ? -27.886 2.154 57.015 1.00 88.06 390 GLU A C 1
ATOM 3096 O O . GLU A 1 390 ? -28.662 1.728 57.873 1.00 88.06 390 GLU A O 1
ATOM 3101 N N . SER A 1 391 ? -27.306 3.355 57.110 1.00 89.75 391 SER A N 1
ATOM 3102 C CA . SER A 1 391 ? -27.528 4.259 58.243 1.00 89.75 391 SER A CA 1
ATOM 3103 C C . SER A 1 391 ? -28.953 4.830 58.288 1.00 89.75 391 SER A C 1
ATOM 3105 O O . SER A 1 391 ? -29.564 4.840 59.357 1.00 89.75 391 SER A O 1
ATOM 3107 N N . GLU A 1 392 ? -29.530 5.208 57.142 1.00 85.69 392 GLU A N 1
ATOM 3108 C CA . GLU A 1 392 ? -30.923 5.671 57.039 1.00 85.69 392 GLU A CA 1
ATOM 3109 C C . GLU A 1 392 ? -31.920 4.552 57.365 1.00 85.69 392 GLU A C 1
ATOM 3111 O O . GLU A 1 392 ? -32.885 4.764 58.099 1.00 85.69 392 GLU A O 1
ATOM 3116 N N . SER A 1 393 ? -31.664 3.331 56.883 1.00 84.31 393 SER A N 1
ATOM 3117 C CA . SER A 1 393 ? -32.505 2.172 57.197 1.00 84.31 393 SER A CA 1
ATOM 3118 C C . SER A 1 393 ? -32.445 1.789 58.678 1.00 84.31 393 SER A C 1
ATOM 3120 O O . SER A 1 393 ? -33.429 1.264 59.200 1.00 84.31 393 SER A O 1
ATOM 3122 N N . ALA A 1 394 ? -31.312 2.015 59.349 1.00 87.06 394 ALA A N 1
ATOM 3123 C CA . ALA A 1 394 ? -31.144 1.727 60.771 1.00 87.06 394 ALA A CA 1
ATOM 3124 C C . ALA A 1 394 ? -31.796 2.785 61.678 1.00 87.06 394 ALA A C 1
ATOM 3126 O O . ALA A 1 394 ? -32.219 2.452 62.784 1.00 87.06 394 ALA A O 1
ATOM 3127 N N . ALA A 1 395 ? -31.901 4.037 61.219 1.00 85.75 395 ALA A N 1
ATOM 3128 C CA . ALA A 1 395 ? -32.524 5.122 61.979 1.00 85.75 395 ALA A CA 1
ATOM 3129 C C . ALA A 1 395 ? -34.051 4.964 62.130 1.00 85.75 395 ALA A C 1
ATOM 3131 O O . ALA A 1 395 ? -34.619 5.503 63.077 1.00 85.75 395 ALA A O 1
ATOM 3132 N N . GLY A 1 396 ? -34.694 4.178 61.256 1.00 65.06 396 GLY A N 1
ATOM 3133 C CA . GLY A 1 396 ? -36.135 3.916 61.268 1.00 65.06 396 GLY A CA 1
ATOM 3134 C C . GLY A 1 396 ? -36.981 5.155 60.918 1.00 65.06 396 GLY A C 1
ATOM 3135 O O . GLY A 1 396 ? -36.570 6.287 61.176 1.00 65.06 396 GLY A O 1
ATOM 3136 N N . PRO A 1 397 ? -38.173 4.988 60.318 1.00 61.62 397 PRO A N 1
ATOM 3137 C CA . PRO A 1 397 ? -39.093 6.104 60.130 1.00 61.62 397 PRO A CA 1
ATOM 3138 C C . PRO A 1 397 ? -39.569 6.568 61.513 1.00 61.62 397 PRO A C 1
ATOM 3140 O O . PRO A 1 397 ? -40.338 5.864 62.168 1.00 61.62 397 PRO A O 1
ATOM 3143 N N . SER A 1 398 ? -39.035 7.699 61.980 1.00 51.94 398 SER A N 1
ATOM 3144 C CA . SER A 1 398 ? -39.505 8.370 63.200 1.00 51.94 398 SER A CA 1
ATOM 3145 C C . SER A 1 398 ? -40.907 8.936 63.027 1.00 51.94 398 SER A C 1
ATOM 3147 O O . SER A 1 398 ? -41.206 9.430 61.914 1.00 51.94 398 SER A O 1
#

Foldseek 3Di:
DDPVVVVVVVVVVVVVVVLVVVLVVLLVVLVVQPLAPVSLVVSLVVVCPDPVCVVDVPSVVSVVVSSVVVNVVRVVVVVVVVVVVPPDPPPDPDDPPDDDDDDDDDDDDDDDDDDDPPPPPDDPDDDDPPPPPPPPPPPDPDPDDPVRLVVLLVVLVVQLVVCLVLLNLPSNVVSLVSLVVSCPDPPDDPVSVVVSVVSVVSSVVSVVVLVVLLVVLVVLLVQLLVCLLVVNNVSNVVSLVVSVVVCVVRVSSAPPVNSVVSVVVSVVSNLVNQLVVLVVVLVVVLVVLVVLLVVLVCLQVCLVVCPVVDDCPDPSNVVSVVSNVVSVVVLVVCDPVVLVVVVVVNVVSVVSNPDPVCVSVVVVVVSSVVSVVSSVVSVVVVVVVVVVVVVVVVVDDD

Sequence (398 aa):
MSTRDQRVILGHGAAGHRRDSQYHHFCAEIVREAVDERTLDRTWQRLTHAAELRDDPELASMLRAFVEQKRAEIREHARIAAASLGARPDANARLPAGVRVPRRSATLGDGRTDPVEEVRPVLPGHLPHVEAQPPRLHPAPAPPTREQLVLARRRDRAEFDEAVSRFDVHAAEMALDRLGELHQRPGTPAADVEEDARCARRLEALRTRVAHFGGHVDRLAAYAAEALRRGDADVAARFLQRLSSIHAARPALLSQERLDEIRSMLARVGEDEEARAAAAALVARERAVVDELKNLIRKIHRFHDLVRAHPPESEEFRAAEREYRAALGEIRAHDNEWLAGLILELEGLIEELHDPTGHAIHELDHFLHAVRAALRHLASEVREIQRERESESAAGPS

Secondary structure (DSSP, 8-state):
--TTTHHHHHHHHHHHHHHHHHHHHHHHHHHHH-SSHHHHHHHHHHHHTSHHHHH-HHHHHHHHHHHHHHHHHHHHHHHHHHHHHH----TT----TT---------------------------------------PPPPPPPPHHHHHHHHHHHHHHHHHHHHHT-HHHHHHHHHHHHHHHTSTT--THHHHHHHHHHHHHHHHHHHHHHHHHHHHHHHHHHHHHHTTT-HHHHHHHHHHHHHHHHH-TTTS-HHHHHHHHHHHHHHHHHHHHHHHHHHHHHHHHHHHHHHHHHHHHHHHHHHHHHHS-TTSHHHHHHHHHHHHHHHHHHHSSHHHHHHHHHHHHHHHHHHT-TT-HHHHHHHHHHHHHHHHHHHHHHHHHHHHHHHHHHHHH---

pLDDT: mean 85.25, std 17.33, range [34.16, 98.25]